Protein AF-0000000084353985 (afdb_homodimer)

Radius of gyration: 23.86 Å; Cα contacts (8 Å, |Δi|>4): 977; chains: 2; bounding box: 44×73×50 Å

InterPro domains:
  IPR005627 CutC-like [MF_00795] (1-207)
  IPR005627 CutC-like [PF03932] (1-201)
  IPR005627 CutC-like [PTHR12598] (1-210)
  IPR036822 CutC-like domain superfamily [G3DSA:3.20.20.380] (3-233)
  IPR036822 CutC-like domain superfamily [SSF110395] (1-213)

Sequence (472 aa):
MITEVIVQNAEEAKQAEYMGADRLELVSAMSEGGLTPSHGTIKQVLHTVGIPVQIMIRPHSYHFCYSEADMAVILEDVKNVLNLGGNRFVFGGLNKDNTIDEKALMDIIKLDSTVDITFHRAFDETASQESAYRTLINYKQQVKRILTSGGEANCEAGKHSLKKLVHLSKATNGPAILPGSGLGPANIEAIHSVVSASQYHFGKSLRKGESFAKGFDPEAFSRIKQFGGISDDGNIMITEVIVQNAEEAKQAEYMGADRLELVSAMSEGGLTPSHGTIKQVLHTVGIPVQIMIRPHSYHFCYSEADMAVILEDVKNVLNLGGNRFVFGGLNKDNTIDEKALMDIIKLDSTVDITFHRAFDETASQESAYRTLINYKQQVKRILTSGGEANCEAGKHSLKKLVHLSKATNGPAILPGSGLGPANIEAIHSVVSASQYHFGKSLRKGESFAKGFDPEAFSRIKQFGGISDDGNI

Foldseek 3Di:
DAEEEEDAAQVQLLVLVVLPHQEYEYFPDVVLVGAFHDLVRLLNNVVRDDHYYATEQHHHNPAQADDPVSLVSSLVSCVSNVVSPHQHYEHFHAHPQLAGPVVSVVSSCVVPVQHAYEDEASCLRHPDNVVNQVVCQVSQNRDAEYEYCLNDQAVVVNLQSLLVVQVVCVVSVGHFYEGDDPDWLVCPVVSCVRNVGLYYYDYLNQPDVSDSVGHGDSVRSNSVVVVNVVSVVVVD/DAEEEEDAAQVQLLVLVVLPHQEYEYFPDVVLVGAFHDLVRLLNNVVRDDHYYATEQHHHNPAQADDPVSLVSSLVSCVSNVVSVHQHYEHFHAHPQLAGPVVSVVSSCVVPVQHAYEDEASCLRHPDNVVNQVVCQVSQNRDAEYEYCQNDQAVVVNLQSLLVVQVVCVVSVGHFYEGDDPDWLVCPVVSCVRNVGLYYYDYLNQPDVSDSVGHGDSVRSNSVVVVNVVSVVVVD

Organism: NCBI:txid482461

Structure (mmCIF, N/CA/C/O backbone):
data_AF-0000000084353985-model_v1
#
loop_
_entity.id
_entity.type
_entity.pdbx_description
1 polymer 'PF03932 family protein CutC'
#
loop_
_atom_site.group_PDB
_atom_site.id
_atom_site.type_symbol
_atom_site.label_atom_id
_atom_site.label_alt_id
_atom_site.label_comp_id
_atom_site.label_asym_id
_atom_site.label_entity_id
_atom_site.label_seq_id
_atom_site.pdbx_PDB_ins_code
_atom_site.Cartn_x
_atom_site.Cartn_y
_atom_site.Cartn_z
_atom_site.occupancy
_atom_site.B_iso_or_equiv
_atom_site.auth_seq_id
_atom_site.auth_comp_id
_atom_site.auth_asym_id
_atom_site.auth_atom_id
_atom_site.pdbx_PDB_model_num
ATOM 1 N N . MET A 1 1 ? 12.703 -26.609 -11.836 1 91.44 1 MET A N 1
ATOM 2 C CA . MET A 1 1 ? 11.766 -26.062 -10.852 1 91.44 1 MET A CA 1
ATOM 3 C C . MET A 1 1 ? 11.836 -24.547 -10.82 1 91.44 1 MET A C 1
ATOM 5 O O . MET A 1 1 ? 12.914 -23.969 -10.656 1 91.44 1 MET A O 1
ATOM 9 N N . ILE A 1 2 ? 10.781 -23.844 -11.078 1 96.44 2 ILE A N 1
ATOM 10 C CA . ILE A 1 2 ? 10.734 -22.391 -11.086 1 96.44 2 ILE A CA 1
ATOM 11 C C . ILE A 1 2 ? 10.57 -21.875 -9.656 1 96.44 2 ILE A C 1
ATOM 13 O O . ILE A 1 2 ? 9.719 -22.359 -8.906 1 96.44 2 ILE A O 1
ATOM 17 N N . THR A 1 3 ? 11.422 -20.922 -9.281 1 97.69 3 THR A N 1
ATOM 18 C CA . THR A 1 3 ? 11.328 -20.297 -7.973 1 97.69 3 THR A CA 1
ATOM 19 C C . THR A 1 3 ? 10.789 -18.875 -8.094 1 97.69 3 THR A C 1
ATOM 21 O O . THR A 1 3 ? 11.367 -18.047 -8.812 1 97.69 3 THR A O 1
ATOM 24 N N . GLU A 1 4 ? 9.758 -18.641 -7.457 1 98.62 4 GLU A N 1
ATOM 25 C CA . GLU A 1 4 ? 9.172 -17.312 -7.363 1 98.62 4 GLU A CA 1
ATOM 26 C C . GLU A 1 4 ? 9.391 -16.719 -5.973 1 98.62 4 GLU A C 1
ATOM 28 O O . GLU A 1 4 ? 9.164 -17.375 -4.965 1 98.62 4 GLU A O 1
ATOM 33 N N . VAL A 1 5 ? 9.805 -15.453 -5.957 1 98.25 5 VAL A N 1
ATOM 34 C CA . VAL A 1 5 ? 10.164 -14.82 -4.691 1 98.25 5 VAL A CA 1
ATOM 35 C C . VAL A 1 5 ? 9.43 -13.492 -4.547 1 98.25 5 VAL A C 1
ATOM 37 O O . VAL A 1 5 ? 9.336 -12.719 -5.504 1 98.25 5 VAL A O 1
ATOM 40 N N . ILE A 1 6 ? 8.93 -13.211 -3.354 1 98.44 6 ILE A N 1
ATOM 41 C CA . ILE A 1 6 ? 8.25 -11.953 -3.068 1 98.44 6 ILE A CA 1
ATOM 42 C C . ILE A 1 6 ? 9.266 -10.836 -2.906 1 98.44 6 ILE A C 1
ATOM 44 O O . ILE A 1 6 ? 10.266 -10.992 -2.201 1 98.44 6 ILE A O 1
ATOM 48 N N . VAL A 1 7 ? 9.016 -9.758 -3.551 1 97.81 7 VAL A N 1
ATOM 49 C CA . VAL A 1 7 ? 9.828 -8.555 -3.383 1 97.81 7 VAL A CA 1
ATOM 50 C C . VAL A 1 7 ? 8.93 -7.34 -3.172 1 97.81 7 VAL A C 1
ATOM 52 O O . VAL A 1 7 ? 7.754 -7.363 -3.533 1 97.81 7 VAL A O 1
ATOM 55 N N . GLN A 1 8 ? 9.555 -6.242 -2.639 1 96.38 8 GLN A N 1
ATOM 56 C CA . GLN A 1 8 ? 8.742 -5.078 -2.297 1 96.38 8 GLN A CA 1
ATOM 57 C C . GLN A 1 8 ? 9.281 -3.82 -2.977 1 96.38 8 GLN A C 1
ATOM 59 O O . GLN A 1 8 ? 8.625 -2.775 -2.965 1 96.38 8 GLN A O 1
ATOM 64 N N . ASN A 1 9 ? 10.484 -3.898 -3.527 1 95.31 9 ASN A N 1
ATOM 65 C CA . ASN A 1 9 ? 11.117 -2.75 -4.164 1 95.31 9 ASN A CA 1
ATOM 66 C C . ASN A 1 9 ? 12.227 -3.182 -5.125 1 95.31 9 ASN A C 1
ATOM 68 O O . ASN A 1 9 ? 12.492 -4.375 -5.273 1 95.31 9 ASN A O 1
ATOM 72 N N . ALA A 1 10 ? 12.805 -2.221 -5.766 1 96.06 10 ALA A N 1
ATOM 73 C CA . ALA A 1 10 ? 13.781 -2.5 -6.816 1 96.06 10 ALA A CA 1
ATOM 74 C C . ALA A 1 10 ? 15.047 -3.127 -6.234 1 96.06 10 ALA A C 1
ATOM 76 O O . ALA A 1 10 ? 15.664 -3.992 -6.859 1 96.06 10 ALA A O 1
ATOM 77 N N . GLU A 1 11 ? 15.461 -2.713 -5.07 1 94.62 11 GLU A N 1
ATOM 78 C CA . GLU A 1 11 ? 16.656 -3.27 -4.445 1 94.62 11 GLU A CA 1
ATOM 79 C C . GLU A 1 11 ? 16.484 -4.758 -4.156 1 94.62 11 GLU A C 1
ATOM 81 O O . GLU A 1 11 ? 17.359 -5.562 -4.477 1 94.62 11 GLU A O 1
ATOM 86 N N . GLU A 1 12 ? 15.383 -5.105 -3.602 1 95.75 12 GLU A N 1
ATOM 87 C CA . GLU A 1 12 ? 15.07 -6.508 -3.354 1 95.75 12 GLU A CA 1
ATOM 88 C C . GLU A 1 12 ? 14.984 -7.293 -4.66 1 95.75 12 GLU A C 1
ATOM 90 O O . GLU A 1 12 ? 15.461 -8.43 -4.738 1 95.75 12 GLU A O 1
ATOM 95 N N . ALA A 1 13 ? 14.352 -6.668 -5.645 1 97.69 13 ALA A N 1
ATOM 96 C CA . ALA A 1 13 ? 14.203 -7.328 -6.938 1 97.69 13 ALA A CA 1
ATOM 97 C C . ALA A 1 13 ? 15.562 -7.66 -7.547 1 97.69 13 ALA A C 1
ATOM 99 O O . ALA A 1 13 ? 15.781 -8.781 -8.008 1 97.69 13 ALA A O 1
ATOM 100 N N . LYS A 1 14 ? 16.438 -6.699 -7.496 1 97.06 14 LYS A N 1
ATOM 101 C CA . LYS A 1 14 ? 17.781 -6.902 -8.023 1 97.06 14 LYS A CA 1
ATOM 102 C C . LYS A 1 14 ? 18.516 -8.016 -7.27 1 97.06 14 LYS A C 1
ATOM 104 O O . LYS A 1 14 ? 19.156 -8.867 -7.883 1 97.06 14 LYS A O 1
ATOM 109 N N . GLN A 1 15 ? 18.391 -7.984 -5.992 1 96.69 15 GLN A N 1
ATOM 110 C CA . GLN A 1 15 ? 19.047 -8.984 -5.156 1 96.69 15 GLN A CA 1
ATOM 111 C C . GLN A 1 15 ? 18.5 -10.383 -5.438 1 96.69 15 GLN A C 1
ATOM 113 O O . GLN A 1 15 ? 19.266 -11.344 -5.555 1 96.69 15 GLN A O 1
ATOM 118 N N . ALA A 1 16 ? 17.188 -10.492 -5.512 1 97.69 16 ALA A N 1
ATOM 119 C CA . ALA A 1 16 ? 16.547 -11.781 -5.773 1 97.69 16 ALA A CA 1
ATOM 120 C C . ALA A 1 16 ? 16.984 -12.336 -7.129 1 97.69 16 ALA A C 1
ATOM 122 O O . ALA A 1 16 ? 17.297 -13.523 -7.246 1 97.69 16 ALA A O 1
ATOM 123 N N . GLU A 1 17 ? 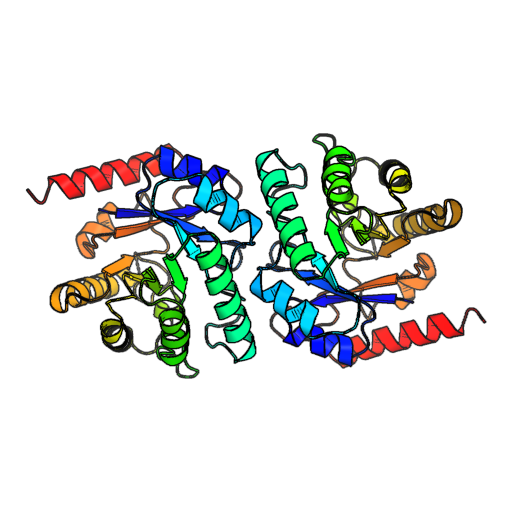16.984 -11.477 -8.156 1 97.88 17 GLU A N 1
ATOM 124 C CA . GLU A 1 17 ? 17.438 -11.891 -9.477 1 97.88 17 GLU A CA 1
ATOM 125 C C . GLU A 1 17 ? 18.891 -12.359 -9.43 1 97.88 17 GLU A C 1
ATOM 127 O O . GLU A 1 17 ? 19.234 -13.406 -9.984 1 97.88 17 GLU A O 1
ATOM 132 N N . TYR A 1 18 ? 19.688 -11.562 -8.727 1 96.88 18 TYR A N 1
ATOM 133 C CA . TYR A 1 18 ? 21.109 -11.891 -8.594 1 96.88 18 TYR A CA 1
ATOM 134 C C . TYR A 1 18 ? 21.297 -13.242 -7.922 1 96.88 18 TYR A C 1
ATOM 136 O O . TYR A 1 18 ? 22.188 -14.016 -8.297 1 96.88 18 TYR A O 1
ATOM 144 N N . MET A 1 19 ? 20.453 -13.547 -6.996 1 96.62 19 MET A N 1
ATOM 145 C CA . MET A 1 19 ? 20.562 -14.781 -6.215 1 96.62 19 MET A CA 1
ATOM 146 C C . MET A 1 19 ? 19.922 -15.953 -6.941 1 96.62 19 MET A C 1
ATOM 148 O O . MET A 1 19 ? 19.953 -17.078 -6.453 1 96.62 19 MET A O 1
ATOM 152 N N . GLY A 1 20 ? 19.266 -15.664 -8.062 1 95.62 20 GLY A N 1
ATOM 153 C CA . GLY A 1 20 ? 18.891 -16.75 -8.945 1 95.62 20 GLY A CA 1
ATOM 154 C C . GLY A 1 20 ? 17.391 -17 -8.977 1 95.62 20 GLY A C 1
ATOM 155 O O . GLY A 1 20 ? 16.922 -18.031 -9.469 1 95.62 20 GLY A O 1
ATOM 156 N N . ALA A 1 21 ? 16.578 -16.109 -8.398 1 97.56 21 ALA A N 1
ATOM 157 C CA . ALA A 1 21 ? 15.133 -16.25 -8.547 1 97.56 21 ALA A CA 1
ATOM 158 C C . ALA A 1 21 ? 14.727 -16.297 -10.016 1 97.56 21 ALA A C 1
ATOM 160 O O . ALA A 1 21 ? 15.289 -15.594 -10.852 1 97.56 21 ALA A O 1
ATOM 161 N N . ASP A 1 22 ? 13.766 -17.125 -10.359 1 98.12 22 ASP A N 1
ATOM 162 C CA . ASP A 1 22 ? 13.305 -17.25 -11.742 1 98.12 22 ASP A CA 1
ATOM 163 C C . ASP A 1 22 ? 12.195 -16.25 -12.055 1 98.12 22 ASP A C 1
ATOM 165 O O . ASP A 1 22 ? 12.008 -15.867 -13.203 1 98.12 22 ASP A O 1
ATOM 169 N N . ARG A 1 23 ? 11.453 -15.867 -11.062 1 98.69 23 ARG A N 1
ATOM 170 C CA . ARG A 1 23 ? 10.297 -14.977 -11.164 1 98.69 23 ARG A CA 1
ATOM 171 C C . ARG A 1 23 ? 10.055 -14.242 -9.859 1 98.69 23 ARG A C 1
ATOM 173 O O . ARG A 1 23 ? 10.391 -14.742 -8.781 1 98.69 23 ARG A O 1
ATOM 180 N N . LEU A 1 24 ? 9.508 -13.062 -9.953 1 98.81 24 LEU A N 1
ATOM 181 C CA . LEU A 1 24 ? 9.242 -12.258 -8.766 1 98.81 24 LEU A CA 1
ATOM 182 C C . LEU A 1 24 ? 7.75 -11.984 -8.625 1 98.81 24 LEU A C 1
ATOM 184 O O . LEU A 1 24 ? 7.031 -11.891 -9.617 1 98.81 24 LEU A O 1
ATOM 188 N N . GLU A 1 25 ? 7.305 -11.906 -7.453 1 98.88 25 GLU A N 1
ATOM 189 C CA . GLU A 1 25 ? 6.043 -11.258 -7.121 1 98.88 25 GLU A CA 1
ATOM 190 C C . GLU A 1 25 ? 6.277 -9.93 -6.406 1 98.88 25 GLU A C 1
ATOM 192 O O . GLU A 1 25 ? 6.902 -9.891 -5.348 1 98.88 25 GLU A O 1
ATOM 197 N N . LEU A 1 26 ? 5.812 -8.891 -7.012 1 98.75 26 LEU A N 1
ATOM 198 C CA . LEU A 1 26 ? 5.945 -7.559 -6.434 1 98.75 26 LEU A CA 1
ATOM 199 C C . LEU A 1 26 ? 4.684 -7.164 -5.68 1 98.75 26 LEU A C 1
ATOM 201 O O . LEU A 1 26 ? 3.592 -7.141 -6.254 1 98.75 26 LEU A O 1
ATOM 205 N N . VAL A 1 27 ? 4.828 -6.895 -4.383 1 97.88 27 VAL A N 1
ATOM 206 C CA . VAL A 1 27 ? 3.697 -6.496 -3.553 1 97.88 27 VAL A CA 1
ATOM 207 C C . VAL A 1 27 ? 4.086 -5.297 -2.689 1 97.88 27 VAL A C 1
ATOM 209 O O . VAL A 1 27 ? 5.273 -4.984 -2.549 1 97.88 27 VAL A O 1
ATOM 212 N N . SER A 1 28 ? 3.127 -4.609 -2.264 1 95.88 28 SER A N 1
ATOM 213 C CA . SER A 1 28 ? 3.25 -3.68 -1.146 1 95.88 28 SER A CA 1
ATOM 214 C C . SER A 1 28 ? 2.502 -4.188 0.081 1 95.88 28 SER A C 1
ATOM 216 O O . SER A 1 28 ? 1.66 -5.082 -0.026 1 95.88 28 SER A O 1
ATOM 218 N N . ALA A 1 29 ? 2.855 -3.699 1.282 1 92.56 29 ALA A N 1
ATOM 219 C CA . ALA A 1 29 ? 2.096 -3.916 2.512 1 92.56 29 ALA A CA 1
ATOM 220 C C . ALA A 1 29 ? 1.991 -5.402 2.836 1 92.56 29 ALA A C 1
ATOM 222 O O . ALA A 1 29 ? 0.893 -5.922 3.045 1 92.56 29 ALA A O 1
ATOM 223 N N . MET A 1 30 ? 3.096 -6.023 3.061 1 89.81 30 MET A N 1
ATOM 224 C CA . MET A 1 30 ? 3.113 -7.457 3.336 1 89.81 30 MET A CA 1
ATOM 225 C C . MET A 1 30 ? 2.371 -7.773 4.629 1 89.81 30 MET A C 1
ATOM 227 O O . MET A 1 30 ? 1.771 -8.844 4.762 1 89.81 30 MET A O 1
ATOM 231 N N . SER A 1 31 ? 2.381 -6.848 5.492 1 88.69 31 SER A N 1
ATOM 232 C CA . SER A 1 31 ? 1.684 -7.035 6.762 1 88.69 31 SER A CA 1
ATOM 233 C C . SER A 1 31 ? 0.191 -7.254 6.543 1 88.69 31 SER A C 1
ATOM 235 O O . SER A 1 31 ? -0.499 -7.777 7.422 1 88.69 31 SER A O 1
ATOM 237 N N . GLU A 1 32 ? -0.291 -6.902 5.406 1 90.19 32 GLU A N 1
ATOM 238 C CA . GLU A 1 32 ? -1.698 -7.09 5.066 1 90.19 32 GLU A CA 1
ATOM 239 C C . GLU A 1 32 ? -1.876 -8.227 4.059 1 90.19 32 GLU A C 1
ATOM 241 O O . GLU A 1 32 ? -2.947 -8.375 3.467 1 90.19 32 GLU A O 1
ATOM 246 N N . GLY A 1 33 ? -0.859 -8.906 3.783 1 91.94 33 GLY A N 1
ATOM 247 C CA . GLY A 1 33 ? -0.917 -10 2.824 1 91.94 33 GLY A CA 1
ATOM 248 C C . GLY A 1 33 ? -0.601 -9.562 1.406 1 91.94 33 GLY A C 1
ATOM 249 O O . GLY A 1 33 ? -0.819 -10.32 0.457 1 91.94 33 GLY A O 1
ATOM 250 N N . GLY A 1 34 ? -0.207 -8.289 1.219 1 96.06 34 GLY A N 1
ATOM 251 C CA . GLY A 1 34 ? 0.178 -7.789 -0.09 1 96.06 34 GLY A CA 1
ATOM 252 C C . GLY A 1 34 ? -0.908 -6.969 -0.757 1 96.06 34 GLY A C 1
ATOM 253 O O . GLY A 1 34 ? -2.045 -7.426 -0.891 1 96.06 34 GLY A O 1
ATOM 254 N N . LEU A 1 35 ? -0.571 -5.801 -1.153 1 97.88 35 LEU A N 1
ATOM 255 C CA . LEU A 1 35 ? -1.457 -4.902 -1.887 1 97.88 35 LEU A CA 1
ATOM 256 C C . LEU A 1 35 ? -0.789 -4.402 -3.162 1 97.88 35 LEU A C 1
ATOM 258 O O . LEU A 1 35 ? 0.385 -4.688 -3.408 1 97.88 35 LEU A O 1
ATOM 262 N N . THR A 1 36 ? -1.587 -3.756 -3.996 1 98.75 36 THR A N 1
ATOM 263 C CA . THR A 1 36 ? -1.049 -3.16 -5.215 1 98.75 36 THR A CA 1
ATOM 264 C C . THR A 1 36 ? 0.052 -2.156 -4.887 1 98.75 36 THR A C 1
ATOM 266 O O . THR A 1 36 ? -0.156 -1.235 -4.094 1 98.75 36 THR A O 1
ATOM 269 N N . PRO A 1 37 ? 1.271 -2.346 -5.422 1 98.62 37 PRO A N 1
ATOM 270 C CA . PRO A 1 37 ? 2.332 -1.36 -5.207 1 98.62 37 PRO A CA 1
ATOM 271 C C . PRO A 1 37 ? 2.023 -0.011 -5.852 1 98.62 37 PRO A C 1
ATOM 273 O O . PRO A 1 37 ? 1.112 0.089 -6.68 1 98.62 37 PRO A O 1
ATOM 276 N N . SER A 1 38 ? 2.713 0.966 -5.469 1 98.62 38 SER A N 1
ATOM 277 C CA . SER A 1 38 ? 2.572 2.291 -6.066 1 98.62 38 SER A CA 1
ATOM 278 C C . SER A 1 38 ? 3.082 2.309 -7.504 1 98.62 38 SER A C 1
ATOM 280 O O . SER A 1 38 ? 3.838 1.423 -7.91 1 98.62 38 SER A O 1
ATOM 282 N N . HIS A 1 39 ? 2.678 3.328 -8.211 1 98.75 39 HIS A N 1
ATOM 283 C CA . HIS A 1 39 ? 3.123 3.539 -9.586 1 98.75 39 HIS A CA 1
ATOM 284 C C . HIS A 1 39 ? 4.645 3.564 -9.672 1 98.75 39 HIS A C 1
ATOM 286 O O . HIS A 1 39 ? 5.234 2.877 -10.508 1 98.75 39 HIS A O 1
ATOM 292 N N . GLY A 1 40 ? 5.281 4.348 -8.805 1 98.69 40 GLY A N 1
ATOM 293 C CA . GLY A 1 40 ? 6.727 4.484 -8.828 1 98.69 40 GLY A CA 1
ATOM 294 C C . GLY A 1 40 ? 7.457 3.186 -8.547 1 98.69 40 GLY A C 1
ATOM 295 O O . GLY A 1 40 ? 8.469 2.887 -9.18 1 98.69 40 GLY A O 1
ATOM 296 N N . THR A 1 41 ? 6.961 2.412 -7.594 1 98.62 41 THR A N 1
ATOM 297 C CA . THR A 1 41 ? 7.566 1.13 -7.258 1 98.62 41 THR A CA 1
ATOM 298 C C . THR A 1 41 ? 7.492 0.168 -8.438 1 98.62 41 THR A C 1
ATOM 300 O O . THR A 1 41 ? 8.484 -0.471 -8.789 1 98.62 41 THR A O 1
ATOM 303 N N . ILE A 1 42 ? 6.324 0.081 -9.078 1 98.81 42 ILE A N 1
ATOM 304 C CA . ILE A 1 42 ? 6.133 -0.81 -10.219 1 98.81 42 ILE A CA 1
ATOM 305 C C . ILE A 1 42 ? 7.086 -0.415 -11.344 1 98.81 42 ILE A C 1
ATOM 307 O O . ILE A 1 42 ? 7.805 -1.26 -11.883 1 98.81 42 ILE A O 1
ATOM 311 N N . LYS A 1 43 ? 7.082 0.834 -11.648 1 98.69 43 LYS A N 1
ATOM 312 C CA . LYS A 1 43 ? 7.922 1.34 -12.727 1 98.69 43 LYS A CA 1
ATOM 313 C C . LYS A 1 43 ? 9.391 1.008 -12.484 1 98.69 43 LYS A C 1
ATOM 315 O O . LYS A 1 43 ? 10.07 0.483 -13.367 1 98.69 43 LYS A O 1
ATOM 320 N N . GLN A 1 44 ? 9.844 1.273 -11.289 1 98.31 44 GLN A N 1
ATOM 321 C CA . GLN A 1 44 ? 11.258 1.063 -10.977 1 98.31 44 GLN A CA 1
ATOM 322 C C . GLN A 1 44 ? 11.617 -0.417 -11.055 1 98.31 44 GLN A C 1
ATOM 324 O O . GLN A 1 44 ? 12.641 -0.781 -11.633 1 98.31 44 GLN A O 1
ATOM 329 N N . VAL A 1 45 ? 10.805 -1.278 -10.516 1 98.5 45 VAL A N 1
ATOM 330 C CA . VAL A 1 45 ? 11.109 -2.705 -10.477 1 98.5 45 VAL A CA 1
ATOM 331 C C . VAL A 1 45 ? 11.125 -3.27 -11.898 1 98.5 45 VAL A C 1
ATOM 333 O O . VAL A 1 45 ? 12.039 -4.008 -12.266 1 98.5 45 VAL A O 1
ATOM 336 N N . LEU A 1 46 ? 10.141 -2.902 -12.734 1 98.38 46 LEU A N 1
ATOM 337 C CA . LEU A 1 46 ? 10.039 -3.408 -14.102 1 98.38 46 LEU A CA 1
ATOM 338 C C . LEU A 1 46 ? 11.266 -3.008 -14.922 1 98.38 46 LEU A C 1
ATOM 340 O O . LEU A 1 46 ? 11.68 -3.74 -15.82 1 98.38 46 LEU A O 1
ATOM 344 N N . HIS A 1 47 ? 11.891 -1.94 -14.531 1 97.06 47 HIS A N 1
ATOM 345 C CA . HIS A 1 47 ? 13.016 -1.426 -15.297 1 97.06 47 HIS A CA 1
ATOM 346 C C . HIS A 1 47 ? 14.344 -1.916 -14.734 1 97.06 47 HIS A C 1
ATOM 348 O O . HIS A 1 47 ? 15.406 -1.655 -15.305 1 97.06 47 HIS A O 1
ATOM 354 N N . THR A 1 48 ? 14.312 -2.625 -13.648 1 96.56 48 THR A N 1
ATOM 355 C CA . THR A 1 48 ? 15.555 -2.93 -12.945 1 96.56 48 THR A CA 1
ATOM 356 C C . THR A 1 48 ? 15.953 -4.391 -13.156 1 96.56 48 THR A C 1
ATOM 358 O O . THR A 1 48 ? 17.125 -4.738 -13.078 1 96.56 48 THR A O 1
ATOM 361 N N . VAL A 1 49 ? 14.953 -5.238 -13.43 1 97.81 49 VAL A N 1
ATOM 362 C CA . VAL A 1 49 ? 15.266 -6.66 -13.531 1 97.81 49 VAL A CA 1
ATOM 363 C C . VAL A 1 49 ? 14.828 -7.188 -14.898 1 97.81 49 VAL A C 1
ATOM 365 O O . VAL A 1 49 ? 14.008 -6.562 -15.578 1 97.81 49 VAL A O 1
ATOM 368 N N . GLY A 1 50 ? 15.453 -8.32 -15.266 1 97.88 50 GLY A N 1
ATOM 369 C CA . GLY A 1 50 ? 15.133 -8.945 -16.531 1 97.88 50 GLY A CA 1
ATOM 370 C C . GLY A 1 50 ? 14.203 -10.133 -16.406 1 97.88 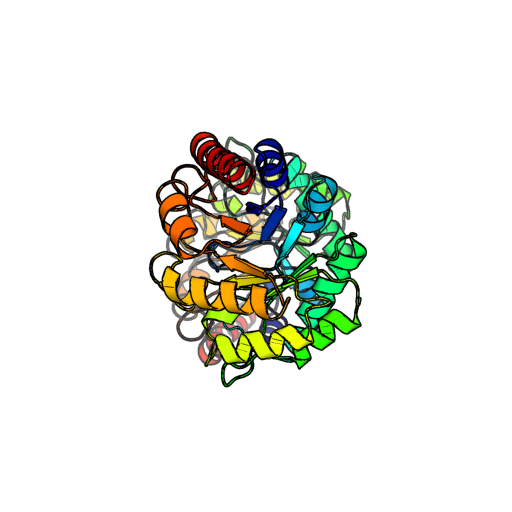50 GLY A C 1
ATOM 371 O O . GLY A 1 50 ? 13.555 -10.531 -17.375 1 97.88 50 GLY A O 1
ATOM 372 N N . ILE A 1 51 ? 14.078 -10.688 -15.227 1 98.31 51 ILE A N 1
ATOM 373 C CA . ILE A 1 51 ? 13.219 -11.852 -15.016 1 98.31 51 ILE A CA 1
ATOM 374 C C . ILE A 1 51 ? 11.766 -11.406 -14.867 1 98.31 51 ILE A C 1
ATOM 376 O O . ILE A 1 51 ? 11.5 -10.234 -14.578 1 98.31 51 ILE A O 1
ATOM 380 N N . PRO A 1 52 ? 10.805 -12.289 -15.117 1 98.75 52 PRO A N 1
ATOM 381 C CA . PRO A 1 52 ? 9.383 -11.938 -15.031 1 98.75 52 PRO A CA 1
ATOM 382 C C . PRO A 1 52 ? 8.984 -11.406 -13.656 1 98.75 52 PRO A C 1
ATOM 384 O O . PRO A 1 52 ? 9.453 -11.922 -12.633 1 98.75 52 PRO A O 1
ATOM 387 N N . VAL A 1 53 ? 8.18 -10.367 -13.648 1 98.88 53 VAL A N 1
ATOM 388 C CA . VAL A 1 53 ? 7.656 -9.781 -12.422 1 98.88 53 VAL A CA 1
ATOM 389 C C . VAL A 1 53 ? 6.129 -9.844 -12.438 1 98.88 53 VAL A C 1
ATOM 391 O O . VAL A 1 53 ? 5.48 -9.203 -13.266 1 98.88 53 VAL A O 1
ATOM 394 N N . GLN A 1 54 ? 5.57 -10.617 -11.523 1 98.88 54 GLN A N 1
ATOM 395 C CA . GLN A 1 54 ? 4.133 -10.641 -11.266 1 98.88 54 GLN A CA 1
ATOM 396 C C . GLN A 1 54 ? 3.732 -9.539 -10.297 1 98.88 54 GLN A C 1
ATOM 398 O O . GLN A 1 54 ? 4.191 -9.516 -9.148 1 98.88 54 GLN A O 1
ATOM 403 N N . ILE A 1 55 ? 2.855 -8.664 -10.727 1 98.94 55 ILE A N 1
ATOM 404 C CA . ILE A 1 55 ? 2.518 -7.496 -9.922 1 98.94 55 ILE A CA 1
ATOM 405 C C . ILE A 1 55 ? 1.176 -7.719 -9.227 1 98.94 55 ILE A C 1
ATOM 407 O O . ILE A 1 55 ? 0.173 -8.016 -9.883 1 98.94 55 ILE A O 1
ATOM 411 N N . MET A 1 56 ? 1.168 -7.551 -7.969 1 98.88 56 MET A N 1
ATOM 412 C CA . MET A 1 56 ? -0.052 -7.695 -7.184 1 98.88 56 MET A CA 1
ATOM 413 C C . MET A 1 56 ? -1.072 -6.625 -7.559 1 98.88 56 MET A C 1
ATOM 415 O O . MET A 1 56 ? -0.742 -5.441 -7.609 1 98.88 56 MET A O 1
ATOM 419 N N . ILE A 1 57 ? -2.268 -7.027 -7.867 1 98.81 57 ILE A N 1
ATOM 420 C CA . ILE A 1 57 ? -3.418 -6.145 -8.039 1 98.81 57 ILE A CA 1
ATOM 421 C C . ILE A 1 57 ? -4.473 -6.461 -6.977 1 98.81 57 ILE A C 1
ATOM 423 O O . ILE A 1 57 ? -5.223 -7.43 -7.105 1 98.81 57 ILE A O 1
ATOM 427 N N . ARG A 1 58 ? -4.516 -5.727 -5.969 1 98.38 58 ARG A N 1
ATOM 428 C CA . ARG A 1 58 ? -5.352 -5.918 -4.789 1 98.38 58 ARG A CA 1
ATOM 429 C C . ARG A 1 58 ? -5.57 -4.602 -4.055 1 98.38 58 ARG A C 1
ATOM 431 O O . ARG A 1 58 ? -4.664 -4.105 -3.379 1 98.38 58 ARG A O 1
ATOM 438 N N . PRO A 1 59 ? -6.723 -4.094 -4.137 1 96.44 59 PRO A N 1
ATOM 439 C CA . PRO A 1 59 ? -6.945 -2.727 -3.662 1 96.44 59 PRO A CA 1
ATOM 440 C C . PRO A 1 59 ? -7.039 -2.637 -2.141 1 96.44 59 PRO A C 1
ATOM 442 O O . PRO A 1 59 ? -6.852 -1.559 -1.569 1 96.44 59 PRO A O 1
ATOM 445 N N . HIS A 1 60 ? -7.41 -3.732 -1.455 1 93.44 60 HIS A N 1
ATOM 446 C CA . HIS A 1 60 ? -7.52 -3.771 -0.001 1 93.44 60 HIS A CA 1
ATOM 447 C C . HIS A 1 60 ? -7.43 -5.203 0.518 1 93.44 60 HIS A C 1
ATOM 449 O O . HIS A 1 60 ? -7.422 -6.152 -0.268 1 93.44 60 HIS A O 1
ATOM 455 N N . SER A 1 61 ? -7.375 -5.34 1.809 1 93.25 61 SER A N 1
ATOM 456 C CA . SER A 1 61 ? -7.176 -6.66 2.395 1 93.25 61 SER A CA 1
ATOM 457 C C . SER A 1 61 ? -8.43 -7.137 3.121 1 93.25 61 SER A C 1
ATOM 459 O O . SER A 1 61 ? -8.359 -8 3.996 1 93.25 61 SER A O 1
ATOM 461 N N . TYR A 1 62 ? -9.562 -6.602 2.834 1 89.56 62 TYR A N 1
ATOM 462 C CA . TYR A 1 62 ? -10.766 -6.883 3.617 1 89.56 62 TYR A CA 1
ATOM 463 C C . TYR A 1 62 ? -11.391 -8.211 3.197 1 89.56 62 TYR A C 1
ATOM 465 O O . TYR A 1 62 ? -11.781 -9.016 4.043 1 89.56 62 TYR A O 1
ATOM 473 N N . HIS A 1 63 ? -11.523 -8.406 2.021 1 93.06 63 HIS A N 1
ATOM 474 C CA . HIS A 1 63 ? -12.125 -9.594 1.419 1 93.06 63 HIS A CA 1
ATOM 475 C C . HIS A 1 63 ? -11.805 -9.68 -0.07 1 93.06 63 HIS A C 1
ATOM 477 O O . HIS A 1 63 ? -11.18 -8.773 -0.627 1 93.06 63 HIS A O 1
ATOM 483 N N . PHE A 1 64 ? -12.195 -10.789 -0.701 1 97.25 64 PHE A N 1
ATOM 484 C CA . PHE A 1 64 ? -11.883 -11.008 -2.109 1 97.25 64 PHE A CA 1
ATOM 485 C C . PHE A 1 64 ? -13.133 -10.836 -2.969 1 97.25 64 PHE A C 1
ATOM 487 O O . PHE A 1 64 ? -13.125 -11.156 -4.16 1 97.25 64 PHE A O 1
ATOM 494 N N . CYS A 1 65 ? -14.227 -10.43 -2.352 1 97.62 65 CYS A N 1
ATOM 495 C CA . CYS A 1 65 ? -15.438 -10.047 -3.07 1 97.62 65 CYS A CA 1
ATOM 496 C C . CYS A 1 65 ? -15.453 -8.555 -3.361 1 97.62 65 CYS A C 1
ATOM 498 O O . CYS A 1 65 ? -15.734 -7.746 -2.473 1 97.62 65 CYS A O 1
ATOM 500 N N . TYR A 1 66 ? -15.234 -8.188 -4.613 1 97.19 66 TYR A N 1
ATOM 501 C CA . TYR A 1 66 ? -14.969 -6.797 -4.961 1 97.19 66 TYR A CA 1
ATOM 502 C C . TYR A 1 66 ? -16.234 -6.109 -5.457 1 97.19 66 TYR A C 1
ATOM 504 O O . TYR A 1 66 ? -16.984 -6.676 -6.254 1 97.19 66 TYR A O 1
ATOM 512 N N . SER A 1 67 ? -16.484 -4.926 -4.918 1 95.88 67 SER A N 1
ATOM 513 C CA . SER A 1 67 ? -17.562 -4.07 -5.406 1 95.88 67 SER A CA 1
ATOM 514 C C . SER A 1 67 ? -17.234 -3.484 -6.773 1 95.88 67 SER A C 1
ATOM 516 O O . SER A 1 67 ? -16.125 -3.68 -7.285 1 95.88 67 SER A O 1
ATOM 518 N N . GLU A 1 68 ? -18.188 -2.822 -7.355 1 96.25 68 GLU A N 1
ATOM 519 C CA . GLU A 1 68 ? -17.938 -2.113 -8.602 1 96.25 68 GLU A CA 1
ATOM 520 C C . GLU A 1 68 ? -16.844 -1.058 -8.438 1 96.25 68 GLU A C 1
ATOM 522 O O . GLU A 1 68 ? -16.031 -0.852 -9.336 1 96.25 68 GLU A O 1
ATOM 527 N N . ALA A 1 69 ? -16.875 -0.397 -7.316 1 95.25 69 ALA A N 1
ATOM 528 C CA . ALA A 1 69 ? -15.867 0.616 -7.031 1 95.25 69 ALA A CA 1
ATOM 529 C C . ALA A 1 69 ? -14.477 -0.012 -6.91 1 95.25 69 ALA A C 1
ATOM 531 O O . ALA A 1 69 ? -13.492 0.55 -7.387 1 95.25 69 ALA A O 1
ATOM 532 N N . ASP A 1 70 ? -14.422 -1.159 -6.285 1 96.81 70 ASP A N 1
ATOM 533 C CA . ASP A 1 70 ? -13.164 -1.893 -6.203 1 96.81 70 ASP A CA 1
ATOM 534 C C . ASP A 1 70 ? -12.641 -2.24 -7.594 1 96.81 70 ASP A C 1
ATOM 536 O O . ASP A 1 70 ? -11.461 -2.027 -7.891 1 96.81 70 ASP A O 1
ATOM 540 N N . MET A 1 71 ? -13.523 -2.762 -8.406 1 98.19 71 MET A N 1
ATOM 541 C CA . MET A 1 71 ? -13.125 -3.199 -9.742 1 98.19 71 MET A CA 1
ATOM 542 C C . MET A 1 71 ? -12.648 -2.02 -10.578 1 98.19 71 MET A C 1
ATOM 544 O O . MET A 1 71 ? -11.742 -2.164 -11.398 1 98.19 71 MET A O 1
ATOM 548 N N . ALA A 1 72 ? -13.305 -0.888 -10.375 1 97.88 72 ALA A N 1
ATOM 549 C CA . ALA A 1 72 ? -12.844 0.297 -11.094 1 97.88 72 ALA A CA 1
ATOM 550 C C . ALA A 1 72 ? -11.391 0.613 -10.758 1 97.88 72 ALA A C 1
ATOM 552 O O . ALA A 1 72 ? -10.594 0.925 -11.648 1 97.88 72 ALA A O 1
ATOM 553 N N . VAL A 1 73 ? -11.023 0.51 -9.523 1 98.38 73 VAL A N 1
ATOM 554 C CA . VAL A 1 73 ? -9.656 0.735 -9.078 1 98.38 73 VAL A CA 1
ATOM 555 C C . VAL A 1 73 ? -8.734 -0.33 -9.672 1 98.38 73 VAL A C 1
ATOM 557 O O . VAL A 1 73 ? -7.668 -0.012 -10.203 1 98.38 73 VAL A O 1
ATOM 560 N N . ILE A 1 74 ? -9.164 -1.547 -9.617 1 98.75 74 ILE A N 1
ATOM 561 C CA . ILE A 1 74 ? -8.398 -2.688 -10.109 1 98.75 74 ILE A CA 1
ATOM 562 C C . ILE A 1 74 ? -8.094 -2.502 -11.594 1 98.75 74 ILE A C 1
ATOM 564 O O . ILE A 1 74 ? -6.949 -2.643 -12.023 1 98.75 74 ILE A O 1
ATOM 568 N N . LEU A 1 75 ? -9.086 -2.164 -12.32 1 98.81 75 LEU A N 1
ATOM 569 C CA . LEU A 1 75 ? -8.914 -2.025 -13.758 1 98.81 75 LEU A CA 1
ATOM 570 C C . LEU A 1 75 ? -7.992 -0.858 -14.086 1 98.81 75 LEU A C 1
ATOM 572 O O . LEU A 1 75 ? -7.172 -0.946 -15.008 1 98.81 75 LEU A O 1
ATOM 576 N N . GLU A 1 76 ? -8.086 0.224 -13.344 1 98.62 76 GLU A N 1
ATOM 577 C CA . GLU A 1 76 ? -7.176 1.347 -13.547 1 98.62 76 GLU A CA 1
ATOM 578 C C . GLU A 1 76 ? -5.738 0.956 -13.219 1 98.62 76 GLU A C 1
ATOM 580 O O . GLU A 1 76 ? -4.801 1.385 -13.898 1 98.62 76 GLU A O 1
ATOM 585 N N . ASP A 1 77 ? -5.562 0.199 -12.18 1 98.81 77 ASP A N 1
ATOM 586 C CA . ASP A 1 77 ? -4.23 -0.261 -11.812 1 98.81 77 ASP A CA 1
ATOM 587 C C . ASP A 1 77 ? -3.666 -1.214 -12.867 1 98.81 77 ASP A C 1
ATOM 589 O O . ASP A 1 77 ? -2.471 -1.179 -13.164 1 98.81 77 ASP A O 1
ATOM 593 N N . VAL A 1 78 ? -4.512 -2.084 -13.383 1 98.88 78 VAL A N 1
ATOM 594 C CA . VAL A 1 78 ? -4.09 -2.967 -14.461 1 98.88 78 VAL A CA 1
ATOM 595 C C . VAL A 1 78 ? -3.637 -2.135 -15.664 1 98.88 78 VAL A C 1
ATOM 597 O O . VAL A 1 78 ? -2.566 -2.381 -16.219 1 98.88 78 VAL A O 1
ATOM 600 N N . LYS A 1 79 ? -4.398 -1.127 -16.047 1 98.81 79 LYS A N 1
ATOM 601 C CA . LYS A 1 79 ? -4.027 -0.248 -17.156 1 98.81 79 LYS A CA 1
ATOM 602 C C . LYS A 1 79 ? -2.695 0.445 -16.891 1 98.81 79 LYS A C 1
ATOM 604 O O . LYS A 1 79 ? -1.867 0.582 -17.797 1 98.81 79 LYS A O 1
ATOM 609 N N . ASN A 1 80 ? -2.557 0.884 -15.672 1 98.62 80 ASN A N 1
ATOM 610 C CA . ASN A 1 80 ? -1.302 1.519 -15.281 1 98.62 80 ASN A CA 1
ATOM 611 C C . ASN A 1 80 ? -0.111 0.591 -15.508 1 98.62 80 ASN A C 1
ATOM 613 O O . ASN A 1 80 ? 0.896 1 -16.094 1 98.62 80 ASN A O 1
ATOM 617 N N . VAL A 1 81 ? -0.211 -0.667 -15.055 1 98.75 81 VAL A N 1
ATOM 618 C CA . VAL A 1 81 ? 0.862 -1.645 -15.211 1 98.75 81 VAL A CA 1
ATOM 619 C C . VAL A 1 81 ? 1.125 -1.896 -16.688 1 98.75 81 VAL A C 1
ATOM 621 O O . VAL A 1 81 ? 2.277 -1.934 -17.125 1 98.75 81 VAL A O 1
ATOM 624 N N . LEU A 1 82 ? 0.053 -2.061 -17.469 1 98.75 82 LEU A N 1
ATOM 625 C CA . LEU A 1 82 ? 0.189 -2.266 -18.906 1 98.75 82 LEU A CA 1
ATOM 626 C C . LEU A 1 82 ? 0.929 -1.101 -19.562 1 98.75 82 LEU A C 1
ATOM 628 O O . LEU A 1 82 ? 1.829 -1.309 -20.375 1 98.75 82 LEU A O 1
ATOM 632 N N . ASN A 1 83 ? 0.611 0.104 -19.141 1 98.25 83 ASN A N 1
ATOM 633 C CA . ASN A 1 83 ? 1.237 1.306 -19.672 1 98.25 83 ASN A CA 1
ATOM 634 C C . ASN A 1 83 ? 2.717 1.381 -19.312 1 98.25 83 ASN A C 1
ATOM 636 O O . ASN A 1 83 ? 3.514 1.971 -20.047 1 98.25 83 ASN A O 1
ATOM 640 N N . LEU A 1 84 ? 3.064 0.756 -18.234 1 98.19 84 LEU A N 1
ATOM 641 C CA . LEU A 1 84 ? 4.449 0.761 -17.766 1 98.19 84 LEU A CA 1
ATOM 642 C C . LEU A 1 84 ? 5.242 -0.366 -18.422 1 98.19 84 LEU A C 1
ATOM 644 O O . LEU A 1 84 ? 6.445 -0.501 -18.188 1 98.19 84 LEU A O 1
ATOM 648 N N . GLY A 1 85 ? 4.562 -1.229 -19.172 1 97.81 85 GLY A N 1
ATOM 649 C CA . GLY A 1 85 ? 5.234 -2.264 -19.938 1 97.81 85 GLY A CA 1
ATOM 650 C C . GLY A 1 85 ? 5.098 -3.646 -19.328 1 97.81 85 GLY A C 1
ATOM 651 O O . GLY A 1 85 ? 5.68 -4.613 -19.828 1 97.81 85 GLY A O 1
ATOM 652 N N . GLY A 1 86 ? 4.375 -3.715 -18.203 1 98 86 GLY A N 1
ATOM 653 C CA . GLY A 1 86 ? 4.102 -5.012 -17.609 1 98 86 GLY A CA 1
ATOM 654 C C . GLY A 1 86 ? 2.785 -5.613 -18.047 1 98 86 GLY A C 1
ATOM 655 O O . GLY A 1 86 ? 1.849 -4.887 -18.391 1 98 86 GLY A O 1
ATOM 656 N N . ASN A 1 87 ? 2.719 -6.969 -18.016 1 98.5 87 ASN A N 1
ATOM 657 C CA . ASN A 1 87 ? 1.446 -7.609 -18.328 1 98.5 87 ASN A CA 1
ATOM 658 C C . ASN A 1 87 ? 1.212 -8.852 -17.469 1 98.5 87 ASN A C 1
ATOM 660 O O . ASN A 1 87 ? 0.38 -9.695 -17.797 1 98.5 87 ASN A O 1
ATOM 664 N N . ARG A 1 88 ? 1.977 -8.969 -16.406 1 98.88 88 ARG A N 1
ATOM 665 C CA . ARG A 1 88 ? 1.843 -10.094 -15.492 1 98.88 88 ARG A CA 1
ATOM 666 C C . ARG A 1 88 ? 1.214 -9.648 -14.172 1 98.88 88 ARG A C 1
ATOM 668 O O . ARG A 1 88 ? 1.637 -8.656 -13.578 1 98.88 88 ARG A O 1
ATOM 675 N N . PHE A 1 89 ? 0.215 -10.367 -13.742 1 98.94 89 PHE A N 1
ATOM 676 C CA . PHE A 1 89 ? -0.576 -9.898 -12.609 1 98.94 89 PHE A CA 1
ATOM 677 C C . PHE A 1 89 ? -0.797 -11.023 -11.602 1 98.94 89 PHE A C 1
ATOM 679 O O . PHE A 1 89 ? -0.889 -12.195 -11.977 1 98.94 89 PHE A O 1
ATOM 686 N N . VAL A 1 90 ? -0.797 -10.695 -10.336 1 98.94 90 VAL A N 1
ATOM 687 C CA . VAL A 1 90 ? -1.328 -11.531 -9.266 1 98.94 90 VAL A CA 1
ATOM 688 C C . VAL A 1 90 ? -2.699 -11.008 -8.836 1 98.94 90 VAL A C 1
ATOM 690 O O . VAL A 1 90 ? -2.812 -9.906 -8.305 1 98.94 90 VAL A O 1
ATOM 693 N N . PHE A 1 91 ? -3.729 -11.773 -9.125 1 98.81 91 PHE A N 1
ATOM 694 C CA . PHE A 1 91 ? -5.094 -11.312 -8.898 1 98.81 91 PHE A CA 1
ATOM 695 C C . PHE A 1 91 ? -6.004 -12.477 -8.531 1 98.81 91 PHE A C 1
ATOM 697 O O . PHE A 1 91 ? -5.785 -13.602 -8.961 1 98.81 91 PHE A O 1
ATOM 704 N N . GLY A 1 92 ? -6.965 -12.203 -7.73 1 98.62 92 GLY A N 1
ATOM 705 C CA . GLY A 1 92 ? -8.023 -13.148 -7.41 1 98.62 92 GLY A CA 1
ATOM 706 C C . GLY A 1 92 ? -9.281 -12.484 -6.875 1 98.62 92 GLY A C 1
ATOM 707 O O . GLY A 1 92 ? -9.211 -11.664 -5.957 1 98.62 92 GLY A O 1
ATOM 708 N N . GLY A 1 93 ? -10.383 -12.789 -7.449 1 98.56 93 GLY A N 1
ATOM 709 C CA . GLY A 1 93 ? -11.688 -12.32 -7.008 1 98.56 93 GLY A CA 1
ATOM 710 C C . GLY A 1 93 ? -12.688 -13.445 -6.832 1 98.56 93 GLY A C 1
ATOM 711 O O . GLY A 1 93 ? -12.711 -14.398 -7.621 1 98.56 93 GLY A O 1
ATOM 712 N N . LEU A 1 94 ? -13.492 -13.344 -5.785 1 98.81 94 LEU A N 1
ATOM 713 C CA . LEU A 1 94 ? -14.508 -14.344 -5.492 1 98.81 94 LEU A CA 1
ATOM 714 C C . LEU A 1 94 ? -15.898 -13.711 -5.449 1 98.81 94 LEU A C 1
ATOM 716 O O . LEU A 1 94 ? -16.031 -12.516 -5.191 1 98.81 94 LEU A O 1
ATOM 720 N N . ASN A 1 95 ? -16.891 -14.523 -5.73 1 98.5 95 ASN A N 1
ATOM 721 C CA . ASN A 1 95 ? -18.281 -14.141 -5.465 1 98.5 95 ASN A CA 1
ATOM 722 C C . ASN A 1 95 ? -18.625 -14.266 -3.98 1 98.5 95 ASN A C 1
ATOM 724 O O . ASN A 1 95 ? -17.828 -14.805 -3.203 1 98.5 95 ASN A O 1
ATOM 728 N N . LYS A 1 96 ? -19.766 -13.781 -3.572 1 97.38 96 LYS A N 1
ATOM 729 C CA . LYS A 1 96 ? -20.203 -13.82 -2.178 1 97.38 96 LYS A CA 1
ATOM 730 C C . LYS A 1 96 ? -20.281 -15.258 -1.673 1 97.38 96 LYS A C 1
ATOM 732 O O . LYS A 1 96 ? -20.094 -15.516 -0.483 1 97.38 96 LYS A O 1
ATOM 737 N N . ASP A 1 97 ? -20.516 -16.219 -2.543 1 97.88 97 ASP A N 1
ATOM 738 C CA . ASP A 1 97 ? -20.641 -17.625 -2.158 1 97.88 97 ASP A CA 1
ATOM 739 C C . ASP A 1 97 ? -19.297 -18.344 -2.258 1 97.88 97 ASP A C 1
ATOM 741 O O . ASP A 1 97 ? -19.25 -19.578 -2.293 1 97.88 97 ASP A O 1
ATOM 745 N N . ASN A 1 98 ? -18.172 -17.578 -2.48 1 98.06 98 ASN A N 1
ATOM 746 C CA . ASN A 1 98 ? -16.797 -18.062 -2.49 1 98.06 98 ASN A CA 1
ATOM 747 C C . ASN A 1 98 ? -16.484 -18.875 -3.746 1 98.06 98 ASN A C 1
ATOM 749 O O . ASN A 1 98 ? -15.641 -19.766 -3.725 1 98.06 98 ASN A O 1
ATOM 753 N N . THR A 1 99 ? -17.281 -18.625 -4.793 1 98.62 99 THR A N 1
ATOM 754 C CA . THR A 1 99 ? -16.906 -19.125 -6.105 1 98.62 99 THR A CA 1
ATOM 755 C C . THR A 1 99 ? -16.062 -18.078 -6.855 1 98.62 99 THR A C 1
ATOM 757 O O . THR A 1 99 ? -16.016 -16.922 -6.453 1 98.62 99 THR A O 1
ATOM 760 N N . ILE A 1 100 ? -15.43 -18.531 -7.914 1 98.81 100 ILE A N 1
ATOM 761 C CA . ILE A 1 100 ? -14.578 -17.641 -8.695 1 98.81 100 ILE A CA 1
ATOM 762 C C . ILE A 1 100 ? -15.414 -16.531 -9.312 1 98.81 100 ILE A C 1
ATOM 764 O O . ILE A 1 100 ? -16.469 -16.781 -9.898 1 98.81 100 ILE A O 1
ATOM 768 N N . ASP A 1 101 ? -15.055 -15.312 -9.156 1 98.81 101 ASP A N 1
ATOM 769 C CA . ASP A 1 101 ? -15.656 -14.188 -9.852 1 98.81 101 ASP A CA 1
ATOM 770 C C . ASP A 1 101 ? -15.156 -14.102 -11.297 1 98.81 101 ASP A C 1
ATOM 772 O O . ASP A 1 101 ? -14.25 -13.32 -11.602 1 98.81 101 ASP A O 1
ATOM 776 N N . GLU A 1 102 ? -15.781 -14.828 -12.133 1 98.81 102 GLU A N 1
ATOM 777 C CA . GLU A 1 102 ? -15.375 -14.906 -13.531 1 98.81 102 GLU A CA 1
ATOM 778 C C . GLU A 1 102 ? -15.508 -13.555 -14.227 1 98.81 102 GLU A C 1
ATOM 780 O O . GLU A 1 102 ? -14.719 -13.227 -15.109 1 98.81 102 GLU A O 1
ATOM 785 N N . LYS A 1 103 ? -16.484 -12.82 -13.836 1 98.62 103 LYS A N 1
ATOM 786 C CA . LYS A 1 103 ? -16.672 -11.508 -14.43 1 98.62 103 LYS A CA 1
ATOM 787 C C . LYS A 1 103 ? -15.469 -10.609 -14.172 1 98.62 103 LYS A C 1
ATOM 789 O O . LYS A 1 103 ? -14.992 -9.922 -15.078 1 98.62 103 LYS A O 1
ATOM 794 N N . ALA A 1 104 ? -15.008 -10.602 -12.953 1 98.5 104 ALA A N 1
ATOM 795 C CA . ALA A 1 104 ? -13.836 -9.805 -12.602 1 98.5 104 ALA A CA 1
ATOM 796 C C . ALA A 1 104 ? -12.625 -10.211 -13.438 1 98.5 104 ALA A C 1
ATOM 798 O O . ALA A 1 104 ? -11.898 -9.359 -13.945 1 98.5 104 ALA A O 1
ATOM 799 N N . LEU A 1 105 ? -12.453 -11.508 -13.586 1 98.38 105 LEU A N 1
ATOM 800 C CA . LEU A 1 105 ? -11.352 -12.023 -14.391 1 98.38 105 LEU A CA 1
ATOM 801 C C . LEU A 1 105 ? -11.484 -11.578 -15.844 1 98.38 105 LEU A C 1
ATOM 803 O O . LEU A 1 105 ? -10.516 -11.086 -16.438 1 98.38 105 LEU A O 1
ATOM 807 N N . MET A 1 106 ? -12.625 -11.703 -16.344 1 98.5 106 MET A N 1
ATOM 808 C CA . MET A 1 106 ? -12.875 -11.359 -17.734 1 98.5 106 MET A CA 1
ATOM 809 C C . MET A 1 106 ? -12.664 -9.867 -17.984 1 98.5 106 MET A C 1
ATOM 811 O O . MET A 1 106 ? -12.188 -9.461 -19.047 1 98.5 106 MET A O 1
ATOM 815 N N . ASP A 1 107 ? -13.062 -9.055 -17.047 1 98.56 107 ASP A N 1
ATOM 816 C CA . ASP A 1 107 ? -12.867 -7.617 -17.172 1 98.56 107 ASP A CA 1
ATOM 817 C C . ASP A 1 107 ? -11.391 -7.273 -17.328 1 98.56 107 ASP A C 1
ATOM 819 O O . ASP A 1 107 ? -11.039 -6.363 -18.078 1 98.56 107 ASP A O 1
ATOM 823 N N . ILE A 1 108 ? -10.5 -7.992 -16.672 1 98.69 108 ILE A N 1
ATOM 824 C CA . ILE A 1 108 ? -9.062 -7.77 -16.781 1 98.69 108 ILE A CA 1
ATOM 825 C C . ILE A 1 108 ? -8.562 -8.289 -18.125 1 98.69 108 ILE A C 1
ATOM 827 O O . ILE A 1 108 ? -7.812 -7.598 -18.812 1 98.69 108 ILE A O 1
ATOM 831 N N . ILE A 1 109 ? -9.016 -9.477 -18.531 1 98.62 109 ILE A N 1
ATOM 832 C CA . ILE A 1 109 ? -8.57 -10.125 -19.766 1 98.62 109 ILE A CA 1
ATOM 833 C C . ILE A 1 109 ? -8.984 -9.289 -20.969 1 98.62 109 ILE A C 1
ATOM 835 O O . ILE A 1 109 ? -8.242 -9.195 -21.953 1 98.62 109 ILE A O 1
ATOM 839 N N . LYS A 1 110 ? -10.102 -8.617 -20.844 1 98.38 110 LYS A N 1
ATOM 840 C CA . LYS A 1 110 ? -10.609 -7.789 -21.922 1 98.38 110 LYS A CA 1
ATOM 841 C C . LYS A 1 110 ? -9.711 -6.578 -22.156 1 98.38 110 LYS A C 1
ATOM 843 O O . LYS A 1 110 ? -9.641 -6.055 -23.266 1 98.38 110 LYS A O 1
ATOM 848 N N . LEU A 1 111 ? -9.055 -6.113 -21.141 1 98.25 111 LEU A N 1
ATOM 849 C CA . LEU A 1 111 ? -8.148 -4.98 -21.297 1 98.25 111 LEU A CA 1
ATOM 850 C C . LEU A 1 111 ? -6.961 -5.348 -22.172 1 98.25 111 LEU A C 1
ATOM 852 O O . LEU A 1 111 ? -6.504 -4.535 -22.984 1 98.25 111 LEU A O 1
ATOM 856 N N . ASP A 1 112 ? -6.465 -6.555 -22.016 1 98 112 ASP A N 1
ATOM 857 C CA . ASP A 1 112 ? -5.352 -7.102 -22.781 1 98 112 ASP A CA 1
ATOM 858 C C . ASP A 1 112 ? -5.34 -8.625 -22.734 1 98 112 ASP A C 1
ATOM 860 O O . ASP A 1 112 ? -5.113 -9.211 -21.672 1 98 112 ASP A O 1
ATOM 864 N N . SER A 1 113 ? -5.512 -9.266 -23.766 1 97.12 113 SER A N 1
ATOM 865 C CA . SER A 1 113 ? -5.688 -10.711 -23.812 1 97.12 113 SER A CA 1
ATOM 866 C C . SER A 1 113 ? -4.359 -11.438 -23.625 1 97.12 113 SER A C 1
ATOM 868 O O . SER A 1 113 ? -4.332 -12.656 -23.438 1 97.12 113 SER A O 1
ATOM 870 N N . THR A 1 114 ? -3.301 -10.664 -23.594 1 97.69 114 THR A N 1
ATOM 871 C CA . THR A 1 114 ? -1.992 -11.297 -23.484 1 97.69 114 THR A CA 1
ATOM 872 C C . THR A 1 114 ? -1.524 -11.352 -22.047 1 97.69 114 THR A C 1
ATOM 874 O O . THR A 1 114 ? -0.385 -11.734 -21.766 1 97.69 114 THR A O 1
ATOM 877 N N . VAL A 1 115 ? -2.379 -10.969 -21.156 1 98.56 115 VAL A N 1
ATOM 878 C CA . VAL A 1 115 ? -1.997 -10.906 -19.75 1 98.56 115 VAL A CA 1
ATOM 879 C C . VAL A 1 115 ? -1.642 -12.297 -19.25 1 98.56 115 VAL A C 1
ATOM 881 O O . VAL A 1 115 ? -2.152 -13.297 -19.75 1 98.56 115 VAL A O 1
ATOM 884 N N . ASP A 1 116 ? -0.71 -12.367 -18.359 1 98.88 116 ASP A N 1
ATOM 885 C CA . ASP A 1 116 ? -0.287 -13.539 -17.594 1 98.88 116 ASP A CA 1
ATOM 886 C C . ASP A 1 116 ? -0.686 -13.422 -16.125 1 98.88 116 ASP A C 1
ATOM 888 O O . ASP A 1 116 ? -0.09 -12.641 -15.375 1 98.88 116 ASP A O 1
ATOM 892 N N . ILE A 1 117 ? -1.708 -14.203 -15.719 1 98.94 117 ILE A N 1
ATOM 893 C CA . ILE A 1 117 ? -2.314 -14 -14.406 1 98.94 117 ILE A CA 1
ATOM 894 C C . ILE A 1 117 ? -1.973 -15.172 -13.492 1 98.94 117 ILE A C 1
ATOM 896 O O . ILE A 1 117 ? -2.068 -16.328 -13.898 1 98.94 117 ILE A O 1
ATOM 900 N N . THR A 1 118 ? -1.463 -14.859 -12.328 1 98.94 118 THR A N 1
ATOM 901 C CA . THR A 1 118 ? -1.488 -15.773 -11.188 1 98.94 118 THR A CA 1
ATOM 902 C C . THR A 1 118 ? -2.73 -15.539 -10.336 1 98.94 118 THR A C 1
ATOM 904 O O . THR A 1 118 ? -2.92 -14.445 -9.797 1 98.94 118 THR A O 1
ATOM 907 N N . PHE A 1 119 ? -3.639 -16.531 -10.297 1 98.94 119 PHE A N 1
ATOM 908 C CA . PHE A 1 119 ? -4.75 -16.438 -9.352 1 98.94 119 PHE A CA 1
ATOM 909 C C . PHE A 1 119 ? -4.273 -16.672 -7.926 1 98.94 119 PHE A C 1
ATOM 911 O O . PHE A 1 119 ? -3.773 -17.75 -7.602 1 98.94 119 PHE A O 1
ATOM 918 N N . HIS A 1 120 ? -4.395 -15.633 -7.09 1 98.69 120 HIS A N 1
ATOM 919 C CA . HIS A 1 120 ? -3.697 -15.68 -5.809 1 98.69 120 HIS A CA 1
ATOM 920 C C . HIS A 1 120 ? -4.512 -16.438 -4.766 1 98.69 120 HIS A C 1
ATOM 922 O O . HIS A 1 120 ? -5.418 -17.203 -5.117 1 98.69 120 HIS A O 1
ATOM 928 N N . ARG A 1 121 ? -4.254 -16.328 -3.553 1 97.88 121 ARG A N 1
ATOM 929 C CA . ARG A 1 121 ? -4.66 -17.219 -2.467 1 97.88 121 ARG A CA 1
ATOM 930 C C . ARG A 1 121 ? -6.145 -17.047 -2.152 1 97.88 121 ARG A C 1
ATOM 932 O O . ARG A 1 121 ? -6.699 -17.781 -1.335 1 97.88 121 ARG A O 1
ATOM 939 N N . ALA A 1 122 ? -6.824 -16.031 -2.85 1 98.38 122 ALA A N 1
ATOM 940 C CA . ALA A 1 122 ? -8.281 -16.109 -2.799 1 98.38 122 ALA A CA 1
ATOM 941 C C . ALA A 1 122 ? -8.766 -17.516 -3.113 1 98.38 122 ALA A C 1
ATOM 943 O O . ALA A 1 122 ? -9.797 -17.953 -2.602 1 98.38 122 ALA A O 1
ATOM 944 N N . PHE A 1 123 ? -8.008 -18.266 -3.871 1 98.88 123 PHE A N 1
ATOM 945 C CA . PHE A 1 123 ? -8.289 -19.656 -4.238 1 98.88 123 PHE A CA 1
ATOM 946 C C . PHE A 1 123 ? -8.445 -20.516 -2.996 1 98.88 123 PHE A C 1
ATOM 948 O O . PHE A 1 123 ? -9.258 -21.453 -2.984 1 98.88 123 PHE A O 1
ATOM 955 N N . ASP A 1 124 ? -7.73 -20.25 -1.898 1 98.62 124 ASP A N 1
ATOM 956 C CA . ASP A 1 124 ? -7.75 -21.031 -0.671 1 98.62 124 ASP A CA 1
ATOM 957 C C . ASP A 1 124 ? -9.062 -20.844 0.078 1 98.62 124 ASP A C 1
ATOM 959 O O . ASP A 1 124 ? -9.383 -21.625 0.986 1 98.62 124 ASP A O 1
ATOM 963 N N . GLU A 1 125 ? -9.836 -19.844 -0.326 1 97.69 125 GLU A N 1
ATOM 964 C CA . GLU A 1 125 ? -11.086 -19.547 0.37 1 97.69 125 GLU A CA 1
ATOM 965 C C . GLU A 1 125 ? -12.289 -20.062 -0.411 1 97.69 125 GLU A C 1
ATOM 967 O O . GLU A 1 125 ? -13.43 -19.938 0.046 1 97.69 125 GLU A O 1
ATOM 972 N N . THR A 1 126 ? -12.047 -20.656 -1.518 1 98.38 126 THR A N 1
ATOM 973 C CA . THR A 1 126 ? -13.148 -21.125 -2.346 1 98.38 126 THR A CA 1
ATOM 974 C C . THR A 1 126 ? -13.891 -22.281 -1.66 1 98.38 126 THR A C 1
ATOM 976 O O . THR A 1 126 ? -13.305 -23 -0.843 1 98.38 126 THR A O 1
ATOM 979 N N . ALA A 1 127 ? -15.109 -22.438 -2.033 1 96.06 127 ALA A N 1
ATOM 980 C CA . ALA A 1 127 ? -15.945 -23.484 -1.46 1 96.06 127 ALA A CA 1
ATOM 981 C C . ALA A 1 127 ? -15.43 -24.875 -1.843 1 96.06 127 ALA A C 1
ATOM 983 O O . ALA A 1 127 ? -15.531 -25.812 -1.06 1 96.06 127 ALA A O 1
ATOM 984 N N . SER A 1 128 ? -14.922 -25.031 -2.973 1 97.44 128 SER A N 1
ATOM 985 C CA . SER A 1 128 ? -14.305 -26.25 -3.51 1 97.44 128 SER A CA 1
ATOM 986 C C . SER A 1 128 ? -13.125 -25.906 -4.414 1 97.44 128 SER A C 1
ATOM 988 O O . SER A 1 128 ? -13.297 -25.312 -5.48 1 97.44 128 SER A O 1
ATOM 990 N N . GLN A 1 129 ? -12 -26.391 -4.023 1 98.06 129 GLN A N 1
ATOM 991 C CA . GLN A 1 129 ? -10.812 -26.094 -4.812 1 98.06 129 GLN A CA 1
ATOM 992 C C . GLN A 1 129 ? -10.875 -26.766 -6.18 1 98.06 129 GLN A C 1
ATOM 994 O O . GLN A 1 129 ? -10.461 -26.188 -7.188 1 98.06 129 GLN A O 1
ATOM 999 N N . GLU A 1 130 ? -11.367 -27.953 -6.164 1 98 130 GLU A N 1
ATOM 1000 C CA . GLU A 1 130 ? -11.484 -28.672 -7.43 1 98 130 GLU A CA 1
ATOM 1001 C C . GLU A 1 130 ? -12.414 -27.938 -8.391 1 98 130 GLU A C 1
ATOM 1003 O O . GLU A 1 130 ? -12.078 -27.734 -9.562 1 98 130 GLU A O 1
ATOM 1008 N N . SER A 1 131 ? -13.609 -27.516 -7.914 1 98.44 131 SER A N 1
ATOM 1009 C CA . SER A 1 131 ? -14.555 -26.781 -8.75 1 98.44 131 SER A CA 1
ATOM 1010 C C . SER A 1 131 ? -13.961 -25.453 -9.211 1 98.44 131 SER A C 1
ATOM 1012 O O . SER A 1 131 ? -14.117 -25.078 -10.375 1 98.44 131 SER A O 1
ATOM 1014 N N . ALA A 1 132 ? -13.305 -24.781 -8.344 1 98.81 132 ALA A N 1
ATOM 1015 C CA . ALA A 1 132 ? -12.664 -23.516 -8.68 1 98.81 132 ALA A CA 1
ATOM 1016 C C . ALA A 1 132 ? -11.602 -23.703 -9.766 1 98.81 132 ALA A C 1
ATOM 1018 O O . ALA A 1 132 ? -11.531 -22.922 -10.711 1 98.81 132 ALA A O 1
ATOM 1019 N N . TYR A 1 133 ? -10.812 -24.75 -9.617 1 98.81 133 TYR A N 1
ATOM 1020 C CA . TYR A 1 133 ? -9.789 -25.047 -10.609 1 98.81 133 TYR A CA 1
ATOM 1021 C C . TYR A 1 133 ? -10.414 -25.281 -11.977 1 98.81 133 TYR A C 1
ATOM 1023 O O . TYR A 1 133 ? -9.945 -24.75 -12.984 1 98.81 133 TYR A O 1
ATOM 1031 N N . ARG A 1 134 ? -11.414 -26.078 -11.992 1 98.5 134 ARG A N 1
ATOM 1032 C CA . ARG A 1 134 ? -12.086 -26.375 -13.258 1 98.5 134 ARG A CA 1
ATOM 1033 C C . ARG A 1 134 ? -12.625 -25.109 -13.906 1 98.5 134 ARG A C 1
ATOM 1035 O O . ARG A 1 134 ? -12.555 -24.953 -15.125 1 98.5 134 ARG A O 1
ATOM 1042 N N . THR A 1 135 ? -13.148 -24.203 -13.094 1 98.75 135 THR A N 1
ATOM 1043 C CA . THR A 1 135 ? -13.602 -22.922 -13.602 1 98.75 135 THR A CA 1
ATOM 1044 C C . THR A 1 135 ? -12.445 -22.156 -14.227 1 98.75 135 THR A C 1
ATOM 1046 O O . THR A 1 135 ? -12.578 -21.609 -15.328 1 98.75 135 THR A O 1
ATOM 1049 N N . LEU A 1 136 ? -11.297 -22.172 -13.617 1 98.81 136 LEU A N 1
ATOM 1050 C CA . LEU A 1 136 ? -10.164 -21.375 -14.047 1 98.81 136 LEU A CA 1
ATOM 1051 C C . LEU A 1 136 ? -9.516 -21.969 -15.297 1 98.81 136 LEU A C 1
ATOM 1053 O O . LEU A 1 136 ? -8.805 -21.281 -16.016 1 98.81 136 LEU A O 1
ATOM 1057 N N . ILE A 1 137 ? -9.766 -23.281 -15.586 1 98.69 137 ILE A N 1
ATOM 1058 C CA . ILE A 1 137 ? -9.297 -23.906 -16.812 1 98.69 137 ILE A CA 1
ATOM 1059 C C . ILE A 1 137 ? -9.844 -23.141 -18.031 1 98.69 137 ILE A C 1
ATOM 1061 O O . ILE A 1 137 ? -9.156 -23.016 -19.047 1 98.69 137 ILE A O 1
ATOM 1065 N N . ASN A 1 138 ? -11.07 -22.656 -17.797 1 98.31 138 ASN A N 1
ATOM 1066 C CA . ASN A 1 138 ? -11.695 -21.906 -18.891 1 98.31 138 ASN A CA 1
ATOM 1067 C C . ASN A 1 138 ? -10.906 -20.656 -19.25 1 98.31 138 ASN A C 1
ATOM 1069 O O . ASN A 1 138 ? -11.117 -20.062 -20.312 1 98.31 138 ASN A O 1
ATOM 1073 N N . TYR A 1 139 ? -10.016 -20.281 -18.453 1 98.5 139 TYR A N 1
ATOM 1074 C CA . TYR A 1 139 ? -9.242 -19.047 -18.656 1 98.5 139 TYR A CA 1
ATOM 1075 C C . TYR A 1 139 ? -7.75 -19.359 -18.719 1 98.5 139 TYR A C 1
ATOM 1077 O O . TYR A 1 139 ? -6.922 -18.469 -18.484 1 98.5 139 TYR A O 1
ATOM 1085 N N . LYS A 1 140 ? -7.336 -20.578 -19 1 98.19 140 LYS A N 1
ATOM 1086 C CA . LYS A 1 140 ? -5.965 -21.062 -18.906 1 98.19 140 LYS A CA 1
ATOM 1087 C C . LYS A 1 140 ? -5.047 -20.328 -19.875 1 98.19 140 LYS A C 1
ATOM 1089 O O . LYS A 1 140 ? -3.824 -20.359 -19.734 1 98.19 140 LYS A O 1
ATOM 1094 N N . GLN A 1 141 ? -5.602 -19.688 -20.906 1 98.38 141 GLN A N 1
ATOM 1095 C CA . GLN A 1 141 ? -4.777 -18.891 -21.812 1 98.38 141 GLN A CA 1
ATOM 1096 C C . GLN A 1 141 ? -4.18 -17.688 -21.109 1 98.38 141 GLN A C 1
ATOM 1098 O O . GLN A 1 141 ? -3.092 -17.219 -21.469 1 98.38 141 GLN A O 1
ATOM 1103 N N . GLN A 1 142 ? -4.879 -17.172 -20.078 1 98.81 142 GLN A N 1
ATOM 1104 C CA . GLN A 1 142 ? -4.418 -16 -19.344 1 98.81 142 GLN A CA 1
ATOM 1105 C C . GLN A 1 142 ? -4.043 -16.359 -17.922 1 98.81 142 GLN A C 1
ATOM 1107 O O . GLN A 1 142 ? -3.059 -15.844 -17.375 1 98.81 142 GLN A O 1
ATOM 1112 N N . VAL A 1 143 ? -4.832 -17.203 -17.297 1 98.88 143 VAL A N 1
ATOM 1113 C CA . VAL A 1 143 ? -4.508 -17.672 -15.945 1 98.88 143 VAL A CA 1
ATOM 1114 C C . VAL A 1 143 ? -3.496 -18.812 -16.031 1 98.88 143 VAL A C 1
ATOM 1116 O O . VAL A 1 143 ? -3.865 -19.953 -16.281 1 98.88 143 VAL A O 1
ATOM 1119 N N . LYS A 1 144 ? -2.242 -18.5 -15.719 1 98.81 144 LYS A N 1
ATOM 1120 C CA . LYS A 1 144 ? -1.158 -19.438 -15.977 1 98.81 144 LYS A CA 1
ATOM 1121 C C . LYS A 1 144 ? -0.847 -20.266 -14.734 1 98.81 144 LYS A C 1
ATOM 1123 O O . LYS A 1 144 ? -0.359 -21.406 -14.844 1 98.81 144 LYS A O 1
ATOM 1128 N N . ARG A 1 145 ? -1.172 -19.703 -13.602 1 98.75 145 ARG A N 1
ATOM 1129 C CA . ARG A 1 145 ? -0.853 -20.422 -12.375 1 98.75 145 ARG A CA 1
ATOM 1130 C C . ARG A 1 145 ? -1.783 -20.016 -11.242 1 98.75 145 ARG A C 1
ATOM 1132 O O . ARG A 1 145 ? -2.43 -18.969 -11.312 1 98.75 145 ARG A O 1
ATOM 1139 N N . ILE A 1 146 ? -1.919 -20.844 -10.281 1 98.94 146 ILE A N 1
ATOM 1140 C CA . ILE A 1 146 ? -2.756 -20.656 -9.102 1 98.94 146 ILE A CA 1
ATOM 1141 C C . ILE A 1 146 ? -1.902 -20.766 -7.84 1 98.94 146 ILE A C 1
ATOM 1143 O O . ILE A 1 146 ? -1.317 -21.812 -7.57 1 98.94 146 ILE A O 1
ATOM 1147 N N . LEU A 1 147 ? -1.763 -19.672 -7.148 1 98.88 147 LEU A N 1
ATOM 1148 C CA . LEU A 1 147 ? -1.068 -19.656 -5.867 1 98.88 147 LEU A CA 1
ATOM 1149 C C . LEU A 1 147 ? -1.96 -20.203 -4.758 1 98.88 147 LEU A C 1
ATOM 1151 O O . LEU A 1 147 ? -3.047 -19.672 -4.512 1 98.88 147 LEU A O 1
ATOM 1155 N N . THR A 1 148 ? -1.503 -21.25 -4.039 1 98.88 148 THR A N 1
ATOM 1156 C CA . THR A 1 148 ? -2.365 -21.906 -3.055 1 98.88 148 THR A CA 1
ATOM 1157 C C . THR A 1 148 ? -1.537 -22.703 -2.053 1 98.88 148 THR A C 1
ATOM 1159 O O . THR A 1 148 ? -0.433 -23.156 -2.369 1 98.88 148 THR A O 1
ATOM 1162 N N . SER A 1 149 ? -2.088 -22.812 -0.914 1 98.56 149 SER A N 1
ATOM 1163 C CA . SER A 1 149 ? -1.527 -23.703 0.1 1 98.56 149 SER A CA 1
ATOM 1164 C C . SER A 1 149 ? -2.307 -25.016 0.184 1 98.56 149 SER A C 1
ATOM 1166 O O . SER A 1 149 ? -2.164 -25.766 1.147 1 98.56 149 SER A O 1
ATOM 1168 N N . GLY A 1 150 ? -3.23 -25.156 -0.823 1 98.31 150 GLY A N 1
ATOM 1169 C CA . GLY A 1 150 ? -4.082 -26.344 -0.79 1 98.31 150 GLY A CA 1
ATOM 1170 C C . GLY A 1 150 ? -5.301 -26.172 0.097 1 98.31 150 GLY A C 1
ATOM 1171 O O . GLY A 1 150 ? -5.875 -27.156 0.562 1 98.31 150 GLY A O 1
ATOM 1172 N N . GLY A 1 151 ? -5.625 -24.953 0.423 1 97.69 151 GLY A N 1
ATOM 1173 C CA . GLY A 1 151 ? -6.797 -24.672 1.232 1 97.69 151 GLY A CA 1
ATOM 1174 C C . GLY A 1 151 ? -6.527 -24.75 2.723 1 97.69 151 GLY A C 1
ATOM 1175 O O . GLY A 1 151 ? -7.457 -24.688 3.531 1 97.69 151 GLY A O 1
ATOM 1176 N N . GLU A 1 152 ? -5.27 -24.922 3.061 1 97.44 152 GLU A N 1
ATOM 1177 C CA . GLU A 1 152 ? -4.863 -25.031 4.461 1 97.44 152 GLU A CA 1
ATOM 1178 C C . GLU A 1 152 ? -3.98 -23.859 4.871 1 97.44 152 GLU A C 1
ATOM 1180 O O . GLU A 1 152 ? -3.689 -22.969 4.059 1 97.44 152 GLU A O 1
ATOM 1185 N N . ALA A 1 153 ? -3.602 -23.797 6.094 1 96.38 153 ALA A N 1
ATOM 1186 C CA . ALA A 1 153 ? -2.842 -22.672 6.641 1 96.38 153 ALA A CA 1
ATOM 1187 C C . ALA A 1 153 ? -1.482 -22.547 5.961 1 96.38 153 ALA A C 1
ATOM 1189 O O . ALA A 1 153 ? -0.972 -21.438 5.781 1 96.38 153 ALA A O 1
ATOM 1190 N N . ASN A 1 154 ? -0.938 -23.656 5.594 1 97.81 154 ASN A N 1
ATOM 1191 C CA . ASN A 1 154 ? 0.361 -23.688 4.93 1 97.81 154 ASN A CA 1
ATOM 1192 C C . ASN A 1 154 ? 0.505 -24.938 4.051 1 97.81 154 ASN A C 1
ATOM 1194 O O . ASN A 1 154 ? -0.362 -25.812 4.062 1 97.81 154 ASN A O 1
ATOM 1198 N N . CYS A 1 155 ? 1.604 -24.969 3.312 1 98.25 155 CYS A N 1
ATOM 1199 C CA . CYS A 1 155 ? 1.809 -26.016 2.32 1 98.25 155 CYS A CA 1
ATOM 1200 C C . CYS A 1 155 ? 1.998 -27.375 2.99 1 98.25 155 CYS A C 1
ATOM 1202 O O . CYS A 1 155 ? 1.604 -28.406 2.439 1 98.25 155 CYS A O 1
ATOM 1204 N N . GLU A 1 156 ? 2.592 -27.328 4.16 1 98 156 GLU A N 1
ATOM 1205 C CA . GLU A 1 156 ? 2.766 -28.594 4.871 1 98 156 GLU A CA 1
ATOM 1206 C C . GLU A 1 156 ? 1.418 -29.219 5.227 1 98 156 GLU A C 1
ATOM 1208 O O . GLU A 1 156 ? 1.178 -30.391 4.938 1 98 156 GLU A O 1
ATOM 1213 N N . ALA A 1 157 ? 0.56 -28.422 5.754 1 98.38 157 ALA A N 1
ATOM 1214 C CA . ALA A 1 157 ? -0.77 -28.891 6.133 1 98.38 157 ALA A CA 1
ATOM 1215 C C . ALA A 1 157 ? -1.6 -29.234 4.902 1 98.38 157 ALA A C 1
ATOM 1217 O O . ALA A 1 157 ? -2.459 -30.125 4.953 1 98.38 157 ALA A O 1
ATOM 1218 N N . GLY A 1 158 ? -1.305 -28.625 3.779 1 98.44 158 GLY A N 1
ATOM 1219 C CA . GLY A 1 158 ? -2.117 -28.781 2.584 1 98.44 158 GLY A CA 1
ATOM 1220 C C . GLY A 1 158 ? -1.46 -29.656 1.534 1 98.44 158 GLY A C 1
ATOM 1221 O O . GLY A 1 158 ? -1.906 -29.703 0.386 1 98.44 158 GLY A O 1
ATOM 1222 N N . LYS A 1 159 ? -0.447 -30.359 1.886 1 98.31 159 LYS A N 1
ATOM 1223 C CA . LYS A 1 159 ? 0.406 -31 0.892 1 98.31 159 LYS A CA 1
ATOM 1224 C C . LYS A 1 159 ? -0.375 -32.031 0.087 1 98.31 159 LYS A C 1
ATOM 1226 O O . LYS A 1 159 ? -0.129 -32.219 -1.107 1 98.31 159 LYS A O 1
ATOM 1231 N N . HIS A 1 160 ? -1.344 -32.75 0.675 1 98.31 160 HIS A N 1
ATOM 1232 C CA . HIS A 1 160 ? -2.094 -33.75 -0.058 1 98.31 160 HIS A CA 1
ATOM 1233 C C . HIS A 1 160 ? -3.107 -33.125 -1.002 1 98.31 160 HIS A C 1
ATOM 1235 O O . HIS A 1 160 ? -3.334 -33.625 -2.107 1 98.31 160 HIS A O 1
ATOM 1241 N N . SER A 1 161 ? -3.725 -32.062 -0.53 1 98.44 161 SER A N 1
ATOM 1242 C CA . SER A 1 161 ? -4.586 -31.281 -1.426 1 98.44 161 SER A CA 1
ATOM 1243 C C . SER A 1 161 ? -3.791 -30.703 -2.592 1 98.44 161 SER A C 1
ATOM 1245 O O . SER A 1 161 ? -4.254 -30.734 -3.736 1 98.44 161 SER A O 1
ATOM 1247 N N . LEU A 1 162 ? -2.633 -30.25 -2.301 1 98.88 162 LEU A N 1
ATOM 1248 C CA . LEU A 1 162 ? -1.75 -29.719 -3.332 1 98.88 162 LEU A CA 1
ATOM 1249 C C . LEU A 1 162 ? -1.4 -30.781 -4.359 1 98.88 162 LEU A C 1
ATOM 1251 O O . LEU A 1 162 ? -1.417 -30.531 -5.562 1 98.88 162 LEU A O 1
ATOM 1255 N N . LYS A 1 163 ? -1.1 -31.953 -3.873 1 98.75 163 LYS A N 1
ATOM 1256 C CA . LYS A 1 163 ? -0.792 -33.062 -4.758 1 98.75 163 LYS A CA 1
ATOM 1257 C C . LYS A 1 163 ? -1.938 -33.344 -5.727 1 98.75 163 LYS A C 1
ATOM 1259 O O . LYS A 1 163 ? -1.718 -33.5 -6.93 1 98.75 163 LYS A O 1
ATOM 1264 N N . LYS A 1 164 ? -3.123 -33.344 -5.16 1 98.62 164 LYS A N 1
ATOM 1265 C CA . LYS A 1 164 ? -4.305 -33.562 -5.988 1 98.62 164 LYS A CA 1
ATOM 1266 C C . LYS A 1 164 ? -4.445 -32.5 -7.055 1 98.62 164 LYS A C 1
ATOM 1268 O O . LYS A 1 164 ? -4.754 -32.781 -8.211 1 98.62 164 LYS A O 1
ATOM 1273 N N . LEU A 1 165 ? -4.242 -31.281 -6.691 1 98.81 165 LEU A N 1
ATOM 1274 C CA . LEU A 1 165 ? -4.363 -30.156 -7.609 1 98.81 165 LEU A CA 1
ATOM 1275 C C . LEU A 1 165 ? -3.299 -30.219 -8.695 1 98.81 165 LEU A C 1
ATOM 1277 O O . LEU A 1 165 ? -3.574 -29.922 -9.859 1 98.81 165 LEU A O 1
ATOM 1281 N N . VAL A 1 166 ? -2.078 -30.578 -8.297 1 98.75 166 VAL A N 1
ATOM 1282 C CA . VAL A 1 166 ? -0.996 -30.719 -9.266 1 98.75 166 VAL A CA 1
ATOM 1283 C C . VAL A 1 166 ? -1.343 -31.797 -10.289 1 98.75 166 VAL A C 1
ATOM 1285 O O . VAL A 1 166 ? -1.146 -31.609 -11.492 1 98.75 166 VAL A O 1
ATOM 1288 N N . HIS A 1 167 ? -1.842 -32.875 -9.805 1 98.5 167 HIS A N 1
ATOM 1289 C CA . HIS A 1 167 ? -2.271 -33.969 -10.695 1 98.5 167 HIS A CA 1
ATOM 1290 C C . HIS A 1 167 ? -3.359 -33.469 -11.648 1 98.5 167 HIS A C 1
ATOM 1292 O O . HIS A 1 167 ? -3.311 -33.75 -12.844 1 98.5 167 HIS A O 1
ATOM 1298 N N . LEU A 1 168 ? -4.309 -32.781 -11.109 1 98.31 168 LEU A N 1
ATOM 1299 C CA . LEU A 1 168 ? -5.387 -32.219 -11.914 1 98.31 168 LEU A CA 1
ATOM 1300 C C . LEU A 1 168 ? -4.84 -31.281 -12.984 1 98.31 168 LEU A C 1
ATOM 1302 O O . LEU A 1 168 ? -5.273 -31.328 -14.133 1 98.31 168 LEU A O 1
ATOM 1306 N N . SER A 1 169 ? -3.934 -30.438 -12.609 1 98.69 169 SER A N 1
ATOM 1307 C CA . SER A 1 169 ? -3.289 -29.5 -13.531 1 98.69 169 SER A CA 1
ATOM 1308 C C . SER A 1 169 ? -2.623 -30.234 -14.688 1 98.69 169 SER A C 1
ATOM 1310 O O . SER A 1 169 ? -2.818 -29.875 -15.852 1 98.69 169 SER A O 1
ATOM 1312 N N . LYS A 1 170 ? -1.898 -31.281 -14.406 1 97.88 170 LYS A N 1
ATOM 1313 C CA . LYS A 1 170 ? -1.209 -32.062 -15.43 1 97.88 170 LYS A CA 1
ATOM 1314 C C . LYS A 1 170 ? -2.203 -32.781 -16.328 1 97.88 170 LYS A C 1
ATOM 1316 O O . LYS A 1 170 ? -2.049 -32.781 -17.562 1 97.88 170 LYS A O 1
ATOM 1321 N N . ALA A 1 171 ? -3.188 -33.312 -15.703 1 97.94 171 ALA A N 1
ATOM 1322 C CA . ALA A 1 171 ? -4.172 -34.094 -16.438 1 97.94 171 ALA A CA 1
ATOM 1323 C C . ALA A 1 171 ? -4.973 -33.219 -17.406 1 97.94 171 ALA A C 1
ATOM 1325 O O . ALA A 1 171 ? -5.418 -33.688 -18.453 1 97.94 171 ALA A O 1
ATOM 1326 N N . THR A 1 172 ? -5.176 -31.953 -17.109 1 97.88 172 THR A N 1
ATOM 1327 C CA . THR A 1 172 ? -6.051 -31.078 -17.875 1 97.88 172 THR A CA 1
ATOM 1328 C C . THR A 1 172 ? -5.234 -30.078 -18.688 1 97.88 172 THR A C 1
ATOM 1330 O O . THR A 1 172 ? -5.789 -29.328 -19.484 1 97.88 172 THR A O 1
ATOM 1333 N N . ASN A 1 173 ? -3.936 -30.078 -18.484 1 98 173 ASN A N 1
ATOM 1334 C CA . ASN A 1 173 ? -3.076 -29.047 -19.078 1 98 173 ASN A CA 1
ATOM 1335 C C . ASN A 1 173 ? -3.596 -27.641 -18.766 1 98 173 ASN A C 1
ATOM 1337 O O . ASN A 1 173 ? -3.693 -26.812 -19.672 1 98 173 ASN A O 1
ATOM 1341 N N . GLY A 1 174 ? -4.062 -27.469 -17.562 1 98.44 174 GLY A N 1
ATOM 1342 C CA . GLY A 1 174 ? -4.586 -26.203 -17.109 1 98.44 174 GLY A CA 1
ATOM 1343 C C . GLY A 1 174 ? -3.555 -25.359 -16.375 1 98.44 174 GLY A C 1
ATOM 1344 O O . GLY A 1 174 ? -2.35 -25.578 -16.531 1 98.44 174 GLY A O 1
ATOM 1345 N N . PRO A 1 175 ? -3.998 -24.297 -15.656 1 98.81 175 PRO A N 1
ATOM 1346 C CA . PRO A 1 175 ? -3.07 -23.469 -14.891 1 98.81 175 PRO A CA 1
ATOM 1347 C C . PRO A 1 175 ? -2.176 -24.281 -13.961 1 98.81 175 PRO A C 1
ATOM 1349 O O . PRO A 1 175 ? -2.637 -25.25 -13.344 1 98.81 175 PRO A O 1
ATOM 1352 N N . ALA A 1 176 ? -0.915 -23.984 -13.938 1 98.81 176 ALA A N 1
ATOM 1353 C CA . ALA A 1 176 ? 0.017 -24.656 -13.031 1 98.81 176 ALA A CA 1
ATOM 1354 C C . ALA A 1 176 ? -0.307 -24.344 -11.578 1 98.81 176 ALA A C 1
ATOM 1356 O O . ALA A 1 176 ? -0.928 -23.312 -11.281 1 98.81 176 ALA A O 1
ATOM 1357 N N . ILE A 1 177 ? -0.014 -25.25 -10.727 1 98.88 177 ILE A N 1
ATOM 1358 C CA . ILE A 1 177 ? -0.149 -25.016 -9.289 1 98.88 177 ILE A CA 1
ATOM 1359 C C . ILE A 1 177 ? 1.15 -24.438 -8.742 1 98.88 177 ILE A C 1
ATOM 1361 O O . ILE A 1 177 ? 2.234 -24.969 -9 1 98.88 177 ILE A O 1
ATOM 1365 N N . LEU A 1 178 ? 1.039 -23.328 -8.07 1 98.88 178 LEU A N 1
ATOM 1366 C CA . LEU A 1 178 ? 2.139 -22.625 -7.426 1 98.88 178 LEU A CA 1
ATOM 1367 C C . LEU A 1 178 ? 2.006 -22.688 -5.91 1 98.88 178 LEU A C 1
ATOM 1369 O O . LEU A 1 178 ? 1.401 -21.797 -5.297 1 98.88 178 LEU A O 1
ATOM 1373 N N . PRO A 1 179 ? 2.539 -23.781 -5.312 1 98.81 179 PRO A N 1
ATO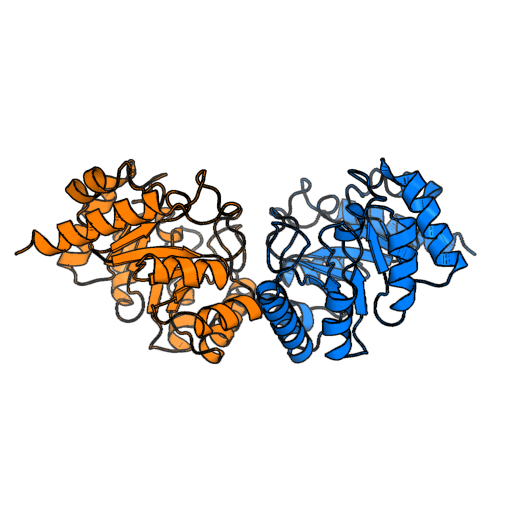M 1374 C CA . PRO A 1 179 ? 2.459 -23.859 -3.852 1 98.81 179 PRO A CA 1
ATOM 1375 C C . PRO A 1 179 ? 3.158 -22.703 -3.154 1 98.81 179 PRO A C 1
ATOM 1377 O O . PRO A 1 179 ? 4.305 -22.375 -3.482 1 98.81 179 PRO A O 1
ATOM 1380 N N . GLY A 1 180 ? 2.455 -22.109 -2.279 1 98.06 180 GLY A N 1
ATOM 1381 C CA . GLY A 1 180 ? 2.98 -21.031 -1.459 1 98.06 180 GLY A CA 1
ATOM 1382 C C . GLY A 1 180 ? 2.404 -21.016 -0.056 1 98.06 180 GLY A C 1
ATOM 1383 O O . GLY A 1 180 ? 1.315 -21.547 0.181 1 98.06 180 GLY A O 1
ATOM 1384 N N . SER A 1 181 ? 3.156 -20.375 0.827 1 96.75 181 SER A N 1
ATOM 1385 C CA . SER A 1 181 ? 2.846 -20.25 2.246 1 96.75 181 SER A CA 1
ATOM 1386 C C . SER A 1 181 ? 3.607 -21.281 3.074 1 96.75 181 SER A C 1
ATOM 1388 O O . SER A 1 181 ? 3.328 -22.469 2.992 1 96.75 181 SER A O 1
ATOM 1390 N N . GLY A 1 182 ? 4.535 -20.797 3.795 1 95.75 182 GLY A N 1
ATOM 1391 C CA . GLY A 1 182 ? 5.25 -21.625 4.758 1 95.75 182 GLY A CA 1
ATOM 1392 C C . GLY A 1 182 ? 6.359 -22.453 4.129 1 95.75 182 GLY A C 1
ATOM 1393 O O . GLY A 1 182 ? 6.895 -23.359 4.762 1 95.75 182 GLY A O 1
ATOM 1394 N N . LEU A 1 183 ? 6.742 -22.219 2.951 1 97.06 183 LEU A N 1
ATOM 1395 C CA . LEU A 1 183 ? 7.805 -22.953 2.285 1 97.06 183 LEU A CA 1
ATOM 1396 C C . LEU A 1 183 ? 9.164 -22.344 2.574 1 97.06 183 LEU A C 1
ATOM 1398 O O . LEU A 1 183 ? 9.289 -21.109 2.654 1 97.06 183 LEU A O 1
ATOM 1402 N N . GLY A 1 184 ? 10.094 -23.141 2.695 1 96.38 184 GLY A N 1
ATOM 1403 C CA . GLY A 1 184 ? 11.469 -22.719 2.912 1 96.38 184 GLY A CA 1
ATOM 1404 C C . GLY A 1 184 ? 12.469 -23.844 2.809 1 96.38 184 GLY A C 1
ATOM 1405 O O . GLY A 1 184 ? 12.109 -24.969 2.428 1 96.38 184 GLY A O 1
ATOM 1406 N N . PRO A 1 185 ? 13.695 -23.531 3.082 1 95 185 PRO A N 1
ATOM 1407 C CA . PRO A 1 185 ? 14.758 -24.531 2.963 1 95 185 PRO A CA 1
ATOM 1408 C C . PRO A 1 185 ? 14.531 -25.75 3.875 1 95 185 PRO A C 1
ATOM 1410 O O . PRO A 1 185 ? 14.961 -26.859 3.553 1 95 185 PRO A O 1
ATOM 1413 N N . ALA A 1 186 ? 13.836 -25.547 4.883 1 94.81 186 ALA A N 1
ATOM 1414 C CA . ALA A 1 186 ? 13.68 -26.594 5.898 1 94.81 186 ALA A CA 1
ATOM 1415 C C . ALA A 1 186 ? 12.68 -27.656 5.445 1 94.81 186 ALA A C 1
ATOM 1417 O O . ALA A 1 186 ? 12.734 -28.797 5.902 1 94.81 186 ALA A O 1
ATOM 1418 N N . ASN A 1 187 ? 11.766 -27.328 4.516 1 96.25 187 ASN A N 1
ATOM 1419 C CA . ASN A 1 187 ? 10.688 -28.281 4.27 1 96.25 187 ASN A CA 1
ATOM 1420 C C . ASN A 1 187 ? 10.453 -28.484 2.777 1 96.25 187 ASN A C 1
ATOM 1422 O O . ASN A 1 187 ? 9.68 -29.359 2.385 1 96.25 187 ASN A O 1
ATOM 1426 N N . ILE A 1 188 ? 11.141 -27.75 1.949 1 96.69 188 ILE A N 1
ATOM 1427 C CA . ILE A 1 188 ? 10.852 -27.75 0.519 1 96.69 188 ILE A CA 1
ATOM 1428 C C . ILE A 1 188 ? 11.062 -29.156 -0.05 1 96.69 188 ILE A C 1
ATOM 1430 O O . ILE A 1 188 ? 10.289 -29.609 -0.887 1 96.69 188 ILE A O 1
ATOM 1434 N N . GLU A 1 189 ? 12.07 -29.844 0.362 1 95.44 189 GLU A N 1
ATOM 1435 C CA . GLU A 1 189 ? 12.359 -31.172 -0.162 1 95.44 189 GLU A CA 1
ATOM 1436 C C . GLU A 1 189 ? 11.25 -32.156 0.187 1 95.44 189 GLU A C 1
ATOM 1438 O O . GLU A 1 189 ? 10.766 -32.906 -0.68 1 95.44 189 GLU A O 1
ATOM 1443 N N . ALA A 1 190 ? 10.898 -32.156 1.426 1 96.44 190 ALA A N 1
ATOM 1444 C CA . ALA A 1 190 ? 9.844 -33.031 1.888 1 96.44 190 ALA A CA 1
ATOM 1445 C C . ALA A 1 190 ? 8.516 -32.75 1.185 1 96.44 190 ALA A C 1
ATOM 1447 O O . ALA A 1 190 ? 7.812 -33.656 0.758 1 96.44 190 ALA A O 1
ATOM 1448 N N . ILE A 1 191 ? 8.164 -31.516 1.029 1 97.69 191 ILE A N 1
ATOM 1449 C CA . ILE A 1 191 ? 6.91 -31.125 0.399 1 97.69 191 ILE A CA 1
ATOM 1450 C C . ILE A 1 191 ? 6.949 -31.469 -1.088 1 97.69 191 ILE A C 1
ATOM 1452 O O . ILE A 1 191 ? 5.973 -31.984 -1.636 1 97.69 191 ILE A O 1
ATOM 1456 N N . HIS A 1 192 ? 8.094 -31.219 -1.714 1 97.5 192 HIS A N 1
ATOM 1457 C CA . HIS A 1 192 ? 8.227 -31.531 -3.133 1 97.5 192 HIS A CA 1
ATOM 1458 C C . HIS A 1 192 ? 8.078 -33.031 -3.396 1 97.5 192 HIS A C 1
ATOM 1460 O O . HIS A 1 192 ? 7.5 -33.438 -4.41 1 97.5 192 HIS A O 1
ATOM 1466 N N . SER A 1 193 ? 8.594 -33.812 -2.504 1 97.12 193 SER A N 1
ATOM 1467 C CA . SER A 1 193 ? 8.516 -35.281 -2.678 1 97.12 193 SER A CA 1
ATOM 1468 C C . SER A 1 193 ? 7.07 -35.75 -2.732 1 97.12 193 SER A C 1
ATOM 1470 O O . SER A 1 193 ? 6.77 -36.781 -3.348 1 97.12 193 SER A O 1
ATOM 1472 N N . VAL A 1 194 ? 6.188 -34.938 -2.139 1 98.06 194 VAL A N 1
ATOM 1473 C CA . VAL A 1 194 ? 4.77 -35.281 -2.113 1 98.06 194 VAL A CA 1
ATOM 1474 C C . VAL A 1 194 ? 4.039 -34.562 -3.242 1 98.06 194 VAL A C 1
ATOM 1476 O O . VAL A 1 194 ? 3.342 -35.188 -4.043 1 98.06 194 VAL A O 1
ATOM 1479 N N . VAL A 1 195 ? 4.227 -33.312 -3.383 1 98.19 195 VAL A N 1
ATOM 1480 C CA . VAL A 1 195 ? 3.416 -32.406 -4.211 1 98.19 195 VAL A CA 1
ATOM 1481 C C . VAL A 1 195 ? 3.92 -32.438 -5.652 1 98.19 195 VAL A C 1
ATOM 1483 O O . VAL A 1 195 ? 3.123 -32.469 -6.594 1 98.19 195 VAL A O 1
ATOM 1486 N N . SER A 1 196 ? 5.273 -32.375 -5.84 1 97.62 196 SER A N 1
ATOM 1487 C CA . SER A 1 196 ? 5.965 -32.469 -7.121 1 97.62 196 SER A CA 1
ATOM 1488 C C . SER A 1 196 ? 5.473 -31.375 -8.078 1 97.62 196 SER A C 1
ATOM 1490 O O . SER A 1 196 ? 5.188 -31.656 -9.242 1 97.62 196 SER A O 1
ATOM 1492 N N . ALA A 1 197 ? 5.285 -30.203 -7.562 1 98.06 197 ALA A N 1
ATOM 1493 C CA . ALA A 1 197 ? 4.941 -29.062 -8.422 1 98.06 197 ALA A CA 1
ATOM 1494 C C . ALA A 1 197 ? 6.145 -28.625 -9.242 1 98.06 197 ALA A C 1
ATOM 1496 O O . ALA A 1 197 ? 7.289 -28.938 -8.906 1 98.06 197 ALA A O 1
ATOM 1497 N N . SER A 1 198 ? 5.918 -27.953 -10.32 1 97.44 198 SER A N 1
ATOM 1498 C CA . SER A 1 198 ? 6.988 -27.484 -11.195 1 97.44 198 SER A CA 1
ATOM 1499 C C . SER A 1 198 ? 7.473 -26.109 -10.773 1 97.44 198 SER A C 1
ATOM 1501 O O . SER A 1 198 ? 8.484 -25.609 -11.281 1 97.44 198 SER A O 1
ATOM 1503 N N . GLN A 1 199 ? 6.809 -25.453 -9.938 1 98.12 199 GLN A N 1
ATOM 1504 C CA . GLN A 1 199 ? 7.133 -24.109 -9.453 1 98.12 199 GLN A CA 1
ATOM 1505 C C . GLN A 1 199 ? 6.73 -23.953 -7.988 1 98.12 199 GLN A C 1
ATOM 1507 O O . GLN A 1 199 ? 5.766 -24.562 -7.531 1 98.12 199 GLN A O 1
ATOM 1512 N N . TYR A 1 200 ? 7.445 -23.125 -7.227 1 98.5 200 TYR A N 1
ATOM 1513 C CA . TYR A 1 200 ? 7.195 -22.859 -5.816 1 98.5 200 TYR A CA 1
ATOM 1514 C C . TYR A 1 200 ? 7.355 -21.375 -5.508 1 98.5 200 TYR A C 1
ATOM 1516 O O . TYR A 1 200 ? 8.156 -20.688 -6.148 1 98.5 200 TYR A O 1
ATOM 1524 N N . HIS A 1 201 ? 6.605 -20.922 -4.598 1 98.62 201 HIS A N 1
ATOM 1525 C CA . HIS A 1 201 ? 6.539 -19.531 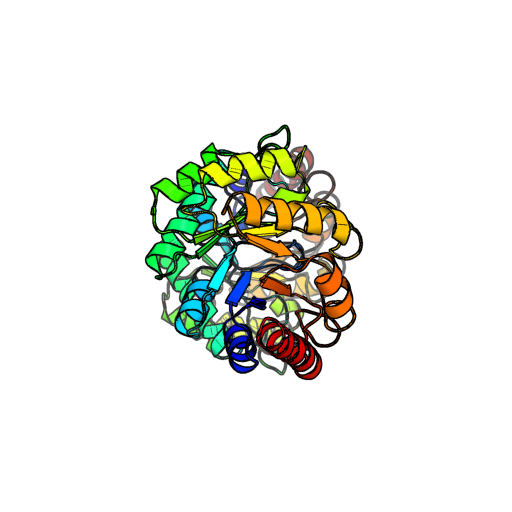-4.195 1 98.62 201 HIS A CA 1
ATOM 1526 C C . HIS A 1 201 ? 7.078 -19.328 -2.783 1 98.62 201 HIS A C 1
ATOM 1528 O O . HIS A 1 201 ? 6.602 -19.969 -1.84 1 98.62 201 HIS A O 1
ATOM 1534 N N . PHE A 1 202 ? 8.078 -18.438 -2.645 1 97.81 202 PHE A N 1
ATOM 1535 C CA . PHE A 1 202 ? 8.758 -18.25 -1.365 1 97.81 202 PHE A CA 1
ATOM 1536 C C . PHE A 1 202 ? 8.617 -16.797 -0.891 1 97.81 202 PHE A C 1
ATOM 1538 O O . PHE A 1 202 ? 8.695 -15.867 -1.693 1 97.81 202 PHE A O 1
ATOM 1545 N N . GLY A 1 203 ? 8.414 -16.672 0.393 1 95.62 203 GLY A N 1
ATOM 1546 C CA . GLY A 1 203 ? 8.297 -15.352 1.002 1 95.62 203 GLY A CA 1
ATOM 1547 C C . GLY A 1 203 ? 9.32 -15.109 2.1 1 95.62 203 GLY A C 1
ATOM 1548 O O . GLY A 1 203 ? 10.516 -15.016 1.83 1 95.62 203 GLY A O 1
ATOM 1549 N N . LYS A 1 204 ? 8.867 -15.078 3.342 1 93 204 LYS A N 1
ATOM 1550 C CA . LYS A 1 204 ? 9.68 -14.633 4.473 1 93 204 LYS A CA 1
ATOM 1551 C C . LYS A 1 204 ? 10.766 -15.656 4.805 1 93 204 LYS A C 1
ATOM 1553 O O . LYS A 1 204 ? 11.773 -15.312 5.426 1 93 204 LYS A O 1
ATOM 1558 N N . SER A 1 205 ? 10.586 -16.891 4.379 1 94 205 SER A N 1
ATOM 1559 C CA . SER A 1 205 ? 11.531 -17.953 4.707 1 94 205 SER A CA 1
ATOM 1560 C C . SER A 1 205 ? 12.883 -17.703 4.059 1 94 205 SER A C 1
ATOM 1562 O O . SER A 1 205 ? 13.883 -18.312 4.441 1 94 205 SER A O 1
ATOM 1564 N N . LEU A 1 206 ? 12.914 -16.828 3.062 1 95.75 206 LEU A N 1
ATOM 1565 C CA . LEU A 1 206 ? 14.164 -16.531 2.371 1 95.75 206 LEU A CA 1
ATOM 1566 C C . LEU A 1 206 ? 14.789 -15.242 2.891 1 95.75 206 LEU A C 1
ATOM 1568 O O . LEU A 1 206 ? 15.727 -14.719 2.291 1 95.75 206 LEU A O 1
ATOM 1572 N N . ARG A 1 207 ? 14.273 -14.766 3.926 1 94.5 207 ARG A N 1
ATOM 1573 C CA . ARG A 1 207 ? 14.734 -13.5 4.484 1 94.5 207 ARG A CA 1
ATOM 1574 C C . ARG A 1 207 ? 15.414 -13.711 5.832 1 94.5 207 ARG A C 1
ATOM 1576 O O . ARG A 1 207 ? 15.102 -14.664 6.555 1 94.5 207 ARG A O 1
ATOM 1583 N N . LYS A 1 208 ? 16.375 -12.805 6.129 1 92.94 208 LYS A N 1
ATOM 1584 C CA . LYS A 1 208 ? 17.016 -12.828 7.441 1 92.94 208 LYS A CA 1
ATOM 1585 C C . LYS A 1 208 ? 15.977 -12.672 8.555 1 92.94 208 LYS A C 1
ATOM 1587 O O . LYS A 1 208 ? 15.141 -11.773 8.508 1 92.94 208 LYS A O 1
ATOM 1592 N N . GLY A 1 209 ? 15.961 -13.695 9.461 1 90.69 209 GLY A N 1
ATOM 1593 C CA . GLY A 1 209 ? 15.023 -13.656 10.57 1 90.69 209 GLY A CA 1
ATOM 1594 C C . GLY A 1 209 ? 13.578 -13.812 10.141 1 90.69 209 GLY A C 1
ATOM 1595 O O . GLY A 1 209 ? 12.664 -13.391 10.852 1 90.69 209 GLY A O 1
ATOM 1596 N N . GLU A 1 210 ? 13.367 -14.203 8.906 1 90 210 GLU A N 1
ATOM 1597 C CA . GLU A 1 210 ? 12.039 -14.375 8.328 1 90 210 GLU A CA 1
ATOM 1598 C C . GLU A 1 210 ? 11.234 -13.078 8.391 1 90 210 GLU A C 1
ATOM 1600 O O . GLU A 1 210 ? 10.062 -13.086 8.773 1 90 210 GLU A O 1
ATOM 1605 N N . SER A 1 211 ? 11.945 -11.961 8.133 1 87.69 211 SER A N 1
ATOM 1606 C CA . SER A 1 211 ? 11.352 -10.633 8.203 1 87.69 211 SER A CA 1
ATOM 1607 C C . SER A 1 211 ? 11.578 -9.859 6.91 1 87.69 211 SER A C 1
ATOM 1609 O O . SER A 1 211 ? 12.703 -9.758 6.43 1 87.69 211 SER A O 1
ATOM 1611 N N . PHE A 1 212 ? 10.594 -9.219 6.438 1 86.94 212 PHE A N 1
ATOM 1612 C CA . PHE A 1 212 ? 10.68 -8.422 5.219 1 86.94 212 PHE A CA 1
ATOM 1613 C C . PHE A 1 212 ? 11.453 -7.133 5.469 1 86.94 212 PHE A C 1
ATOM 1615 O O . PHE A 1 212 ? 11.859 -6.453 4.523 1 86.94 212 PHE A O 1
ATOM 1622 N N . ALA A 1 213 ? 11.742 -6.82 6.688 1 78.94 213 ALA A N 1
ATOM 1623 C CA . ALA A 1 213 ? 12.453 -5.598 7.051 1 78.94 213 ALA A CA 1
ATOM 1624 C C . ALA A 1 213 ? 13.969 -5.809 7.023 1 78.94 213 ALA A C 1
ATOM 1626 O O . ALA A 1 213 ? 14.734 -4.852 7.105 1 78.94 213 ALA A O 1
ATOM 1627 N N . LYS A 1 214 ? 14.5 -7.176 6.941 1 85.56 214 LYS A N 1
ATOM 1628 C CA . LYS A 1 214 ? 15.914 -7.457 7.168 1 85.56 214 LYS A CA 1
ATOM 1629 C C . LYS A 1 214 ? 16.594 -7.938 5.887 1 85.56 214 LYS A C 1
ATOM 1631 O O . LYS A 1 214 ? 17.766 -8.336 5.902 1 85.56 214 LYS A O 1
ATOM 1636 N N . GLY A 1 215 ? 15.906 -7.949 4.781 1 88.88 215 GLY A N 1
ATOM 1637 C CA . GLY A 1 215 ? 16.516 -8.367 3.525 1 88.88 215 GLY A CA 1
ATOM 1638 C C . GLY A 1 215 ? 16.562 -9.875 3.361 1 88.88 215 GLY A C 1
ATOM 1639 O O . GLY A 1 215 ? 16.141 -10.617 4.246 1 88.88 215 GLY A O 1
ATOM 1640 N N . PHE A 1 216 ? 17.234 -10.312 2.316 1 94.75 216 PHE A N 1
ATOM 1641 C CA . PHE A 1 216 ? 17.297 -11.734 1.99 1 94.75 216 PHE A CA 1
ATOM 1642 C C . PHE A 1 216 ? 18.422 -12.422 2.758 1 94.75 216 PHE A C 1
ATOM 1644 O O . PHE A 1 216 ? 19.438 -11.797 3.078 1 94.75 216 PHE A O 1
ATOM 1651 N N . ASP A 1 217 ? 18.234 -13.664 3.051 1 95.25 217 ASP A N 1
ATOM 1652 C CA . ASP A 1 217 ? 19.25 -14.562 3.584 1 95.25 217 ASP A CA 1
ATOM 1653 C C . ASP A 1 217 ? 19.922 -15.359 2.469 1 95.25 217 ASP A C 1
ATOM 1655 O O . ASP A 1 217 ? 19.344 -16.328 1.964 1 95.25 217 ASP A O 1
ATOM 1659 N N . PRO A 1 218 ? 21.125 -15.008 2.143 1 94.38 218 PRO A N 1
ATOM 1660 C CA . PRO A 1 218 ? 21.781 -15.68 1.018 1 94.38 218 PRO A CA 1
ATOM 1661 C C . PRO A 1 218 ? 21.875 -17.188 1.198 1 94.38 218 PRO A C 1
ATOM 1663 O O . PRO A 1 218 ? 21.812 -17.938 0.221 1 94.38 218 PRO A O 1
ATOM 1666 N N . GLU A 1 219 ? 22.047 -17.625 2.406 1 94.56 219 GLU A N 1
ATOM 1667 C CA . GLU A 1 219 ? 22.141 -19.047 2.662 1 94.56 219 GLU A CA 1
ATOM 1668 C C . GLU A 1 219 ? 20.812 -19.75 2.381 1 94.56 219 GLU A C 1
ATOM 1670 O O . GLU A 1 219 ? 20.781 -20.812 1.76 1 94.56 219 GLU A O 1
ATOM 1675 N N . ALA A 1 220 ? 19.781 -19.156 2.873 1 94.38 220 ALA A N 1
ATOM 1676 C CA . ALA A 1 220 ? 18.453 -19.719 2.619 1 94.38 220 ALA A CA 1
ATOM 1677 C C . ALA A 1 220 ? 18.172 -19.781 1.122 1 94.38 220 ALA A C 1
ATOM 1679 O O . ALA A 1 220 ? 17.672 -20.797 0.626 1 94.38 220 ALA A O 1
ATOM 1680 N N . PHE A 1 221 ? 18.531 -18.703 0.471 1 94.25 221 PHE A N 1
ATOM 1681 C CA . PHE A 1 221 ? 18.312 -18.625 -0.97 1 94.25 221 PHE A CA 1
ATOM 1682 C C . PHE A 1 221 ? 19.109 -19.719 -1.691 1 94.25 221 PHE A C 1
ATOM 1684 O O . PHE A 1 221 ? 18.578 -20.391 -2.574 1 94.25 221 PHE A O 1
ATOM 1691 N N . SER A 1 222 ? 20.312 -19.906 -1.323 1 93.06 222 SER A N 1
ATOM 1692 C CA . SER A 1 222 ? 21.203 -20.891 -1.945 1 93.06 222 SER A CA 1
ATOM 1693 C C . SER A 1 222 ? 20.688 -22.312 -1.76 1 93.06 222 SER A C 1
ATOM 1695 O O . SER A 1 222 ? 20.781 -23.141 -2.672 1 93.06 222 SER A O 1
ATOM 1697 N N . ARG A 1 223 ? 20.156 -22.578 -0.672 1 94.12 223 ARG A N 1
ATOM 1698 C CA . ARG A 1 223 ? 19.625 -23.906 -0.387 1 94.12 223 ARG A CA 1
ATOM 1699 C C . ARG A 1 223 ? 18.438 -24.234 -1.287 1 94.12 223 ARG A C 1
ATOM 1701 O O . ARG A 1 223 ? 18.297 -25.359 -1.762 1 94.12 223 ARG A O 1
ATOM 1708 N N . ILE A 1 224 ? 17.594 -23.25 -1.506 1 94.25 224 ILE A N 1
ATOM 1709 C CA . ILE A 1 224 ? 16.438 -23.438 -2.377 1 94.25 224 ILE A CA 1
ATOM 1710 C C . ILE A 1 224 ? 16.906 -23.656 -3.814 1 94.25 224 ILE A C 1
ATOM 1712 O O . ILE A 1 224 ? 16.391 -24.516 -4.52 1 94.25 224 ILE A O 1
ATOM 1716 N N . LYS A 1 225 ? 17.906 -22.938 -4.215 1 91.38 225 LYS A N 1
ATOM 1717 C CA . LYS A 1 225 ? 18.406 -23.016 -5.582 1 91.38 225 LYS A CA 1
ATOM 1718 C C . LYS A 1 225 ? 19.125 -24.344 -5.82 1 91.38 225 LYS A C 1
ATOM 1720 O O . LYS A 1 225 ? 19.031 -24.922 -6.906 1 91.38 225 LYS A O 1
ATOM 1725 N N . GLN A 1 226 ? 19.812 -24.75 -4.832 1 88.38 226 GLN A N 1
ATOM 1726 C CA . GLN A 1 226 ? 20.469 -26.047 -4.93 1 88.38 226 GLN A CA 1
ATOM 1727 C C . GLN A 1 226 ? 19.453 -27.172 -5.086 1 88.38 226 GLN A C 1
ATOM 1729 O O . GLN A 1 226 ? 19.625 -28.078 -5.902 1 88.38 226 GLN A O 1
ATOM 1734 N N . PHE A 1 227 ? 18.453 -27.016 -4.344 1 86 227 PHE A N 1
ATOM 1735 C CA . PHE A 1 227 ? 17.375 -28 -4.453 1 86 227 PHE A CA 1
ATOM 1736 C C . PHE A 1 227 ? 16.734 -27.953 -5.84 1 86 227 PHE A C 1
ATOM 1738 O O . PHE A 1 227 ? 16.484 -29 -6.445 1 86 227 PHE A O 1
ATOM 1745 N N . GLY A 1 228 ? 16.422 -26.781 -6.324 1 80.81 228 GLY A N 1
ATOM 1746 C CA . GLY A 1 228 ? 15.805 -26.625 -7.637 1 80.81 228 GLY A CA 1
ATOM 1747 C C . GLY A 1 228 ? 16.656 -27.172 -8.766 1 80.81 228 GLY A C 1
ATOM 1748 O O . GLY A 1 228 ? 16.125 -27.688 -9.75 1 80.81 228 GLY A O 1
ATOM 1749 N N . GLY A 1 229 ? 18.016 -26.969 -8.648 1 74.94 229 GLY A N 1
ATOM 1750 C CA . GLY A 1 229 ? 18.938 -27.516 -9.617 1 74.94 229 GLY A CA 1
ATOM 1751 C C . GLY A 1 229 ? 18.984 -29.031 -9.633 1 74.94 229 GLY A C 1
ATOM 1752 O O . GLY A 1 229 ? 19.094 -29.641 -10.695 1 74.94 229 GLY A O 1
ATOM 1753 N N . ILE A 1 230 ? 18.875 -29.625 -8.562 1 64.81 230 ILE A N 1
ATOM 1754 C CA . ILE A 1 230 ? 18.922 -31.078 -8.414 1 64.81 230 ILE A CA 1
ATOM 1755 C C . ILE A 1 230 ? 17.625 -31.688 -8.969 1 64.81 230 ILE A C 1
ATOM 1757 O O . ILE A 1 230 ? 17.672 -32.719 -9.664 1 64.81 230 ILE A O 1
ATOM 1761 N N . SER A 1 231 ? 16.531 -31.016 -8.617 1 63.53 231 SER A N 1
ATOM 1762 C CA . SER A 1 231 ? 15.234 -31.531 -9.039 1 63.53 231 SER A CA 1
ATOM 1763 C C . SER A 1 231 ? 15.102 -31.5 -10.562 1 63.53 231 SER A C 1
ATOM 1765 O O . SER A 1 231 ? 14.383 -32.312 -11.141 1 63.53 231 SER A O 1
ATOM 1767 N N . ASP A 1 232 ? 15.781 -30.547 -11.219 1 60.25 232 ASP A N 1
ATOM 1768 C CA . ASP A 1 232 ? 15.781 -30.484 -12.68 1 60.25 232 ASP A CA 1
ATOM 1769 C C . ASP A 1 232 ? 16.594 -31.641 -13.273 1 60.25 232 ASP A C 1
ATOM 1771 O O . ASP A 1 232 ? 16.219 -32.188 -14.312 1 60.25 232 ASP A O 1
ATOM 1775 N N . ASP A 1 233 ? 17.812 -32 -12.648 1 48 233 ASP A N 1
ATOM 1776 C CA . ASP A 1 233 ? 18.688 -33.062 -13.141 1 48 233 ASP A CA 1
ATOM 1777 C C . ASP A 1 233 ? 18.062 -34.438 -12.875 1 48 233 ASP A C 1
ATOM 1779 O O . ASP A 1 233 ? 18.406 -35.406 -13.555 1 48 233 ASP A O 1
ATOM 1783 N N . GLY A 1 234 ? 17.344 -34.656 -11.93 1 42.34 234 GLY A N 1
ATOM 1784 C CA . GLY A 1 234 ? 16.812 -35.969 -11.656 1 42.34 234 GLY A CA 1
ATOM 1785 C C . GLY A 1 234 ? 15.82 -36.438 -12.695 1 42.34 234 GLY A C 1
ATOM 1786 O O . GLY A 1 234 ? 15.383 -37.594 -12.672 1 42.34 234 GLY A O 1
ATOM 1787 N N . ASN A 1 235 ? 14.961 -35.594 -13.266 1 37.47 235 ASN A N 1
ATOM 1788 C CA . ASN A 1 235 ? 14.109 -36.125 -14.32 1 37.47 235 ASN A CA 1
ATOM 1789 C C . ASN A 1 235 ? 14.914 -36.438 -15.578 1 37.47 235 ASN A C 1
ATOM 1791 O O . ASN A 1 235 ? 14.398 -36.312 -16.688 1 37.47 235 ASN A O 1
ATOM 1795 N N . ILE A 1 236 ? 16.25 -36.594 -15.648 1 31.78 236 ILE A N 1
ATOM 1796 C CA . ILE A 1 236 ? 16.781 -37.344 -16.766 1 31.78 236 ILE A CA 1
ATOM 1797 C C . ILE A 1 236 ? 16.641 -38.844 -16.5 1 31.78 236 ILE A C 1
ATOM 1799 O O . ILE A 1 236 ? 16.922 -39.281 -15.383 1 31.78 236 ILE A O 1
ATOM 1803 N N . MET B 1 1 ? -12.164 25.406 12.797 1 91.5 1 MET B N 1
ATOM 1804 C CA . MET B 1 1 ? -11.234 24.297 13.008 1 91.5 1 MET B CA 1
ATOM 1805 C C . MET B 1 1 ? -11.297 23.312 11.844 1 91.5 1 MET B C 1
ATOM 1807 O O . MET B 1 1 ? -12.375 22.828 11.484 1 91.5 1 MET B O 1
ATOM 1811 N N . ILE B 1 2 ? -10.227 23.062 11.156 1 96.38 2 ILE B N 1
ATOM 1812 C CA . ILE B 1 2 ? -10.172 22.141 10.016 1 96.38 2 ILE B CA 1
ATOM 1813 C C . ILE B 1 2 ? -10.023 20.703 10.508 1 96.38 2 ILE B C 1
ATOM 1815 O O . ILE B 1 2 ? -9.188 20.422 11.367 1 96.38 2 ILE B O 1
ATOM 1819 N N . THR B 1 3 ? -10.883 19.844 10 1 97.62 3 THR B N 1
ATOM 1820 C CA . THR B 1 3 ? -10.805 18.422 10.328 1 97.62 3 THR B CA 1
ATOM 1821 C C . THR B 1 3 ? -10.258 17.625 9.156 1 97.62 3 THR B C 1
ATOM 1823 O O . THR B 1 3 ? -10.812 17.672 8.055 1 97.62 3 THR B O 1
ATOM 1826 N N . GLU B 1 4 ? -9.234 16.969 9.391 1 98.56 4 GLU B N 1
ATOM 1827 C CA . GLU B 1 4 ? -8.648 16.047 8.422 1 98.56 4 GLU B CA 1
ATOM 1828 C C . GLU B 1 4 ? -8.875 14.594 8.82 1 98.56 4 GLU B C 1
ATOM 1830 O O . GLU B 1 4 ? -8.672 14.227 9.977 1 98.56 4 GLU B O 1
ATOM 1835 N N . VAL B 1 5 ? -9.289 13.797 7.848 1 98.25 5 VAL B N 1
ATOM 1836 C CA . VAL B 1 5 ? -9.664 12.422 8.141 1 98.25 5 VAL B CA 1
ATOM 1837 C C . VAL B 1 5 ? -8.93 11.469 7.207 1 98.25 5 VAL B C 1
ATOM 1839 O O . VAL B 1 5 ? -8.812 11.734 6.008 1 98.25 5 VAL B O 1
ATOM 1842 N N . ILE B 1 6 ? -8.453 10.352 7.746 1 98.38 6 ILE B N 1
ATOM 1843 C CA . ILE B 1 6 ? -7.762 9.336 6.953 1 98.38 6 ILE B CA 1
ATOM 1844 C C . ILE B 1 6 ? -8.781 8.516 6.164 1 98.38 6 ILE B C 1
ATOM 1846 O O . ILE B 1 6 ? -9.797 8.078 6.711 1 98.38 6 ILE B O 1
ATOM 1850 N N . VAL B 1 7 ? -8.5 8.344 4.926 1 97.81 7 VAL B N 1
ATOM 1851 C CA . VAL B 1 7 ? -9.312 7.477 4.082 1 97.81 7 VAL B CA 1
ATOM 1852 C C . VAL B 1 7 ? -8.406 6.539 3.283 1 97.81 7 VAL B C 1
ATOM 1854 O O . VAL B 1 7 ? -7.223 6.824 3.092 1 97.81 7 VAL B O 1
ATOM 1857 N N . GLN B 1 8 ? -9.039 5.438 2.754 1 96.38 8 GLN B N 1
ATOM 1858 C CA . GLN B 1 8 ? -8.227 4.43 2.076 1 96.38 8 GLN B CA 1
ATOM 1859 C C . GLN B 1 8 ? -8.734 4.176 0.662 1 96.38 8 GLN B C 1
ATOM 1861 O O . GLN B 1 8 ? -8.078 3.502 -0.131 1 96.38 8 GLN B O 1
ATOM 1866 N N . ASN B 1 9 ? -9.922 4.672 0.359 1 95.5 9 ASN B N 1
ATOM 1867 C CA . ASN B 1 9 ? -10.539 4.457 -0.949 1 95.5 9 ASN B CA 1
ATOM 1868 C C . ASN B 1 9 ? -11.625 5.488 -1.231 1 95.5 9 ASN B C 1
ATOM 1870 O O . ASN B 1 9 ? -11.906 6.352 -0.398 1 95.5 9 ASN B O 1
ATOM 1874 N N . ALA B 1 10 ? -12.195 5.387 -2.4 1 96.25 10 ALA B N 1
ATOM 1875 C CA . ALA B 1 10 ? -13.156 6.387 -2.855 1 96.25 10 ALA B CA 1
ATOM 1876 C C . ALA B 1 10 ? -14.438 6.336 -2.025 1 96.25 10 ALA B C 1
ATOM 1878 O O . ALA B 1 10 ? -15.047 7.371 -1.749 1 96.25 10 ALA B O 1
ATOM 1879 N N . GLU B 1 11 ? -14.852 5.176 -1.631 1 94.69 11 GLU B N 1
ATOM 1880 C CA . GLU B 1 11 ? -16.062 5.043 -0.826 1 94.69 11 GLU B CA 1
ATOM 1881 C C . GLU B 1 11 ? -15.914 5.75 0.519 1 94.69 11 GLU B C 1
ATOM 1883 O O . GLU B 1 11 ? -16.797 6.504 0.933 1 94.69 11 GLU B O 1
ATOM 1888 N N . GLU B 1 12 ? -14.828 5.523 1.159 1 95.75 12 GLU B N 1
ATOM 1889 C CA . GLU B 1 12 ? -14.531 6.207 2.416 1 95.75 12 GLU B CA 1
ATOM 1890 C C . GLU B 1 12 ? -14.422 7.715 2.213 1 95.75 12 GLU B C 1
ATOM 1892 O O . GLU B 1 12 ? -14.906 8.492 3.039 1 95.75 12 GLU B O 1
ATOM 1897 N N . ALA B 1 13 ? -13.781 8.094 1.12 1 97.69 13 ALA B N 1
ATOM 1898 C CA . ALA B 1 13 ? -13.609 9.516 0.829 1 97.69 13 ALA B CA 1
ATOM 1899 C C . ALA B 1 13 ? -14.961 10.211 0.683 1 97.69 13 ALA B C 1
ATOM 1901 O O . ALA B 1 13 ? -15.188 11.273 1.265 1 97.69 13 ALA B O 1
ATOM 1902 N N . LYS B 1 14 ? -15.828 9.578 -0.045 1 97.06 14 LYS B N 1
ATOM 1903 C CA . LYS B 1 14 ? -17.172 10.117 -0.241 1 97.06 14 LYS B CA 1
ATOM 1904 C C . LYS B 1 14 ? -17.922 10.242 1.085 1 97.06 14 LYS B C 1
ATOM 1906 O O . LYS B 1 14 ? -18.562 11.258 1.352 1 97.06 14 LYS B O 1
ATOM 1911 N N . GLN B 1 15 ? -17.828 9.227 1.857 1 96.69 15 GLN B N 1
ATOM 1912 C CA . GLN B 1 15 ? -18.5 9.211 3.148 1 96.69 15 GLN B CA 1
ATOM 1913 C C . GLN B 1 15 ? -17.969 10.297 4.07 1 96.69 15 GLN B C 1
ATOM 1915 O O . GLN B 1 15 ? -18.734 11 4.73 1 96.69 15 GLN B O 1
ATOM 1920 N N . ALA B 1 16 ? -16.641 10.406 4.133 1 97.62 16 ALA B N 1
ATOM 1921 C CA . ALA B 1 16 ? -16.016 11.414 4.98 1 97.62 16 ALA B CA 1
ATOM 1922 C C . ALA B 1 16 ? -16.422 12.82 4.562 1 97.62 16 ALA B C 1
ATOM 1924 O O . ALA B 1 16 ? -16.75 13.656 5.41 1 97.62 16 ALA B O 1
ATOM 1925 N N . GLU B 1 17 ? -16.406 13.086 3.248 1 97.88 17 GLU B N 1
ATOM 1926 C CA . GLU B 1 17 ? -16.844 14.383 2.74 1 97.88 17 GLU B CA 1
ATOM 1927 C C . GLU B 1 17 ? -18.297 14.648 3.107 1 97.88 17 GLU B C 1
ATOM 1929 O O . GLU B 1 17 ? -18.641 15.734 3.574 1 97.88 17 GLU B O 1
ATOM 1934 N N . TYR B 1 18 ? -19.094 13.609 2.92 1 96.81 18 TYR B N 1
ATOM 1935 C CA . TYR B 1 18 ? -20.516 13.727 3.234 1 96.81 18 TYR B CA 1
ATOM 1936 C C . TYR B 1 18 ? -20.734 14.047 4.711 1 96.81 18 TYR B C 1
ATOM 1938 O O . TYR B 1 18 ? -21.625 14.828 5.062 1 96.81 18 TYR B O 1
ATOM 1946 N N . MET B 1 19 ? -19.906 13.508 5.535 1 96.56 19 MET B N 1
ATOM 1947 C CA . MET B 1 19 ? -20.031 13.672 6.98 1 96.56 19 MET B CA 1
ATOM 1948 C C . MET B 1 19 ? -19.375 14.961 7.449 1 96.56 19 MET B C 1
ATOM 1950 O O . MET B 1 19 ? -19.422 15.289 8.633 1 96.56 19 MET B O 1
ATOM 1954 N N . GLY B 1 20 ? -18.719 15.648 6.535 1 95.5 20 GLY B N 1
ATOM 1955 C CA . GLY B 1 20 ? -18.328 17.016 6.836 1 95.5 20 GLY B CA 1
ATOM 1956 C C . GLY B 1 20 ? -16.828 17.172 7.031 1 95.5 20 GLY B C 1
ATOM 1957 O O . GLY B 1 20 ? -16.375 18.203 7.535 1 95.5 20 GLY B O 1
ATOM 1958 N N . ALA B 1 21 ? -16.031 16.172 6.703 1 97.5 21 ALA B N 1
ATOM 1959 C CA . ALA B 1 21 ? -14.578 16.359 6.746 1 97.5 21 ALA B CA 1
ATOM 1960 C C . ALA B 1 21 ? -14.156 17.531 5.875 1 97.5 21 ALA B C 1
ATOM 1962 O O . ALA B 1 21 ? -14.703 17.734 4.789 1 97.5 21 ALA B O 1
ATOM 1963 N N . ASP B 1 22 ? -13.18 18.312 6.316 1 98.06 22 ASP B N 1
ATOM 1964 C CA . ASP B 1 22 ? -12.703 19.453 5.562 1 98.06 22 ASP B CA 1
ATOM 1965 C C . ASP B 1 22 ? -11.578 19.062 4.605 1 98.06 22 ASP B C 1
ATOM 1967 O O . ASP B 1 22 ? -11.375 19.719 3.58 1 98.06 22 ASP B O 1
ATOM 1971 N N . ARG B 1 23 ? -10.852 18.047 4.938 1 98.69 23 ARG B N 1
ATOM 1972 C CA . ARG B 1 23 ? -9.688 17.562 4.199 1 98.69 23 ARG B CA 1
ATOM 1973 C C . ARG B 1 23 ? -9.469 16.078 4.449 1 98.69 23 ARG B C 1
ATOM 1975 O O . ARG B 1 23 ? -9.82 15.555 5.508 1 98.69 23 ARG B O 1
ATOM 1982 N N . LEU B 1 24 ? -8.906 15.406 3.479 1 98.81 24 LEU B N 1
ATOM 1983 C CA . LEU B 1 24 ? -8.656 13.977 3.602 1 98.81 24 LEU B CA 1
ATOM 1984 C C . LEU B 1 24 ? -7.164 13.672 3.5 1 98.81 24 LEU B C 1
ATOM 1986 O O . LEU B 1 24 ? -6.426 14.391 2.814 1 98.81 24 LEU B O 1
ATOM 1990 N N . GLU B 1 25 ? -6.738 12.719 4.176 1 98.88 25 GLU B N 1
ATOM 1991 C CA . GLU B 1 25 ? -5.477 12.039 3.898 1 98.88 25 GLU B CA 1
ATOM 1992 C C . GLU B 1 25 ? -5.711 10.648 3.309 1 98.88 25 GLU B C 1
ATOM 1994 O O . GLU B 1 25 ? -6.359 9.805 3.932 1 98.88 25 GLU B O 1
ATOM 1999 N N . LEU B 1 26 ? -5.23 10.461 2.135 1 98.75 26 LEU B N 1
ATOM 2000 C CA . LEU B 1 26 ? -5.363 9.18 1.454 1 98.75 26 LEU B CA 1
ATOM 2001 C C . LEU B 1 26 ? -4.109 8.328 1.642 1 98.75 26 LEU B C 1
ATOM 2003 O O . LEU B 1 26 ? -3.008 8.758 1.283 1 98.75 26 LEU B O 1
ATOM 2007 N N . VAL B 1 27 ? -4.281 7.156 2.24 1 97.81 27 VAL B N 1
ATOM 2008 C CA . VAL B 1 27 ? -3.16 6.25 2.473 1 97.81 27 VAL B CA 1
ATOM 2009 C C . VAL B 1 27 ? -3.557 4.828 2.08 1 97.81 27 VAL B C 1
ATOM 2011 O O . VAL B 1 27 ? -4.742 4.531 1.911 1 97.81 27 VAL B O 1
ATOM 2014 N N . SER B 1 28 ? -2.586 4.051 1.821 1 95.88 28 SER B N 1
ATOM 2015 C CA . SER B 1 28 ? -2.721 2.6 1.795 1 95.88 28 SER B CA 1
ATOM 2016 C C . SER B 1 28 ? -1.996 1.956 2.973 1 95.88 28 SER B C 1
ATOM 2018 O O . SER B 1 28 ? -1.167 2.596 3.623 1 95.88 28 SER B O 1
ATOM 2020 N N . ALA B 1 29 ? -2.367 0.725 3.344 1 92.5 29 ALA B N 1
ATOM 2021 C CA . ALA B 1 29 ? -1.632 -0.101 4.297 1 92.5 29 ALA B CA 1
ATOM 2022 C C . ALA B 1 29 ? -1.548 0.578 5.66 1 92.5 29 ALA B C 1
ATOM 2024 O O . ALA B 1 29 ? -0.458 0.733 6.219 1 92.5 29 ALA B O 1
ATOM 2025 N N . MET B 1 30 ? -2.664 0.797 6.266 1 89.75 30 MET B N 1
ATOM 2026 C CA . MET B 1 30 ? -2.697 1.483 7.555 1 89.75 30 MET B CA 1
ATOM 2027 C C . MET B 1 30 ? -1.978 0.667 8.625 1 89.75 30 MET B C 1
ATOM 2029 O O . MET B 1 30 ? -1.387 1.229 9.547 1 89.75 30 MET B O 1
ATOM 2033 N N . SER B 1 31 ? -1.993 -0.586 8.445 1 88.56 31 SER B N 1
ATOM 2034 C CA . SER B 1 31 ? -1.32 -1.465 9.398 1 88.56 31 SER B CA 1
ATOM 2035 C C . SER B 1 31 ? 0.175 -1.171 9.461 1 88.56 31 SER B C 1
ATOM 2037 O O . SER B 1 31 ? 0.845 -1.537 10.43 1 88.56 31 SER B O 1
ATOM 2039 N N . GLU B 1 32 ? 0.675 -0.509 8.477 1 90.12 32 GLU B N 1
ATOM 2040 C CA . GLU B 1 32 ? 2.088 -0.143 8.438 1 90.12 32 GLU B CA 1
ATOM 2041 C C . GLU B 1 32 ? 2.277 1.35 8.68 1 90.12 32 GLU B C 1
ATOM 2043 O O . GLU B 1 32 ? 3.355 1.894 8.438 1 90.12 32 GLU B O 1
ATOM 2048 N N . GLY B 1 33 ? 1.26 2.002 9.039 1 91.88 33 GLY B N 1
ATOM 2049 C CA . GLY B 1 33 ? 1.329 3.434 9.289 1 91.88 33 GLY B CA 1
ATOM 2050 C C . GLY B 1 33 ? 1.043 4.27 8.055 1 91.88 33 GLY B C 1
ATOM 2051 O O . GLY B 1 33 ? 1.275 5.48 8.055 1 91.88 33 GLY B O 1
ATOM 2052 N N . GLY B 1 34 ? 0.656 3.617 6.945 1 96 34 GLY B N 1
ATOM 2053 C CA . GLY B 1 34 ? 0.296 4.324 5.727 1 96 34 GLY B CA 1
ATOM 2054 C C . GLY B 1 34 ? 1.4 4.32 4.684 1 96 34 GLY B C 1
ATOM 2055 O O . GLY B 1 34 ? 2.537 4.695 4.977 1 96 34 GLY B O 1
ATOM 2056 N N . LEU B 1 35 ? 1.08 3.912 3.514 1 97.88 35 LEU B N 1
ATOM 2057 C CA . LEU B 1 35 ? 1.985 3.914 2.369 1 97.88 35 LEU B CA 1
ATOM 2058 C C . LEU B 1 35 ? 1.341 4.598 1.168 1 97.88 35 LEU B C 1
ATOM 2060 O O . LEU B 1 35 ? 0.167 4.973 1.217 1 97.88 35 LEU B O 1
ATOM 2064 N N . THR B 1 36 ? 2.154 4.84 0.153 1 98.75 36 THR B N 1
ATOM 2065 C CA . THR B 1 36 ? 1.642 5.418 -1.084 1 98.75 36 THR B CA 1
ATOM 2066 C C . THR B 1 36 ? 0.545 4.539 -1.679 1 98.75 36 THR B C 1
ATOM 2068 O O . THR B 1 36 ? 0.75 3.342 -1.894 1 98.75 36 THR B O 1
ATOM 2071 N N . PRO B 1 37 ? -0.667 5.086 -1.889 1 98.62 37 PRO B N 1
ATOM 2072 C CA . PRO B 1 37 ? -1.722 4.309 -2.541 1 98.62 37 PRO B CA 1
ATOM 2073 C C . PRO B 1 37 ? -1.388 3.959 -3.99 1 98.62 37 PRO B C 1
ATOM 2075 O O . PRO B 1 37 ? -0.461 4.531 -4.57 1 98.62 37 PRO B O 1
ATOM 2078 N N . SER B 1 38 ? -2.078 3.053 -4.523 1 98.62 38 SER B N 1
ATOM 2079 C CA . SER B 1 38 ? -1.915 2.688 -5.926 1 98.62 38 SER B CA 1
ATOM 2080 C C . SER B 1 38 ? -2.404 3.799 -6.848 1 98.62 38 SER B C 1
ATOM 2082 O O . SER B 1 38 ? -3.156 4.68 -6.422 1 98.62 38 SER B O 1
ATOM 2084 N N . HIS B 1 39 ? -1.977 3.711 -8.078 1 98.75 39 HIS B N 1
ATOM 2085 C CA . HIS B 1 39 ? -2.396 4.652 -9.109 1 98.75 39 HIS B CA 1
ATOM 2086 C C . HIS B 1 39 ? -3.916 4.719 -9.211 1 98.75 39 HIS B C 1
ATOM 2088 O O . HIS B 1 39 ? -4.496 5.809 -9.211 1 98.75 39 HIS B O 1
ATOM 2094 N N . GLY B 1 40 ? -4.562 3.559 -9.289 1 98.69 40 GLY B N 1
ATOM 2095 C CA . GLY B 1 40 ? -6.008 3.502 -9.438 1 98.69 40 GLY B CA 1
ATOM 2096 C C . GLY B 1 40 ? -6.754 4.105 -8.258 1 98.69 40 GLY B C 1
ATOM 2097 O O . GLY B 1 40 ? -7.762 4.789 -8.445 1 98.69 40 GLY B O 1
ATOM 2098 N N . THR B 1 41 ? -6.273 3.85 -7.055 1 98.62 41 THR B N 1
ATOM 2099 C CA . THR B 1 41 ? -6.898 4.395 -5.855 1 98.62 41 THR B CA 1
ATOM 2100 C C . THR B 1 41 ? -6.809 5.918 -5.844 1 98.62 41 THR B C 1
ATOM 2102 O O . THR B 1 41 ? -7.805 6.602 -5.582 1 98.62 41 THR B O 1
ATOM 2105 N N . ILE B 1 42 ? -5.633 6.461 -6.156 1 98.81 42 ILE B N 1
ATOM 2106 C CA . ILE B 1 42 ? -5.43 7.906 -6.172 1 98.81 42 ILE B CA 1
ATOM 2107 C C . ILE B 1 42 ? -6.355 8.547 -7.203 1 98.81 42 ILE B C 1
ATOM 2109 O O . ILE B 1 42 ? -7.074 9.5 -6.898 1 98.81 42 ILE B O 1
ATOM 2113 N N . LYS B 1 43 ? -6.34 7.992 -8.367 1 98.69 43 LYS B N 1
ATOM 2114 C CA . LYS B 1 43 ? -7.156 8.523 -9.453 1 98.69 43 LYS B CA 1
ATOM 2115 C C . LYS B 1 43 ? -8.633 8.555 -9.07 1 98.69 43 LYS B C 1
ATOM 2117 O O . LYS B 1 43 ? -9.297 9.578 -9.227 1 98.69 43 LYS B O 1
ATOM 2122 N N . GLN B 1 44 ? -9.102 7.465 -8.531 1 98.38 44 GLN B N 1
ATOM 2123 C CA . GLN B 1 44 ? -10.516 7.363 -8.195 1 98.38 44 GLN B CA 1
ATOM 2124 C C . GLN B 1 44 ? -10.898 8.352 -7.094 1 98.38 44 GLN B C 1
ATOM 2126 O O . GLN B 1 44 ? -11.906 9.047 -7.199 1 98.38 44 GLN B O 1
ATOM 2131 N N . VAL B 1 45 ? -10.094 8.469 -6.07 1 98.56 45 VAL B N 1
ATOM 2132 C CA . VAL B 1 45 ? -10.406 9.336 -4.938 1 98.56 45 VAL B CA 1
ATOM 2133 C C . VAL B 1 45 ? -10.406 10.797 -5.391 1 98.56 45 VAL B C 1
ATOM 2135 O O . VAL B 1 45 ? -11.32 11.555 -5.059 1 98.56 45 VAL B O 1
ATOM 2138 N N . LEU B 1 46 ? -9.414 11.203 -6.191 1 98.38 46 LEU B N 1
ATOM 2139 C CA . LEU B 1 46 ? -9.297 12.586 -6.648 1 98.38 46 LEU B CA 1
ATOM 2140 C C . LEU B 1 46 ? -10.5 12.984 -7.492 1 98.38 46 LEU B C 1
ATOM 2142 O O . LEU B 1 46 ? -10.906 14.148 -7.496 1 98.38 46 LEU B O 1
ATOM 2146 N N . HIS B 1 47 ? -11.133 12.016 -8.094 1 97.19 47 HIS B N 1
ATOM 2147 C CA . HIS B 1 47 ? -12.242 12.305 -8.992 1 97.19 47 HIS B CA 1
ATOM 2148 C C . HIS B 1 47 ? -13.578 12.18 -8.273 1 97.19 47 HIS B C 1
ATOM 2150 O O . HIS B 1 47 ? -14.625 12.469 -8.859 1 97.19 47 HIS B O 1
ATOM 2156 N N . THR B 1 48 ? -13.562 11.781 -7.047 1 96.69 48 THR B N 1
ATOM 2157 C CA . THR B 1 48 ? -14.82 11.438 -6.387 1 96.69 48 THR B CA 1
ATOM 2158 C C . THR B 1 48 ? -15.219 12.523 -5.395 1 96.69 48 THR B C 1
ATOM 2160 O O . THR B 1 48 ? -16.406 12.703 -5.105 1 96.69 48 THR B O 1
ATOM 2163 N N . VAL B 1 49 ? -14.234 13.266 -4.879 1 97.88 49 VAL B N 1
ATOM 2164 C CA . VAL B 1 49 ? -14.555 14.234 -3.838 1 97.88 49 VAL B CA 1
ATOM 2165 C C . VAL B 1 49 ? -14.094 15.625 -4.273 1 97.88 49 VAL B C 1
ATOM 2167 O O . VAL B 1 49 ? -13.258 15.758 -5.168 1 97.88 49 VAL B O 1
ATOM 2170 N N . GLY B 1 50 ? -14.719 16.625 -3.641 1 97.88 50 GLY B N 1
ATOM 2171 C CA . GLY B 1 50 ? -14.391 18 -3.943 1 97.88 50 GLY B CA 1
ATOM 2172 C C . GLY B 1 50 ? -13.469 18.641 -2.918 1 97.88 50 GLY B C 1
ATOM 2173 O O . GLY B 1 50 ? -12.805 19.641 -3.203 1 97.88 50 GLY B O 1
ATOM 2174 N N . ILE B 1 51 ? -13.375 18.062 -1.743 1 98.31 51 ILE B N 1
ATOM 2175 C CA . ILE B 1 51 ? -12.531 18.625 -0.693 1 98.31 51 ILE B CA 1
ATOM 2176 C C . ILE B 1 51 ? -11.078 18.203 -0.926 1 98.31 51 ILE B C 1
ATOM 2178 O O . ILE B 1 51 ? -10.805 17.25 -1.649 1 98.31 51 ILE B O 1
ATOM 2182 N N . PRO B 1 52 ? -10.109 18.953 -0.366 1 98.75 52 PRO B N 1
ATOM 2183 C CA . PRO B 1 52 ? -8.688 18.656 -0.566 1 98.75 52 PRO B CA 1
ATOM 2184 C C . PRO B 1 52 ? -8.312 17.25 -0.108 1 98.75 52 PRO B C 1
ATOM 2186 O O . PRO B 1 52 ? -8.797 16.781 0.923 1 98.75 52 PRO B O 1
ATOM 2189 N N . VAL B 1 53 ? -7.496 16.578 -0.906 1 98.88 53 VAL B N 1
ATOM 2190 C CA . VAL B 1 53 ? -6.984 15.25 -0.587 1 98.88 53 VAL B CA 1
ATOM 2191 C C . VAL B 1 53 ? -5.461 15.289 -0.521 1 98.88 53 VAL B C 1
ATOM 2193 O O . VAL B 1 53 ? -4.793 15.539 -1.529 1 98.88 53 VAL B O 1
ATOM 2196 N N . GLN B 1 54 ? -4.918 15.062 0.662 1 98.88 54 GLN B N 1
ATOM 2197 C CA . GLN B 1 54 ? -3.484 14.867 0.861 1 98.88 54 GLN B CA 1
ATOM 2198 C C . GLN B 1 54 ? -3.094 13.414 0.618 1 98.88 54 GLN B C 1
ATOM 2200 O O . GLN B 1 54 ? -3.57 12.508 1.31 1 98.88 54 GLN B O 1
ATOM 2205 N N . ILE B 1 55 ? -2.201 13.195 -0.323 1 98.94 55 ILE B N 1
ATOM 2206 C CA . ILE B 1 55 ? -1.865 11.836 -0.724 1 98.94 55 ILE B CA 1
ATOM 2207 C C . ILE B 1 55 ? -0.539 11.422 -0.089 1 98.94 55 ILE B C 1
ATOM 2209 O O . ILE B 1 55 ? 0.472 12.109 -0.244 1 98.94 55 ILE B O 1
ATOM 2213 N N . MET B 1 56 ? -0.553 10.336 0.574 1 98.88 56 MET B N 1
ATOM 2214 C CA . MET B 1 56 ? 0.651 9.805 1.203 1 98.88 56 MET B CA 1
ATOM 2215 C C . MET B 1 56 ? 1.688 9.414 0.154 1 98.88 56 MET B C 1
ATOM 2217 O O . MET B 1 56 ? 1.37 8.719 -0.81 1 98.88 56 MET B O 1
ATOM 2221 N N . ILE B 1 57 ? 2.877 9.906 0.289 1 98.81 57 ILE B N 1
ATOM 2222 C CA . ILE B 1 57 ? 4.039 9.477 -0.484 1 98.81 57 ILE B CA 1
ATOM 2223 C C . ILE B 1 57 ? 5.07 8.844 0.444 1 98.81 57 ILE B C 1
ATOM 2225 O O . ILE B 1 57 ? 5.82 9.547 1.126 1 98.81 57 ILE B O 1
ATOM 2229 N N . ARG B 1 58 ? 5.105 7.605 0.51 1 98.38 58 ARG B N 1
ATOM 2230 C CA . ARG B 1 58 ? 5.922 6.793 1.411 1 98.38 58 ARG B CA 1
ATOM 2231 C C . ARG B 1 58 ? 6.137 5.395 0.846 1 98.38 58 ARG B C 1
ATOM 2233 O O . ARG B 1 58 ? 5.223 4.566 0.863 1 98.38 58 ARG B O 1
ATOM 2240 N N . PRO B 1 59 ? 7.301 5.129 0.42 1 96.31 59 PRO B N 1
ATOM 2241 C CA . PRO B 1 59 ? 7.527 3.902 -0.35 1 96.31 59 PRO B CA 1
ATOM 2242 C C . PRO B 1 59 ? 7.598 2.656 0.531 1 96.31 59 PRO B C 1
ATOM 2244 O O . PRO B 1 59 ? 7.414 1.539 0.04 1 96.31 59 PRO B O 1
ATOM 2247 N N . HIS B 1 60 ? 7.945 2.805 1.828 1 93.31 60 HIS B N 1
ATOM 2248 C CA . HIS B 1 60 ? 8.031 1.69 2.766 1 93.31 60 HIS B CA 1
ATOM 2249 C C . HIS B 1 60 ? 7.918 2.176 4.207 1 93.31 60 HIS B C 1
ATOM 2251 O O . HIS B 1 60 ? 7.914 3.383 4.465 1 93.31 60 HIS B O 1
ATOM 2257 N N . SER B 1 61 ? 7.84 1.249 5.117 1 93.19 61 SER B N 1
ATOM 2258 C CA . SER B 1 61 ? 7.621 1.612 6.512 1 93.19 61 SER B CA 1
ATOM 2259 C C . SER B 1 61 ? 8.859 1.332 7.355 1 93.19 61 SER B C 1
ATOM 2261 O O . SER B 1 61 ? 8.766 1.172 8.578 1 93.19 61 SER B O 1
ATOM 2263 N N . TYR B 1 62 ? 10.016 1.225 6.789 1 89.5 62 TYR B N 1
ATOM 2264 C CA . TYR B 1 62 ? 11.203 0.788 7.516 1 89.5 62 TYR B CA 1
ATOM 2265 C C . TYR B 1 62 ? 11.812 1.941 8.305 1 89.5 62 TYR B C 1
ATOM 2267 O O . TYR B 1 62 ? 12.18 1.78 9.469 1 89.5 62 TYR B O 1
ATOM 2275 N N . HIS B 1 63 ? 11.969 2.99 7.727 1 93.06 63 HIS B N 1
ATOM 2276 C CA . HIS B 1 63 ? 12.562 4.199 8.289 1 93.06 63 HIS B CA 1
ATOM 2277 C C . HIS B 1 63 ? 12.266 5.414 7.414 1 93.06 63 HIS B C 1
ATOM 2279 O O . HIS B 1 63 ? 11.656 5.285 6.348 1 93.06 63 HIS B O 1
ATOM 2285 N N . PHE B 1 64 ? 12.648 6.602 7.883 1 97.25 64 PHE B N 1
ATOM 2286 C CA . PHE B 1 64 ? 12.359 7.836 7.16 1 97.25 64 PHE B CA 1
ATOM 2287 C C . PHE B 1 64 ? 13.625 8.383 6.512 1 97.25 64 PHE B C 1
ATOM 2289 O O . PHE B 1 64 ? 13.633 9.516 6.023 1 97.25 64 PHE B O 1
ATOM 2296 N N . CYS B 1 65 ? 14.719 7.629 6.598 1 97.62 65 CYS B N 1
ATOM 2297 C CA . CYS B 1 65 ? 15.945 7.945 5.879 1 97.62 65 CYS B CA 1
ATOM 2298 C C . CYS B 1 65 ? 15.984 7.234 4.531 1 97.62 65 CYS B C 1
ATOM 2300 O O . CYS B 1 65 ? 16.266 6.035 4.461 1 97.62 65 CYS B O 1
ATOM 2302 N N . TYR B 1 66 ? 15.781 7.98 3.451 1 97.19 66 TYR B N 1
ATOM 2303 C CA . TYR B 1 66 ? 15.539 7.379 2.143 1 97.19 66 TYR B CA 1
ATOM 2304 C C . TYR B 1 66 ? 16.828 7.324 1.321 1 97.19 66 TYR B C 1
ATOM 2306 O O . TYR B 1 66 ? 17.578 8.297 1.276 1 97.19 66 TYR B O 1
ATOM 2314 N N . SER B 1 67 ? 17.062 6.16 0.738 1 95.75 67 SER B N 1
ATOM 2315 C CA . SER B 1 67 ? 18.156 5.992 -0.212 1 95.75 67 SER B CA 1
ATOM 2316 C C . SER B 1 67 ? 17.859 6.691 -1.533 1 95.75 67 SER B C 1
ATOM 2318 O O . SER B 1 67 ? 16.766 7.23 -1.721 1 95.75 67 SER B O 1
ATOM 2320 N N . GLU B 1 68 ? 18.828 6.715 -2.402 1 96.06 68 GLU B N 1
ATOM 2321 C CA . GLU B 1 68 ? 18.609 7.25 -3.742 1 96.06 68 GLU B CA 1
ATOM 2322 C C . GLU B 1 68 ? 17.516 6.465 -4.477 1 96.06 68 GLU B C 1
ATOM 2324 O O . GLU B 1 68 ? 16.719 7.047 -5.211 1 96.06 68 GLU B O 1
ATOM 2329 N N . ALA B 1 69 ? 17.531 5.184 -4.285 1 95 69 ALA B N 1
ATOM 2330 C CA . ALA B 1 69 ? 16.516 4.336 -4.914 1 95 69 ALA B CA 1
ATOM 2331 C C . ALA B 1 69 ? 15.125 4.648 -4.371 1 95 69 ALA B C 1
ATOM 2333 O O . ALA B 1 69 ? 14.148 4.676 -5.121 1 95 69 ALA B O 1
ATOM 2334 N N . ASP B 1 70 ? 15.055 4.879 -3.084 1 96.75 70 ASP B N 1
ATOM 2335 C CA . ASP B 1 70 ? 13.789 5.289 -2.48 1 96.75 70 ASP B CA 1
ATOM 2336 C C . ASP B 1 70 ? 13.281 6.594 -3.094 1 96.75 70 ASP B C 1
ATOM 2338 O O . ASP B 1 70 ? 12.109 6.699 -3.463 1 96.75 70 ASP B O 1
ATOM 2342 N N . MET B 1 71 ? 14.18 7.543 -3.182 1 98.12 71 MET B N 1
ATOM 2343 C CA . MET B 1 71 ? 13.805 8.859 -3.686 1 98.12 71 MET B CA 1
ATOM 2344 C C . MET B 1 71 ? 1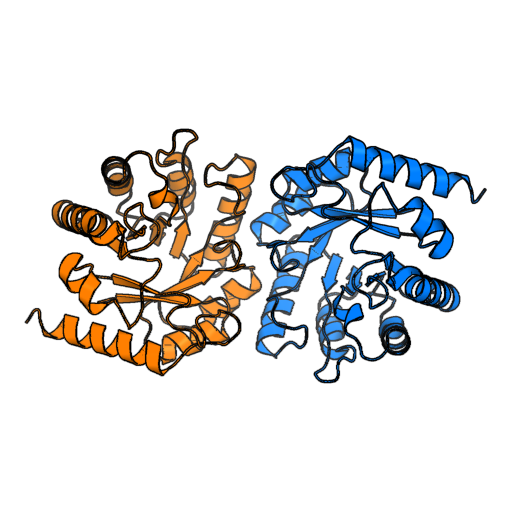3.352 8.773 -5.141 1 98.12 71 MET B C 1
ATOM 2346 O O . MET B 1 71 ? 12.453 9.508 -5.555 1 98.12 71 MET B O 1
ATOM 2350 N N . ALA B 1 72 ? 14.008 7.898 -5.887 1 97.75 72 ALA B N 1
ATOM 2351 C CA . ALA B 1 72 ? 13.57 7.719 -7.266 1 97.75 72 ALA B CA 1
ATOM 2352 C C . ALA B 1 72 ? 12.109 7.273 -7.328 1 97.75 72 ALA B C 1
ATOM 2354 O O . ALA B 1 72 ? 11.336 7.781 -8.141 1 97.75 72 ALA B O 1
ATOM 2355 N N . VAL B 1 73 ? 11.727 6.387 -6.484 1 98.31 73 VAL B N 1
ATOM 2356 C CA . VAL B 1 73 ? 10.352 5.91 -6.398 1 98.31 73 VAL B CA 1
ATOM 2357 C C . VAL B 1 73 ? 9.43 7.047 -5.957 1 98.31 73 VAL B C 1
ATOM 2359 O O . VAL B 1 73 ? 8.375 7.27 -6.555 1 98.31 73 VAL B O 1
ATOM 2362 N N . ILE B 1 74 ? 9.852 7.766 -4.957 1 98.75 74 ILE B N 1
ATOM 2363 C CA . ILE B 1 74 ? 9.086 8.875 -4.391 1 98.75 74 ILE B CA 1
ATOM 2364 C C . ILE B 1 74 ? 8.812 9.914 -5.473 1 98.75 74 ILE B C 1
ATOM 2366 O O . ILE B 1 74 ? 7.668 10.344 -5.648 1 98.75 74 ILE B O 1
ATOM 2370 N N . LEU B 1 75 ? 9.828 10.258 -6.18 1 98.81 75 LEU B N 1
ATOM 2371 C CA . LEU B 1 75 ? 9.68 11.297 -7.195 1 98.81 75 LEU B CA 1
ATOM 2372 C C . LEU B 1 75 ? 8.766 10.828 -8.32 1 98.81 75 LEU B C 1
ATOM 2374 O O . LEU B 1 75 ? 7.965 11.602 -8.844 1 98.81 75 LEU B O 1
ATOM 2378 N N . GLU B 1 76 ? 8.852 9.57 -8.703 1 98.62 76 GLU B N 1
ATOM 2379 C CA . GLU B 1 76 ? 7.953 9.023 -9.719 1 98.62 76 GLU B CA 1
ATOM 2380 C C . GLU B 1 76 ? 6.508 9.031 -9.227 1 98.62 76 GLU B C 1
ATOM 2382 O O . GLU B 1 76 ? 5.59 9.297 -10.008 1 98.62 76 GLU B O 1
ATOM 2387 N N . ASP B 1 77 ? 6.305 8.703 -7.988 1 98.81 77 ASP B N 1
ATOM 2388 C CA . ASP B 1 77 ? 4.961 8.711 -7.418 1 98.81 77 ASP B CA 1
ATOM 2389 C C . ASP B 1 77 ? 4.41 10.133 -7.344 1 98.81 77 ASP B C 1
ATOM 2391 O O . ASP B 1 77 ? 3.219 10.359 -7.578 1 98.81 77 ASP B O 1
ATOM 2395 N N . VAL B 1 78 ? 5.258 11.078 -6.98 1 98.88 78 VAL B N 1
ATOM 2396 C CA . VAL B 1 78 ? 4.852 12.477 -6.98 1 98.88 78 VAL B CA 1
ATOM 2397 C C . VAL B 1 78 ? 4.422 12.898 -8.383 1 98.88 78 VAL B C 1
ATOM 2399 O O . VAL B 1 78 ? 3.363 13.5 -8.562 1 98.88 78 VAL B O 1
ATOM 2402 N N . LYS B 1 79 ? 5.191 12.555 -9.406 1 98.81 79 LYS B N 1
ATOM 2403 C CA . LYS B 1 79 ? 4.848 12.867 -10.789 1 98.81 79 LYS B CA 1
ATOM 2404 C C . LYS B 1 79 ? 3.518 12.234 -11.18 1 98.81 79 LYS B C 1
ATOM 2406 O O . LYS B 1 79 ? 2.705 12.859 -11.867 1 98.81 79 LYS B O 1
ATOM 2411 N N . ASN B 1 80 ? 3.361 11.016 -10.766 1 98.62 80 ASN B N 1
ATOM 2412 C CA . ASN B 1 80 ? 2.104 10.328 -11.039 1 98.62 80 ASN B CA 1
ATOM 2413 C C . ASN B 1 80 ? 0.912 11.094 -10.477 1 98.62 80 ASN B C 1
ATOM 2415 O O . ASN B 1 80 ? -0.083 11.305 -11.18 1 98.62 80 ASN B O 1
ATOM 2419 N N . VAL B 1 81 ? 0.993 11.531 -9.211 1 98.75 81 VAL B N 1
ATOM 2420 C CA . VAL B 1 81 ? -0.083 12.273 -8.562 1 98.75 81 VAL B CA 1
ATOM 2421 C C . VAL B 1 81 ? -0.323 13.586 -9.297 1 98.75 81 VAL B C 1
ATOM 2423 O O . VAL B 1 81 ? -1.469 13.961 -9.562 1 98.75 81 VAL B O 1
ATOM 2426 N N . LEU B 1 82 ? 0.762 14.289 -9.648 1 98.75 82 LEU B N 1
ATOM 2427 C CA . LEU B 1 82 ? 0.647 15.539 -10.391 1 98.75 82 LEU B CA 1
ATOM 2428 C C . LEU B 1 82 ? -0.074 15.32 -11.719 1 98.75 82 LEU B C 1
ATOM 2430 O O . LEU B 1 82 ? -0.965 16.094 -12.078 1 98.75 82 LEU B O 1
ATOM 2434 N N . ASN B 1 83 ? 0.247 14.227 -12.391 1 98.25 83 ASN B N 1
ATOM 2435 C CA . ASN B 1 83 ? -0.362 13.898 -13.672 1 98.25 83 ASN B CA 1
ATOM 2436 C C . ASN B 1 83 ? -1.847 13.578 -13.523 1 98.25 83 ASN B C 1
ATOM 2438 O O . ASN B 1 83 ? -2.627 13.781 -14.453 1 98.25 83 ASN B O 1
ATOM 2442 N N . LEU B 1 84 ? -2.207 13.141 -12.359 1 98.25 84 LEU B N 1
ATOM 2443 C CA . LEU B 1 84 ? -3.598 12.781 -12.094 1 98.25 84 LEU B CA 1
ATOM 2444 C C . LEU B 1 84 ? -4.391 14 -11.641 1 98.25 84 LEU B C 1
ATOM 2446 O O . LEU B 1 84 ? -5.598 13.914 -11.406 1 98.25 84 LEU B O 1
ATOM 2450 N N . GLY B 1 85 ? -3.713 15.117 -11.43 1 97.81 85 GLY B N 1
ATOM 2451 C CA . GLY B 1 85 ? -4.387 16.375 -11.117 1 97.81 85 GLY B CA 1
ATOM 2452 C C . GLY B 1 85 ? -4.266 16.766 -9.656 1 97.81 85 GLY B C 1
ATOM 2453 O O . GLY B 1 85 ? -4.844 17.766 -9.227 1 97.81 85 GLY B O 1
ATOM 2454 N N . GLY B 1 86 ? -3.555 15.922 -8.883 1 98 86 GLY B N 1
ATOM 2455 C CA . GLY B 1 86 ? -3.303 16.266 -7.492 1 98 86 GLY B CA 1
ATOM 2456 C C . GLY B 1 86 ? -1.984 16.984 -7.285 1 98 86 GLY B C 1
ATOM 2457 O O . GLY B 1 86 ? -1.041 16.797 -8.055 1 98 86 GLY B O 1
ATOM 2458 N N . ASN B 1 87 ? -1.93 17.797 -6.203 1 98.5 87 ASN B N 1
ATOM 2459 C CA . ASN B 1 87 ? -0.661 18.453 -5.883 1 98.5 87 ASN B CA 1
ATOM 2460 C C . ASN B 1 87 ? -0.45 18.547 -4.375 1 98.5 87 ASN B C 1
ATOM 2462 O O . ASN B 1 87 ? 0.376 19.344 -3.912 1 98.5 87 ASN B O 1
ATOM 2466 N N . ARG B 1 88 ? -1.232 17.812 -3.633 1 98.88 88 ARG B N 1
ATOM 2467 C CA . ARG B 1 88 ? -1.125 17.797 -2.178 1 98.88 88 ARG B CA 1
ATOM 2468 C C . ARG B 1 88 ? -0.515 16.484 -1.688 1 98.88 88 ARG B C 1
ATOM 2470 O O . ARG B 1 88 ? -0.934 15.398 -2.105 1 98.88 88 ARG B O 1
ATOM 2477 N N . PHE B 1 89 ? 0.473 16.594 -0.839 1 98.94 89 PHE B N 1
ATOM 2478 C CA . PHE B 1 89 ? 1.25 15.406 -0.481 1 98.94 89 PHE B CA 1
ATOM 2479 C C . PHE B 1 89 ? 1.448 15.328 1.027 1 98.94 89 PHE B C 1
ATOM 2481 O O . PHE B 1 89 ? 1.541 16.359 1.703 1 98.94 89 PHE B O 1
ATOM 2488 N N . VAL B 1 90 ? 1.432 14.141 1.565 1 98.94 90 VAL B N 1
ATOM 2489 C CA . VAL B 1 90 ? 1.937 13.828 2.896 1 98.94 90 VAL B CA 1
ATOM 2490 C C . VAL B 1 90 ? 3.305 13.156 2.785 1 98.94 90 VAL B C 1
ATOM 2492 O O . VAL B 1 90 ? 3.418 12.047 2.268 1 98.94 90 VAL B O 1
ATOM 2495 N N . PHE B 1 91 ? 4.328 13.859 3.211 1 98.81 91 PHE B N 1
ATOM 2496 C CA . PHE B 1 91 ? 5.691 13.383 3.012 1 98.81 91 PHE B CA 1
ATOM 2497 C C . PHE B 1 91 ? 6.59 13.812 4.164 1 98.81 91 PHE B C 1
ATOM 2499 O O . PHE B 1 91 ? 6.375 14.875 4.758 1 98.81 91 PHE B O 1
ATOM 2506 N N . GLY B 1 92 ? 7.539 13.008 4.488 1 98.62 92 GLY B N 1
ATOM 2507 C CA . GLY B 1 92 ? 8.586 13.352 5.438 1 98.62 92 GLY B CA 1
ATOM 2508 C C . GLY B 1 92 ? 9.836 12.508 5.277 1 98.62 92 GLY B C 1
ATOM 2509 O O . GLY B 1 92 ? 9.758 11.281 5.215 1 98.62 92 GLY B O 1
ATOM 2510 N N . GLY B 1 93 ? 10.961 13.125 5.16 1 98.56 93 GLY B N 1
ATOM 2511 C CA . GLY B 1 93 ? 12.258 12.477 5.102 1 98.56 93 GLY B CA 1
ATOM 2512 C C . GLY B 1 93 ? 13.25 13.031 6.105 1 98.56 93 GLY B C 1
ATOM 2513 O O . GLY B 1 93 ? 13.281 14.242 6.352 1 98.56 93 GLY B O 1
ATOM 2514 N N . LEU B 1 94 ? 14.023 12.148 6.699 1 98.81 94 LEU B N 1
ATOM 2515 C CA . LEU B 1 94 ? 15.031 12.539 7.68 1 98.81 94 LEU B CA 1
ATOM 2516 C C . LEU B 1 94 ? 16.422 12.094 7.234 1 98.81 94 LEU B C 1
ATOM 2518 O O . LEU B 1 94 ? 16.562 11.141 6.465 1 98.81 94 LEU B O 1
ATOM 2522 N N . ASN B 1 95 ? 17.422 12.82 7.703 1 98.5 95 ASN B N 1
ATOM 2523 C CA . ASN B 1 95 ? 18.812 12.367 7.594 1 98.5 95 ASN B CA 1
ATOM 2524 C C . ASN B 1 95 ? 19.125 11.281 8.625 1 98.5 95 ASN B C 1
ATOM 2526 O O . ASN B 1 95 ? 18.312 11.023 9.523 1 98.5 95 ASN B O 1
ATOM 2530 N N . LYS B 1 96 ? 20.266 10.641 8.516 1 97.38 96 LYS B N 1
ATOM 2531 C CA . LYS B 1 96 ? 20.688 9.578 9.43 1 97.38 96 LYS B CA 1
ATOM 2532 C C . LYS B 1 96 ? 20.75 10.086 10.867 1 97.38 96 LYS B C 1
ATOM 2534 O O . LYS B 1 96 ? 20.531 9.328 11.812 1 97.38 96 LYS B O 1
ATOM 2539 N N . ASP B 1 97 ? 20.969 11.375 11.086 1 97.88 97 ASP B N 1
ATOM 2540 C CA . ASP B 1 97 ? 21.078 11.953 12.422 1 97.88 97 ASP B CA 1
ATOM 2541 C C . ASP B 1 97 ? 19.734 12.492 12.898 1 97.88 97 ASP B C 1
ATOM 2543 O O . ASP B 1 97 ? 19.672 13.297 13.828 1 97.88 97 ASP B O 1
ATOM 2547 N N . ASN B 1 98 ? 18.625 12.188 12.148 1 98.06 98 ASN B N 1
ATOM 2548 C CA . ASN B 1 98 ? 17.234 12.508 12.492 1 98.06 98 ASN B CA 1
ATOM 2549 C C . ASN B 1 98 ? 16.953 14 12.336 1 98.06 98 ASN B C 1
ATOM 2551 O O . ASN B 1 98 ? 16.094 14.547 13.023 1 98.06 98 ASN B O 1
ATOM 2555 N N . THR B 1 99 ? 17.781 14.648 11.492 1 98.62 99 THR B N 1
ATOM 2556 C CA . THR B 1 99 ? 17.406 15.984 11.047 1 98.62 99 THR B CA 1
ATOM 2557 C C . THR B 1 99 ? 16.594 15.922 9.758 1 98.62 99 THR B C 1
ATOM 2559 O O . THR B 1 99 ? 16.547 14.883 9.102 1 98.62 99 THR B O 1
ATOM 2562 N N . ILE B 1 100 ? 15.961 17.047 9.43 1 98.81 100 ILE B N 1
ATOM 2563 C CA . ILE B 1 100 ? 15.125 17.094 8.242 1 98.81 100 ILE B CA 1
ATOM 2564 C C . ILE B 1 100 ? 15.984 16.875 6.996 1 98.81 100 ILE B C 1
ATOM 2566 O O . ILE B 1 100 ? 17.047 17.469 6.848 1 98.81 100 ILE B O 1
ATOM 2570 N N . ASP B 1 101 ? 15.625 15.977 6.145 1 98.81 101 ASP B N 1
ATOM 2571 C CA . ASP B 1 101 ? 16.25 15.812 4.832 1 98.81 101 ASP B CA 1
ATOM 2572 C C . ASP B 1 101 ? 15.773 16.891 3.859 1 98.81 101 ASP B C 1
ATOM 2574 O O . ASP B 1 101 ? 14.883 16.641 3.043 1 98.81 101 ASP B O 1
ATOM 2578 N N . GLU B 1 102 ? 16.422 18 3.918 1 98.81 102 GLU B N 1
ATOM 2579 C CA . GLU B 1 102 ? 16.031 19.141 3.098 1 98.81 102 GLU B CA 1
ATOM 2580 C C . GLU B 1 102 ? 16.188 18.828 1.612 1 98.81 102 GLU B C 1
ATOM 2582 O O . GLU B 1 102 ? 15.414 19.328 0.786 1 98.81 102 GLU B O 1
ATOM 2587 N N . LYS B 1 103 ? 17.156 18.047 1.287 1 98.62 103 LYS B N 1
ATOM 2588 C CA . LYS B 1 103 ? 17.375 17.688 -0.112 1 98.62 103 LYS B CA 1
ATOM 2589 C C . LYS B 1 103 ? 16.156 16.938 -0.667 1 98.62 103 LYS B C 1
ATOM 2591 O O . LYS B 1 103 ? 15.703 17.219 -1.778 1 98.62 103 LYS B O 1
ATOM 2596 N N . ALA B 1 104 ? 15.68 15.992 0.089 1 98.5 104 ALA B N 1
ATOM 2597 C CA . ALA B 1 104 ? 14.508 15.227 -0.332 1 98.5 104 ALA B CA 1
ATOM 2598 C C . ALA B 1 104 ? 13.305 16.141 -0.554 1 98.5 104 ALA B C 1
ATOM 2600 O O . ALA B 1 104 ? 12.594 16 -1.548 1 98.5 104 ALA B O 1
ATOM 2601 N N . LEU B 1 105 ? 13.125 17.062 0.356 1 98.38 105 LEU B N 1
ATOM 2602 C CA . LEU B 1 105 ? 12.039 18.031 0.24 1 98.38 105 LEU B CA 1
ATOM 2603 C C . LEU B 1 105 ? 12.195 18.875 -1.018 1 98.38 105 LEU B C 1
ATOM 2605 O O . LEU B 1 105 ? 11.242 19.047 -1.784 1 98.38 105 LEU B O 1
ATOM 2609 N N . MET B 1 106 ? 13.344 19.344 -1.218 1 98.5 106 MET B N 1
ATOM 2610 C CA . MET B 1 106 ? 13.617 20.219 -2.357 1 98.5 106 MET B CA 1
ATOM 2611 C C . MET B 1 106 ? 13.422 19.469 -3.672 1 98.5 106 MET B C 1
ATOM 2613 O O . MET B 1 106 ? 12.977 20.047 -4.66 1 98.5 106 MET B O 1
ATOM 2617 N N . ASP B 1 107 ? 13.812 18.219 -3.703 1 98.56 107 ASP B N 1
ATOM 2618 C CA . ASP B 1 107 ? 13.633 17.422 -4.906 1 98.56 107 ASP B CA 1
ATOM 2619 C C . ASP B 1 107 ? 12.164 17.344 -5.301 1 98.56 107 ASP B C 1
ATOM 2621 O O . ASP B 1 107 ? 11.828 17.359 -6.488 1 98.56 107 ASP B O 1
ATOM 2625 N N . ILE B 1 108 ? 11.25 17.297 -4.336 1 98.69 108 ILE B N 1
ATOM 2626 C CA . ILE B 1 108 ? 9.812 17.25 -4.602 1 98.69 108 ILE B CA 1
ATOM 2627 C C . ILE B 1 108 ? 9.336 18.625 -5.051 1 98.69 108 ILE B C 1
ATOM 2629 O O . ILE B 1 108 ? 8.602 18.75 -6.035 1 98.69 108 ILE B O 1
ATOM 2633 N N . ILE B 1 109 ? 9.789 19.688 -4.371 1 98.62 109 ILE B N 1
ATOM 2634 C CA . ILE B 1 109 ? 9.367 21.047 -4.641 1 98.62 109 ILE B CA 1
ATOM 2635 C C . ILE B 1 109 ? 9.805 21.469 -6.043 1 98.62 109 ILE B C 1
ATOM 2637 O O . ILE B 1 109 ? 9.078 22.188 -6.742 1 98.62 109 ILE B O 1
ATOM 2641 N N . LYS B 1 110 ? 10.922 20.938 -6.473 1 98.38 110 LYS B N 1
ATOM 2642 C CA . LYS B 1 110 ? 11.453 21.266 -7.793 1 98.38 110 LYS B CA 1
ATOM 2643 C C . LYS B 1 110 ? 10.57 20.688 -8.898 1 98.38 110 LYS B C 1
ATOM 2645 O O . LYS B 1 110 ? 10.523 21.234 -10.008 1 98.38 110 LYS B O 1
ATOM 2650 N N . LEU B 1 111 ? 9.898 19.609 -8.641 1 98.25 111 LEU B N 1
ATOM 2651 C CA . LEU B 1 111 ? 9.008 19.031 -9.633 1 98.25 111 LEU B CA 1
ATOM 2652 C C . LEU B 1 111 ? 7.832 19.953 -9.922 1 98.25 111 LEU B C 1
ATOM 2654 O O . LEU B 1 111 ? 7.391 20.078 -11.062 1 98.25 111 LEU B O 1
ATOM 2658 N N . ASP B 1 112 ? 7.324 20.594 -8.883 1 98 112 ASP B N 1
ATOM 2659 C CA . ASP B 1 112 ? 6.219 21.547 -8.953 1 98 112 ASP B CA 1
ATOM 2660 C C . ASP B 1 112 ? 6.199 22.453 -7.727 1 98 112 ASP B C 1
ATOM 2662 O O . ASP B 1 112 ? 5.953 22 -6.609 1 98 112 ASP B O 1
ATOM 2666 N N . SER B 1 113 ? 6.383 23.656 -7.867 1 97.12 113 SER B N 1
ATOM 2667 C CA . SER B 1 113 ? 6.555 24.609 -6.773 1 97.12 113 SER B CA 1
ATOM 2668 C C . SER B 1 113 ? 5.219 24.938 -6.113 1 97.12 113 SER B C 1
ATOM 2670 O O . SER B 1 113 ? 5.18 25.562 -5.055 1 97.12 113 SER B O 1
ATOM 2672 N N . THR B 1 114 ? 4.164 24.422 -6.711 1 97.69 114 THR B N 1
ATOM 2673 C CA . THR B 1 114 ? 2.852 24.75 -6.176 1 97.69 114 THR B CA 1
ATOM 2674 C C . THR B 1 114 ? 2.352 23.672 -5.234 1 97.69 114 THR B C 1
ATOM 2676 O O . THR B 1 114 ? 1.206 23.703 -4.781 1 97.69 114 THR B O 1
ATOM 2679 N N . VAL B 1 115 ? 3.191 22.734 -4.965 1 98.62 115 VAL B N 1
ATOM 2680 C CA . VAL B 1 115 ? 2.779 21.594 -4.148 1 98.62 115 VAL B CA 1
ATOM 2681 C C . VAL B 1 115 ? 2.404 22.078 -2.748 1 98.62 115 VAL B C 1
ATOM 2683 O O . VAL B 1 115 ? 2.92 23.094 -2.273 1 98.62 115 VAL B O 1
ATOM 2686 N N . ASP B 1 116 ? 1.459 21.438 -2.156 1 98.88 116 ASP B N 1
ATOM 2687 C CA . ASP B 1 116 ? 1.015 21.578 -0.774 1 98.88 116 ASP B CA 1
ATOM 2688 C C . ASP B 1 116 ? 1.391 20.359 0.057 1 98.88 116 ASP B C 1
ATOM 2690 O O . ASP B 1 116 ? 0.791 19.281 -0.093 1 98.88 116 ASP B O 1
ATOM 2694 N N . ILE B 1 117 ? 2.402 20.516 0.943 1 98.94 117 ILE B N 1
ATOM 2695 C CA . ILE B 1 117 ? 2.988 19.359 1.617 1 98.94 117 ILE B CA 1
ATOM 2696 C C . ILE B 1 117 ? 2.621 19.391 3.1 1 98.94 117 ILE B C 1
ATOM 2698 O O . ILE B 1 117 ? 2.713 20.438 3.75 1 98.94 117 ILE B O 1
ATOM 2702 N N . THR B 1 118 ? 2.092 18.297 3.576 1 98.94 118 THR B N 1
ATOM 2703 C CA . THR B 1 118 ? 2.092 17.984 5 1 98.94 118 THR B CA 1
ATOM 2704 C C . THR B 1 118 ? 3.322 17.156 5.371 1 98.94 118 THR B C 1
ATOM 2706 O O . THR B 1 118 ? 3.512 16.062 4.867 1 98.94 118 THR B O 1
ATOM 2709 N N . PHE B 1 119 ? 4.219 17.75 6.195 1 98.94 119 PHE B N 1
ATOM 2710 C CA . PHE B 1 119 ? 5.316 16.953 6.719 1 98.94 119 PHE B CA 1
ATOM 2711 C C . PHE B 1 119 ? 4.816 15.984 7.789 1 98.94 119 PHE B C 1
ATOM 2713 O O . PHE B 1 119 ? 4.309 16.406 8.828 1 98.94 119 PHE B O 1
ATOM 2720 N N . HIS B 1 120 ? 4.938 14.688 7.496 1 98.69 120 HIS B N 1
ATOM 2721 C CA . HIS B 1 120 ? 4.219 13.727 8.328 1 98.69 120 HIS B CA 1
ATOM 2722 C C . HIS B 1 120 ? 5.012 13.375 9.586 1 98.69 120 HIS B C 1
ATOM 2724 O O . HIS B 1 120 ? 5.918 14.117 9.969 1 98.69 120 HIS B O 1
ATOM 2730 N N . ARG B 1 121 ? 4.73 12.352 10.258 1 97.81 121 ARG B N 1
ATOM 2731 C CA . ARG B 1 121 ? 5.113 12.062 11.633 1 97.81 121 ARG B CA 1
ATOM 2732 C C . ARG B 1 121 ? 6.594 11.695 11.719 1 97.81 121 ARG B C 1
ATOM 2734 O O . ARG B 1 121 ? 7.129 11.516 12.82 1 97.81 121 ARG B O 1
ATOM 2741 N N . ALA B 1 122 ? 7.297 11.609 10.5 1 98.38 122 ALA B N 1
ATOM 2742 C CA . ALA B 1 122 ? 8.75 11.609 10.617 1 98.38 122 ALA B CA 1
ATOM 2743 C C . ALA B 1 122 ? 9.227 12.727 11.531 1 98.38 122 ALA B C 1
ATOM 2745 O O . ALA B 1 122 ? 10.25 12.594 12.211 1 98.38 122 ALA B O 1
ATOM 2746 N N . PHE B 1 123 ? 8.477 13.789 11.633 1 98.88 123 PHE B N 1
ATOM 2747 C CA . PHE B 1 123 ? 8.75 14.938 12.492 1 98.88 123 PHE B CA 1
ATOM 2748 C C . PHE B 1 123 ? 8.883 14.508 13.945 1 98.88 123 PHE B C 1
ATOM 2750 O O . PHE B 1 123 ? 9.68 15.078 14.695 1 98.88 123 PHE B O 1
ATOM 2757 N N . ASP B 1 124 ? 8.148 13.492 14.406 1 98.62 124 ASP B N 1
ATOM 2758 C CA . ASP B 1 124 ? 8.141 13.023 15.789 1 98.62 124 ASP B CA 1
ATOM 2759 C C . ASP B 1 124 ? 9.445 12.312 16.141 1 98.62 124 ASP B C 1
ATOM 2761 O O . ASP B 1 124 ? 9.734 12.086 17.312 1 98.62 124 ASP B O 1
ATOM 2765 N N . GLU B 1 125 ? 10.227 11.992 15.109 1 97.75 125 GLU B N 1
ATOM 2766 C CA . GLU B 1 125 ? 11.461 11.258 15.328 1 97.75 125 GLU B CA 1
ATOM 2767 C C . GLU B 1 125 ? 12.68 12.18 15.266 1 97.75 125 GLU B C 1
ATOM 2769 O O . GLU B 1 125 ? 13.812 11.734 15.477 1 97.75 125 GLU B O 1
ATOM 2774 N N . THR B 1 126 ? 12.445 13.414 15.039 1 98.38 126 THR B N 1
ATOM 2775 C CA . THR B 1 126 ? 13.555 14.352 14.906 1 98.38 126 THR B CA 1
ATOM 2776 C C . THR B 1 126 ? 14.281 14.523 16.234 1 98.38 126 THR B C 1
ATOM 2778 O O . THR B 1 126 ? 13.68 14.336 17.297 1 98.38 126 THR B O 1
ATOM 2781 N N . ALA B 1 127 ? 15.508 14.906 16.141 1 96.12 127 ALA B N 1
ATOM 2782 C CA . ALA B 1 127 ? 16.328 15.109 17.328 1 96.12 127 ALA B CA 1
ATOM 2783 C C . ALA B 1 127 ? 15.812 16.281 18.172 1 96.12 127 ALA B C 1
ATOM 2785 O O . ALA B 1 127 ? 15.898 16.25 19.391 1 96.12 127 ALA B O 1
ATOM 2786 N N . SER B 1 128 ? 15.312 17.266 17.578 1 97.44 128 SER B N 1
ATOM 2787 C CA . SER B 1 128 ? 14.703 18.438 18.188 1 97.44 128 SER B CA 1
ATOM 2788 C C . SER B 1 128 ? 13.539 18.953 17.344 1 97.44 128 SER B C 1
ATOM 2790 O O . SER B 1 128 ? 13.734 19.406 16.219 1 97.44 128 SER B O 1
ATOM 2792 N N . GLN B 1 129 ? 12.406 18.969 17.953 1 98.06 129 GLN B N 1
ATOM 2793 C CA . GLN B 1 129 ? 11.234 19.406 17.203 1 98.06 129 GLN B CA 1
ATOM 2794 C C . GLN B 1 129 ? 11.32 20.891 16.875 1 98.06 129 GLN B C 1
ATOM 2796 O O . GLN B 1 129 ? 10.93 21.312 15.781 1 98.06 129 GLN B O 1
ATOM 2801 N N . GLU B 1 130 ? 11.812 21.625 17.812 1 98 130 GLU B N 1
ATOM 2802 C CA . GLU B 1 130 ? 11.945 23.047 17.578 1 98 130 GLU B CA 1
ATOM 2803 C C . GLU B 1 130 ? 12.898 23.344 16.422 1 98 130 GLU B C 1
ATOM 2805 O O . GLU B 1 130 ? 12.578 24.125 15.523 1 98 130 GLU B O 1
ATOM 2810 N N . SER B 1 131 ? 14.078 22.688 16.406 1 98.44 131 SER B N 1
ATOM 2811 C CA . SER B 1 131 ? 15.047 22.859 15.328 1 98.44 131 SER B CA 1
ATOM 2812 C C . SER B 1 131 ? 14.469 22.391 13.992 1 98.44 131 SER B C 1
ATOM 2814 O O . SER B 1 131 ? 14.648 23.062 12.969 1 98.44 131 SER B O 1
ATOM 2816 N N . ALA B 1 132 ? 13.805 21.297 14 1 98.81 132 ALA B N 1
ATOM 2817 C CA . ALA B 1 132 ? 13.172 20.766 12.797 1 98.81 132 ALA B CA 1
ATOM 2818 C C . ALA B 1 132 ? 12.133 21.75 12.25 1 98.81 132 ALA B C 1
ATOM 2820 O O . ALA B 1 132 ? 12.078 22 11.039 1 98.81 132 ALA B O 1
ATOM 2821 N N . TYR B 1 133 ? 11.328 22.297 13.148 1 98.81 133 TYR B N 1
ATOM 2822 C CA . TYR B 1 133 ? 10.32 23.266 12.742 1 98.81 133 TYR B CA 1
ATOM 2823 C C . TYR B 1 133 ? 10.969 24.484 12.078 1 98.81 133 TYR B C 1
ATOM 2825 O O . TYR B 1 133 ? 10.523 24.938 11.023 1 98.81 133 TYR B O 1
ATOM 2833 N N . ARG B 1 134 ? 11.969 24.984 12.688 1 98.5 134 ARG B N 1
ATOM 2834 C CA . ARG B 1 134 ? 12.656 26.141 12.141 1 98.5 134 ARG B CA 1
ATOM 2835 C C . ARG B 1 134 ? 13.219 25.844 10.75 1 98.5 134 ARG B C 1
ATOM 2837 O O . ARG B 1 134 ? 13.164 26.703 9.867 1 98.5 134 ARG B O 1
ATOM 2844 N N . THR B 1 135 ? 13.727 24.641 10.57 1 98.75 135 THR B N 1
ATOM 2845 C CA . THR B 1 135 ? 14.195 24.234 9.25 1 98.75 135 THR B CA 1
ATOM 2846 C C . THR B 1 135 ? 13.047 24.25 8.242 1 98.75 135 THR B C 1
ATOM 2848 O O . THR B 1 135 ? 13.203 24.75 7.133 1 98.75 135 THR B O 1
ATOM 2851 N N . LEU B 1 136 ? 11.891 23.797 8.633 1 98.88 136 LEU B N 1
ATOM 2852 C CA . LEU B 1 136 ? 10.766 23.641 7.719 1 98.88 136 LEU B CA 1
ATOM 2853 C C . LEU B 1 136 ? 10.141 25 7.391 1 98.88 136 LEU B C 1
ATOM 2855 O O . LEU B 1 136 ? 9.445 25.125 6.379 1 98.88 136 LEU B O 1
ATOM 2859 N N . ILE B 1 137 ? 10.391 26.047 8.242 1 98.69 137 ILE B N 1
ATOM 2860 C CA . ILE B 1 137 ? 9.938 27.406 7.949 1 98.69 137 ILE B CA 1
ATOM 2861 C C . ILE B 1 137 ? 10.508 27.859 6.609 1 98.69 137 ILE B C 1
ATOM 2863 O O . ILE B 1 137 ? 9.844 28.578 5.859 1 98.69 137 ILE B O 1
ATOM 2867 N N . ASN B 1 138 ? 11.734 27.359 6.379 1 98.31 138 ASN B N 1
ATOM 2868 C CA . ASN B 1 138 ? 12.391 27.734 5.129 1 98.31 138 ASN B CA 1
ATOM 2869 C C . ASN B 1 138 ? 11.609 27.25 3.916 1 98.31 138 ASN B C 1
ATOM 2871 O O . ASN B 1 138 ? 11.852 27.688 2.793 1 98.31 138 ASN B O 1
ATOM 2875 N N . TYR B 1 139 ? 10.703 26.391 4.098 1 98.5 139 TYR B N 1
ATOM 2876 C CA . TYR B 1 139 ? 9.945 25.781 3.01 1 98.5 139 TYR B CA 1
ATOM 2877 C C . TYR B 1 139 ? 8.445 26.031 3.182 1 98.5 139 TYR B C 1
ATOM 2879 O O . TYR B 1 139 ? 7.625 25.312 2.623 1 98.5 139 TYR B O 1
ATOM 2887 N N . LYS B 1 140 ? 8.039 27.031 3.941 1 98.19 140 LYS B N 1
ATOM 2888 C CA . LYS B 1 140 ? 6.66 27.266 4.363 1 98.19 140 LYS B CA 1
ATOM 2889 C C . LYS B 1 140 ? 5.762 27.578 3.164 1 98.19 140 LYS B C 1
ATOM 2891 O O . LYS B 1 140 ? 4.539 27.5 3.264 1 98.19 140 LYS B O 1
ATOM 2896 N N . GLN B 1 141 ? 6.344 27.969 2.027 1 98.38 141 GLN B N 1
ATOM 2897 C CA . GLN B 1 141 ? 5.539 28.188 0.832 1 98.38 141 GLN B CA 1
ATOM 2898 C C . GLN B 1 141 ? 4.938 26.891 0.323 1 98.38 141 GLN B C 1
ATOM 2900 O O . GLN B 1 141 ? 3.859 26.891 -0.275 1 98.38 141 GLN B O 1
ATOM 2905 N N . GLN B 1 142 ? 5.625 25.766 0.583 1 98.81 142 GLN B N 1
ATOM 2906 C CA . GLN B 1 142 ? 5.16 24.453 0.116 1 98.81 142 GLN B CA 1
ATOM 2907 C C . GLN B 1 142 ? 4.754 23.562 1.286 1 98.81 142 GLN B C 1
ATOM 2909 O O . GLN B 1 142 ? 3.764 22.844 1.204 1 98.81 142 GLN B O 1
ATOM 2914 N N . VAL B 1 143 ? 5.527 23.594 2.346 1 98.88 143 VAL B N 1
ATOM 2915 C CA . VAL B 1 143 ? 5.18 22.859 3.549 1 98.88 143 VAL B CA 1
ATOM 2916 C C . VAL B 1 143 ? 4.16 23.641 4.371 1 98.88 143 VAL B C 1
ATOM 2918 O O . VAL B 1 143 ? 4.527 24.547 5.117 1 98.88 143 VAL B O 1
ATOM 2921 N N . LYS B 1 144 ? 2.904 23.203 4.301 1 98.81 144 LYS B N 1
ATOM 2922 C CA . LYS B 1 144 ? 1.818 24.016 4.855 1 98.81 144 LYS B CA 1
ATOM 2923 C C . LYS B 1 144 ? 1.483 23.578 6.277 1 98.81 144 LYS B C 1
ATOM 2925 O O . LYS B 1 144 ? 0.992 24.375 7.078 1 98.81 144 LYS B O 1
ATOM 2930 N N . ARG B 1 145 ? 1.787 22.344 6.551 1 98.75 145 ARG B N 1
ATOM 2931 C CA . ARG B 1 145 ? 1.443 21.828 7.875 1 98.75 145 ARG B CA 1
ATOM 2932 C C . ARG B 1 145 ? 2.357 20.672 8.273 1 98.75 145 ARG B C 1
ATOM 2934 O O . ARG B 1 145 ? 3.012 20.078 7.426 1 98.75 145 ARG B O 1
ATOM 2941 N N . ILE B 1 146 ? 2.465 20.453 9.531 1 98.94 146 ILE B N 1
ATOM 2942 C CA . ILE B 1 146 ? 3.283 19.406 10.133 1 98.94 146 ILE B CA 1
ATOM 2943 C C . ILE B 1 146 ? 2.408 18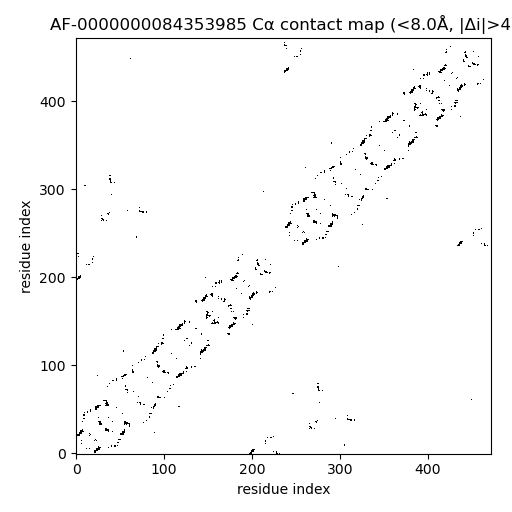.5 11 1 98.94 146 ILE B C 1
ATOM 2945 O O . ILE B 1 146 ? 1.81 18.953 11.977 1 98.94 146 ILE B O 1
ATOM 2949 N N . LEU B 1 147 ? 2.268 17.281 10.578 1 98.88 147 LEU B N 1
ATOM 2950 C CA . LEU B 1 147 ? 1.554 16.266 11.352 1 98.88 147 LEU B CA 1
ATOM 2951 C C . LEU B 1 147 ? 2.424 15.734 12.484 1 98.88 147 LEU B C 1
ATOM 2953 O O . LEU B 1 147 ? 3.512 15.211 12.242 1 98.88 147 LEU B O 1
ATOM 2957 N N . THR B 1 148 ? 1.95 15.844 13.75 1 98.88 148 THR B N 1
ATOM 2958 C CA . THR B 1 148 ? 2.791 15.484 14.883 1 98.88 148 THR B CA 1
ATOM 2959 C C . THR B 1 148 ? 1.942 15.203 16.125 1 98.88 148 THR B C 1
ATOM 2961 O O . THR B 1 148 ? 0.839 15.734 16.25 1 98.88 148 THR B O 1
ATOM 2964 N N . SER B 1 149 ? 2.475 14.383 16.938 1 98.56 149 SER B N 1
ATOM 2965 C CA . SER B 1 149 ? 1.894 14.148 18.25 1 98.56 149 SER B CA 1
ATOM 2966 C C . SER B 1 149 ? 2.67 14.883 19.328 1 98.56 149 SER B C 1
ATOM 2968 O O . SER B 1 149 ? 2.523 14.594 20.516 1 98.56 149 SER B O 1
ATOM 2970 N N . GLY B 1 150 ? 3.602 15.773 18.844 1 98.38 150 GLY B N 1
ATOM 2971 C CA . GLY B 1 150 ? 4.441 16.469 19.797 1 98.38 150 GLY B CA 1
ATOM 2972 C C . GLY B 1 150 ? 5.648 15.672 20.234 1 98.38 150 GLY B C 1
ATOM 2973 O O . GLY B 1 150 ? 6.207 15.922 21.312 1 98.38 150 GLY B O 1
ATOM 2974 N N . GLY B 1 151 ? 5.988 14.664 19.5 1 97.69 151 GLY B N 1
ATOM 2975 C CA . GLY B 1 151 ? 7.148 13.836 19.797 1 97.69 151 GLY B CA 1
ATOM 2976 C C . GLY B 1 151 ? 6.852 12.727 20.781 1 97.69 151 GLY B C 1
ATOM 2977 O O . GLY B 1 151 ? 7.77 12.055 21.266 1 97.69 151 GLY B O 1
ATOM 2978 N N . GLU B 1 152 ? 5.586 12.578 21.109 1 97.38 152 GLU B N 1
ATOM 2979 C CA . GLU B 1 152 ? 5.152 11.555 22.047 1 97.38 152 GLU B CA 1
ATOM 2980 C C . GLU B 1 152 ? 4.27 10.516 21.375 1 97.38 152 GLU B C 1
ATOM 2982 O O . GLU B 1 152 ? 3.994 10.609 20.172 1 97.38 152 GLU B O 1
ATOM 2987 N N . ALA B 1 153 ? 3.865 9.523 22.094 1 96.38 153 ALA B N 1
ATOM 2988 C CA . ALA B 1 153 ? 3.104 8.406 21.547 1 96.38 153 ALA B CA 1
ATOM 2989 C C . ALA B 1 153 ? 1.756 8.875 21 1 96.38 153 ALA B C 1
ATOM 2991 O O . ALA B 1 153 ? 1.253 8.328 20.016 1 96.38 153 ALA B O 1
ATOM 2992 N N . ASN B 1 154 ? 1.207 9.844 21.625 1 97.75 154 ASN B N 1
ATOM 2993 C CA . ASN B 1 154 ? -0.083 10.398 21.219 1 97.75 154 ASN B CA 1
ATOM 2994 C C . ASN B 1 154 ? -0.219 11.859 21.656 1 97.75 154 ASN B C 1
ATOM 2996 O O . ASN B 1 154 ? 0.643 12.383 22.359 1 97.75 154 ASN B O 1
ATOM 3000 N N . CYS B 1 155 ? -1.311 12.469 21.203 1 98.19 155 CYS B N 1
ATOM 3001 C CA . CYS B 1 155 ? -1.504 13.906 21.391 1 98.19 155 CYS B CA 1
ATOM 3002 C C . CYS B 1 155 ? -1.713 14.227 22.859 1 98.19 155 CYS B C 1
ATOM 3004 O O . CYS B 1 155 ? -1.323 15.297 23.328 1 98.19 155 CYS B O 1
ATOM 3006 N N . GLU B 1 156 ? -2.316 13.289 23.562 1 97.94 156 GLU B N 1
ATOM 3007 C CA . GLU B 1 156 ? -2.508 13.523 25 1 97.94 156 GLU B CA 1
ATOM 3008 C C . GLU B 1 156 ? -1.17 13.633 25.719 1 97.94 156 GLU B C 1
ATOM 3010 O O . GLU B 1 156 ? -0.932 14.586 26.453 1 97.94 156 GLU B O 1
ATOM 3015 N N . ALA B 1 157 ? -0.315 12.703 25.438 1 98.31 157 ALA B N 1
ATOM 3016 C CA . ALA B 1 157 ? 1.006 12.688 26.062 1 98.31 157 ALA B CA 1
ATOM 3017 C C . ALA B 1 157 ? 1.853 13.859 25.578 1 98.31 157 ALA B C 1
ATOM 3019 O O . ALA B 1 157 ? 2.705 14.367 26.312 1 98.31 157 ALA B O 1
ATOM 3020 N N . GLY B 1 158 ? 1.578 14.359 24.375 1 98.44 158 GLY B N 1
ATOM 3021 C CA . GLY B 1 158 ? 2.408 15.383 23.781 1 98.44 158 GLY B CA 1
ATOM 3022 C C . GLY B 1 158 ? 1.765 16.766 23.797 1 98.44 158 GLY B C 1
ATOM 3023 O O . GLY B 1 158 ? 2.227 17.688 23.125 1 98.44 158 GLY B O 1
ATOM 3024 N N . LYS B 1 159 ? 0.738 16.938 24.547 1 98.31 159 LYS B N 1
ATOM 3025 C CA . LYS B 1 159 ? -0.103 18.125 24.422 1 98.31 159 LYS B CA 1
ATOM 3026 C C . LYS B 1 159 ? 0.686 19.391 24.734 1 98.31 159 LYS B C 1
ATOM 3028 O O . LYS B 1 159 ? 0.457 20.438 24.125 1 98.31 159 LYS B O 1
ATOM 3033 N N . HIS B 1 160 ? 1.638 19.375 25.672 1 98.25 160 HIS B N 1
ATOM 3034 C CA . HIS B 1 160 ? 2.395 20.562 26.016 1 98.25 160 HIS B CA 1
ATOM 3035 C C . HIS B 1 160 ? 3.426 20.891 24.938 1 98.25 160 HIS B C 1
ATOM 3037 O O . HIS B 1 160 ? 3.67 22.062 24.641 1 98.25 160 HIS B O 1
ATOM 3043 N N . SER B 1 161 ? 4.051 19.844 24.406 1 98.44 161 SER B N 1
ATOM 3044 C CA . SER B 1 161 ? 4.93 20.062 23.25 1 98.44 161 SER B CA 1
ATOM 3045 C C . SER B 1 161 ? 4.156 20.609 22.062 1 98.44 161 SER B C 1
ATOM 3047 O O . SER B 1 161 ? 4.637 21.516 21.375 1 98.44 161 SER B O 1
ATOM 3049 N N . LEU B 1 162 ? 2.99 20.109 21.875 1 98.88 162 LEU B N 1
ATOM 3050 C CA . LEU B 1 162 ? 2.127 20.594 20.797 1 98.88 162 LEU B CA 1
ATOM 3051 C C . LEU B 1 162 ? 1.785 22.062 20.984 1 98.88 162 LEU B C 1
ATOM 3053 O O . LEU B 1 162 ? 1.822 22.844 20.031 1 98.88 162 LEU B O 1
ATOM 3057 N N . LYS B 1 163 ? 1.473 22.422 22.188 1 98.75 163 LYS B N 1
ATOM 3058 C CA . LYS B 1 163 ? 1.172 23.812 22.516 1 98.75 163 LYS B CA 1
ATOM 3059 C C . LYS B 1 163 ? 2.334 24.719 22.125 1 98.75 163 LYS B C 1
ATOM 3061 O O . LYS B 1 163 ? 2.133 25.766 21.5 1 98.75 163 LYS B O 1
ATOM 3066 N N . LYS B 1 164 ? 3.512 24.266 22.516 1 98.62 164 LYS B N 1
ATOM 3067 C CA . LYS B 1 164 ? 4.703 25.047 22.188 1 98.62 164 LYS B CA 1
ATOM 3068 C C . LYS B 1 164 ? 4.871 25.203 20.688 1 98.62 164 LYS B C 1
ATOM 3070 O O . LYS B 1 164 ? 5.199 26.281 20.188 1 98.62 164 LYS B O 1
ATOM 3075 N N . LEU B 1 165 ? 4.668 24.156 19.953 1 98.81 165 LEU B N 1
ATOM 3076 C CA . LEU B 1 165 ? 4.812 24.172 18.5 1 98.81 165 LEU B CA 1
ATOM 3077 C C . LEU B 1 165 ? 3.768 25.078 17.859 1 98.81 165 LEU B C 1
ATOM 3079 O O . LEU B 1 165 ? 4.066 25.797 16.906 1 98.81 165 LEU B O 1
ATOM 3083 N N . VAL B 1 166 ? 2.537 25 18.375 1 98.75 166 VAL B N 1
ATOM 3084 C CA . VAL B 1 166 ? 1.471 25.859 17.859 1 98.75 166 VAL B CA 1
ATOM 3085 C C . VAL B 1 166 ? 1.83 27.328 18.062 1 98.75 166 VAL B C 1
ATOM 3087 O O . VAL B 1 166 ? 1.655 28.156 17.156 1 98.75 166 VAL B O 1
ATOM 3090 N N . HIS B 1 167 ? 2.316 27.609 19.219 1 98.44 167 HIS B N 1
ATOM 3091 C CA . HIS B 1 167 ? 2.756 28.969 19.516 1 98.44 167 HIS B CA 1
ATOM 3092 C C . HIS B 1 167 ? 3.863 29.406 18.547 1 98.44 167 HIS B C 1
ATOM 3094 O O . HIS B 1 167 ? 3.832 30.516 18.016 1 98.44 167 HIS B O 1
ATOM 3100 N N . LEU B 1 168 ? 4.809 28.547 18.359 1 98.31 168 LEU B N 1
ATOM 3101 C CA . LEU B 1 168 ? 5.906 28.812 17.438 1 98.31 168 LEU B CA 1
ATOM 3102 C C . LEU B 1 168 ? 5.379 29.062 16.016 1 98.31 168 LEU B C 1
ATOM 3104 O O . LEU B 1 168 ? 5.832 29.984 15.336 1 98.31 168 LEU B O 1
ATOM 3108 N N . SER B 1 169 ? 4.473 28.25 15.586 1 98.69 169 SER B N 1
ATOM 3109 C CA . SER B 1 169 ? 3.848 28.391 14.273 1 98.69 169 SER B CA 1
ATOM 3110 C C . SER B 1 169 ? 3.197 29.766 14.109 1 98.69 169 SER B C 1
ATOM 3112 O O . SER B 1 169 ? 3.414 30.438 13.102 1 98.69 169 SER B O 1
ATOM 3114 N N . LYS B 1 170 ? 2.463 30.203 15.086 1 97.88 170 LYS B N 1
ATOM 3115 C CA . LYS B 1 170 ? 1.785 31.5 15.047 1 97.88 170 LYS B CA 1
ATOM 3116 C C . LYS B 1 170 ? 2.789 32.656 15.062 1 97.88 170 LYS B C 1
ATOM 3118 O O . LYS B 1 170 ? 2.656 33.594 14.297 1 97.88 170 LYS B O 1
ATOM 3123 N N . ALA B 1 171 ? 3.752 32.469 15.875 1 97.94 171 ALA B N 1
ATOM 3124 C CA . ALA B 1 171 ? 4.742 33.531 16.047 1 97.94 171 ALA B CA 1
ATOM 3125 C C . ALA B 1 171 ? 5.566 33.719 14.781 1 97.94 171 ALA B C 1
ATOM 3127 O O . ALA B 1 171 ? 6.023 34.812 14.492 1 97.94 171 ALA B O 1
ATOM 3128 N N . THR B 1 172 ? 5.766 32.688 13.984 1 97.88 172 THR B N 1
ATOM 3129 C CA . THR B 1 172 ? 6.66 32.75 12.836 1 97.88 172 THR B CA 1
ATOM 3130 C C . THR B 1 172 ? 5.859 32.75 11.531 1 97.88 172 THR B C 1
ATOM 3132 O O . THR B 1 172 ? 6.434 32.906 10.445 1 97.88 172 THR B O 1
ATOM 3135 N N . ASN B 1 173 ? 4.562 32.625 11.625 1 98.06 173 ASN B N 1
ATOM 3136 C CA . ASN B 1 173 ? 3.719 32.438 10.445 1 98.06 173 ASN B CA 1
ATOM 3137 C C . ASN B 1 173 ? 4.242 31.312 9.547 1 98.06 173 ASN B C 1
ATOM 3139 O O . ASN B 1 173 ? 4.359 31.5 8.336 1 98.06 173 ASN B O 1
ATOM 3143 N N . GLY B 1 174 ? 4.684 30.266 10.18 1 98.44 174 GLY B N 1
ATOM 3144 C CA . GLY B 1 174 ? 5.207 29.109 9.484 1 98.44 174 GLY B CA 1
ATOM 3145 C C . GLY B 1 174 ? 4.172 28.016 9.266 1 98.44 174 GLY B C 1
ATOM 3146 O O . GLY B 1 174 ? 2.969 28.281 9.328 1 98.44 174 GLY B O 1
ATOM 3147 N N . PRO B 1 175 ? 4.602 26.781 8.891 1 98.81 175 PRO B N 1
ATOM 3148 C CA . PRO B 1 175 ? 3.67 25.672 8.711 1 98.81 175 PRO B CA 1
ATOM 3149 C C . PRO B 1 175 ? 2.75 25.469 9.914 1 98.81 175 PRO B C 1
ATOM 3151 O O . PRO B 1 175 ? 3.191 25.594 11.055 1 98.81 175 PRO B O 1
ATOM 3154 N N . ALA B 1 176 ? 1.497 25.266 9.672 1 98.81 176 ALA B N 1
ATOM 3155 C CA . ALA B 1 176 ? 0.545 24.984 10.742 1 98.81 176 ALA B CA 1
ATOM 3156 C C . ALA B 1 176 ? 0.85 23.656 11.422 1 98.81 176 ALA B C 1
ATOM 3158 O O . ALA B 1 176 ? 1.478 22.781 10.82 1 98.81 176 ALA B O 1
ATOM 3159 N N . ILE B 1 177 ? 0.534 23.578 12.656 1 98.88 177 ILE B N 1
ATOM 3160 C CA . ILE B 1 177 ? 0.647 22.312 13.375 1 98.88 177 ILE B CA 1
ATOM 3161 C C . ILE B 1 177 ? -0.657 21.531 13.242 1 98.88 177 ILE B C 1
ATOM 3163 O O . ILE B 1 177 ? -1.74 22.078 13.477 1 98.88 177 ILE B O 1
ATOM 3167 N N . LEU B 1 178 ? -0.539 20.312 12.797 1 98.88 178 LEU B N 1
ATOM 3168 C CA . LEU B 1 178 ? -1.644 19.375 12.625 1 98.88 178 LEU B CA 1
ATOM 3169 C C . LEU B 1 178 ? -1.54 18.234 13.633 1 98.88 178 LEU B C 1
ATOM 3171 O O . LEU B 1 178 ? -0.945 17.188 13.336 1 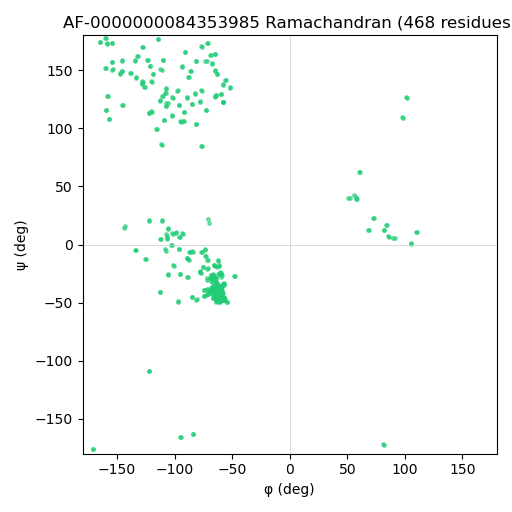98.88 178 LEU B O 1
ATOM 3175 N N . PRO B 1 179 ? -2.09 18.453 14.852 1 98.81 179 PRO B N 1
ATOM 3176 C CA . PRO B 1 179 ? -2.035 17.359 15.836 1 98.81 179 PRO B CA 1
ATOM 3177 C C . PRO B 1 179 ? -2.74 16.094 15.352 1 98.81 179 PRO B C 1
ATOM 3179 O O . PRO B 1 179 ? -3.877 16.172 14.875 1 98.81 179 PRO B O 1
ATOM 3182 N N . GLY B 1 180 ? -2.041 15.047 15.453 1 98 180 GLY B N 1
ATOM 3183 C CA . GLY B 1 180 ? -2.574 13.734 15.117 1 98 180 GLY B CA 1
ATOM 3184 C C . GLY B 1 180 ? -2.023 12.625 15.992 1 98 180 GLY B C 1
ATOM 3185 O O . GLY B 1 180 ? -0.952 12.766 16.594 1 98 180 GLY B O 1
ATOM 3186 N N . SER B 1 181 ? -2.777 11.547 16.016 1 96.69 181 SER B N 1
ATOM 3187 C CA . SER B 1 181 ? -2.492 10.359 16.812 1 96.69 181 SER B CA 1
ATOM 3188 C C . SER B 1 181 ? -3.27 10.367 18.125 1 96.69 181 SER B C 1
ATOM 3190 O O . SER B 1 181 ? -3.004 11.188 19 1 96.69 181 SER B O 1
ATOM 3192 N N . GLY B 1 182 ? -4.203 9.516 18.203 1 95.56 182 GLY B N 1
ATOM 3193 C CA . GLY B 1 182 ? -4.938 9.289 19.438 1 95.56 182 GLY B CA 1
ATOM 3194 C C . GLY B 1 182 ? -6.043 10.305 19.672 1 95.56 182 GLY B C 1
ATOM 3195 O O . GLY B 1 182 ? -6.59 10.398 20.766 1 95.56 182 GLY B O 1
ATOM 3196 N N . LEU B 1 183 ? -6.41 11.07 18.75 1 96.94 183 LEU B N 1
ATOM 3197 C CA . LEU B 1 183 ? -7.465 12.062 18.891 1 96.94 183 LEU B CA 1
ATOM 3198 C C . LEU B 1 183 ? -8.828 11.461 18.562 1 96.94 183 LEU B C 1
ATOM 3200 O O . LEU B 1 183 ? -8.945 10.641 17.656 1 96.94 183 LEU B O 1
ATOM 3204 N N . GLY B 1 184 ? -9.766 11.883 19.25 1 96.19 184 GLY B N 1
ATOM 3205 C CA . GLY B 1 184 ? -11.141 11.453 19.031 1 96.19 184 GLY B CA 1
ATOM 3206 C C . GLY B 1 184 ? -12.148 12.258 19.828 1 96.19 184 GLY B C 1
ATOM 3207 O O . GLY B 1 184 ? -11.789 13.25 20.469 1 96.19 184 GLY B O 1
ATOM 3208 N N . PRO B 1 185 ? -13.375 11.859 19.734 1 94.75 185 PRO B N 1
ATOM 3209 C CA . PRO B 1 185 ? -14.438 12.586 20.422 1 94.75 185 PRO B CA 1
ATOM 3210 C C . PRO B 1 185 ? -14.25 12.633 21.938 1 94.75 185 PRO B C 1
ATOM 3212 O O . PRO B 1 185 ? -14.68 13.586 22.594 1 94.75 185 PRO B O 1
ATOM 3215 N N . ALA B 1 186 ? -13.57 11.727 22.438 1 94.62 186 ALA B N 1
ATOM 3216 C CA . ALA B 1 186 ? -13.438 11.586 23.891 1 94.62 186 ALA B CA 1
ATOM 3217 C C . ALA B 1 186 ? -12.438 12.602 24.438 1 94.62 186 ALA B C 1
ATOM 3219 O O . ALA B 1 186 ? -12.508 12.961 25.625 1 94.62 186 ALA B O 1
ATOM 3220 N N . ASN B 1 187 ? -11.5 13.102 23.625 1 96.19 187 ASN B N 1
ATOM 3221 C CA . ASN B 1 187 ? -10.43 13.883 24.234 1 96.19 187 ASN B CA 1
ATOM 3222 C C . ASN B 1 187 ? -10.172 15.172 23.469 1 96.19 187 ASN B C 1
ATOM 3224 O O . ASN B 1 187 ? -9.398 16.016 23.906 1 96.19 187 ASN B O 1
ATOM 3228 N N . ILE B 1 188 ? -10.844 15.367 22.359 1 96.56 188 ILE B N 1
ATOM 3229 C CA . ILE B 1 188 ? -10.531 16.484 21.469 1 96.56 188 ILE B CA 1
ATOM 3230 C C . ILE B 1 188 ? -10.742 17.797 22.203 1 96.56 188 ILE B C 1
ATOM 3232 O O . ILE B 1 188 ? -9.953 18.734 22.047 1 96.56 188 ILE B O 1
ATOM 3236 N N . GLU B 1 189 ? -11.758 17.922 22.969 1 95.31 189 GLU B N 1
ATOM 3237 C CA . GLU B 1 189 ? -12.047 19.172 23.672 1 95.31 189 GLU B CA 1
ATOM 3238 C C . GLU B 1 189 ? -10.945 19.5 24.688 1 95.31 189 GLU B C 1
ATOM 3240 O O . GLU B 1 189 ? -10.461 20.625 24.719 1 95.31 189 GLU B O 1
ATOM 3245 N N . ALA B 1 190 ? -10.617 18.531 25.453 1 96.38 190 ALA B N 1
ATOM 3246 C CA . ALA B 1 190 ? -9.578 18.719 26.469 1 96.38 190 ALA B CA 1
ATOM 3247 C C . ALA B 1 190 ? -8.242 19.062 25.812 1 96.38 190 ALA B C 1
ATOM 3249 O O . ALA B 1 190 ? -7.539 19.969 26.266 1 96.38 190 ALA B O 1
ATOM 3250 N N . ILE B 1 191 ? -7.875 18.422 24.766 1 97.56 191 ILE B N 1
ATOM 3251 C CA . ILE B 1 191 ? -6.609 18.641 24.078 1 97.56 191 ILE B CA 1
ATOM 3252 C C . ILE B 1 191 ? -6.621 20.016 23.406 1 97.56 191 ILE B C 1
ATOM 3254 O O . ILE B 1 191 ? -5.641 20.766 23.484 1 97.56 191 ILE B O 1
ATOM 3258 N N . HIS B 1 192 ? -7.758 20.375 22.812 1 97.38 192 HIS B N 1
ATOM 3259 C CA . HIS B 1 192 ? -7.871 21.672 22.156 1 97.38 192 HIS B CA 1
ATOM 3260 C C . HIS B 1 192 ? -7.723 22.812 23.156 1 97.38 192 HIS B C 1
ATOM 3262 O O . HIS B 1 192 ? -7.133 23.844 22.844 1 97.38 192 HIS B O 1
ATOM 3268 N N . SER B 1 193 ? -8.258 22.625 24.328 1 97 193 SER B N 1
ATOM 3269 C CA . SER B 1 193 ? -8.188 23.672 25.344 1 97 193 SER B CA 1
ATOM 3270 C C . SER B 1 193 ? -6.742 24 25.703 1 97 193 SER B C 1
ATOM 3272 O O . SER B 1 193 ? -6.441 25.109 26.125 1 97 193 SER B O 1
ATOM 3274 N N . VAL B 1 194 ? -5.863 23.016 25.469 1 98.06 194 VAL B N 1
ATOM 3275 C CA . VAL B 1 194 ? -4.449 23.203 25.781 1 98.06 194 VAL B CA 1
ATOM 3276 C C . VAL B 1 194 ? -3.691 23.609 24.531 1 98.06 194 VAL B C 1
ATOM 3278 O O . VAL B 1 194 ? -2.984 24.625 24.516 1 98.06 194 VAL B O 1
ATOM 3281 N N . VAL B 1 195 ? -3.869 22.938 23.453 1 98.19 195 VAL B N 1
ATOM 3282 C CA . VAL B 1 195 ? -3.039 23.016 22.25 1 98.19 195 VAL B CA 1
ATOM 3283 C C . VAL B 1 195 ? -3.518 24.172 21.375 1 98.19 195 VAL B C 1
ATOM 3285 O O . VAL B 1 195 ? -2.705 24.891 20.797 1 98.19 195 VAL B O 1
ATOM 3288 N N . SER B 1 196 ? -4.863 24.297 21.188 1 97.56 196 SER B N 1
ATOM 3289 C CA . SER B 1 196 ? -5.535 25.344 20.422 1 97.56 196 SER B CA 1
ATOM 3290 C C . SER B 1 196 ? -5.016 25.406 18.984 1 97.56 196 SER B C 1
ATOM 3292 O O . SER B 1 196 ? -4.711 26.484 18.484 1 97.56 196 SER B O 1
ATOM 3294 N N . ALA B 1 197 ? -4.84 24.266 18.406 1 98.06 197 ALA B N 1
ATOM 3295 C CA . ALA B 1 197 ? -4.473 24.219 16.984 1 98.06 197 ALA B CA 1
ATOM 3296 C C . ALA B 1 197 ? -5.656 24.578 16.109 1 98.06 197 ALA B C 1
ATOM 3298 O O . ALA B 1 197 ? -6.809 24.531 16.547 1 98.06 197 ALA B O 1
ATOM 3299 N N . SER B 1 198 ? -5.402 25 14.906 1 97.38 198 SER B N 1
ATOM 3300 C CA . SER B 1 198 ? -6.453 25.406 13.977 1 97.38 198 SER B CA 1
ATOM 3301 C C . SER B 1 198 ? -6.941 24.203 13.156 1 97.38 198 SER B C 1
ATOM 3303 O O . SER B 1 198 ? -7.938 24.312 12.438 1 97.38 198 SER B O 1
ATOM 3305 N N . GLN B 1 199 ? -6.285 23.141 13.195 1 98.12 199 GLN B N 1
ATOM 3306 C CA . GLN B 1 199 ? -6.613 21.922 12.453 1 98.12 199 GLN B CA 1
ATOM 3307 C C . GLN B 1 199 ? -6.238 20.688 13.25 1 98.12 199 GLN B C 1
ATOM 3309 O O . GLN B 1 199 ? -5.281 20.703 14.023 1 98.12 199 GLN B O 1
ATOM 3314 N N . TYR B 1 200 ? -6.961 19.594 13.07 1 98.5 200 TYR B N 1
ATOM 3315 C CA . TYR B 1 200 ? -6.734 18.312 13.742 1 98.5 200 TYR B CA 1
ATOM 3316 C C . TYR B 1 200 ? -6.887 17.141 12.781 1 98.5 200 TYR B C 1
ATOM 3318 O O . TYR B 1 200 ? -7.668 17.219 11.828 1 98.5 200 TYR B O 1
ATOM 3326 N N . HIS B 1 201 ? -6.156 16.141 13 1 98.56 201 HIS B N 1
ATOM 3327 C CA . HIS B 1 201 ? -6.078 14.945 12.164 1 98.56 201 HIS B CA 1
ATOM 3328 C C . HIS B 1 201 ? -6.641 13.727 12.891 1 98.56 201 HIS B C 1
ATOM 3330 O O . HIS B 1 201 ? -6.184 13.383 13.984 1 98.56 201 HIS B O 1
ATOM 3336 N N . PHE B 1 202 ? -7.641 13.078 12.266 1 97.75 202 PHE B N 1
ATOM 3337 C CA . PHE B 1 202 ? -8.336 11.969 12.906 1 97.75 202 PHE B CA 1
ATOM 3338 C C . PHE B 1 202 ? -8.195 10.695 12.086 1 97.75 202 PHE B C 1
ATOM 3340 O O . PHE B 1 202 ? -8.258 10.734 10.852 1 97.75 202 PHE B O 1
ATOM 3347 N N . GLY B 1 203 ? -8.008 9.602 12.781 1 95.56 203 GLY B N 1
ATOM 3348 C CA . GLY B 1 203 ? -7.887 8.305 12.141 1 95.56 203 GLY B CA 1
ATOM 3349 C C . GLY B 1 203 ? -8.922 7.305 12.617 1 95.56 203 GLY B C 1
ATOM 3350 O O . GLY B 1 203 ? -10.117 7.473 12.367 1 95.56 203 GLY B O 1
ATOM 3351 N N . LYS B 1 204 ? -8.492 6.32 13.383 1 92.81 204 LYS B N 1
ATOM 3352 C CA . LYS B 1 204 ? -9.32 5.168 13.727 1 92.81 204 LYS B CA 1
ATOM 3353 C C . LYS B 1 204 ? -10.422 5.551 14.711 1 92.81 204 LYS B C 1
ATOM 3355 O O . LYS B 1 204 ? -11.43 4.859 14.82 1 92.81 204 LYS B O 1
ATOM 3360 N N . SER B 1 205 ? -10.242 6.648 15.414 1 93.81 205 SER B N 1
ATOM 3361 C CA . SER B 1 205 ? -11.203 7.066 16.438 1 93.81 205 SER B CA 1
ATOM 3362 C C . SER B 1 205 ? -12.547 7.426 15.812 1 93.81 205 SER B C 1
ATOM 3364 O O . SER B 1 205 ? -13.555 7.516 16.516 1 93.81 205 SER B O 1
ATOM 3366 N N . LEU B 1 206 ? -12.547 7.656 14.5 1 95.62 206 LEU B N 1
ATOM 3367 C CA . LEU B 1 206 ? -13.789 8.023 13.82 1 95.62 206 LEU B CA 1
ATOM 3368 C C . LEU B 1 206 ? -14.406 6.812 13.133 1 95.62 206 LEU B C 1
ATOM 3370 O O . LEU B 1 206 ? -15.336 6.957 12.328 1 95.62 206 LEU B O 1
ATOM 3374 N N . ARG B 1 207 ? -13.891 5.699 13.398 1 94.38 207 ARG B N 1
ATOM 3375 C CA . ARG B 1 207 ? -14.352 4.473 12.758 1 94.38 207 ARG B CA 1
ATOM 3376 C C . ARG B 1 207 ? -15.07 3.572 13.758 1 94.38 207 ARG B C 1
ATOM 3378 O O . ARG B 1 207 ? -14.773 3.605 14.961 1 94.38 207 ARG B O 1
ATOM 3385 N N . LYS B 1 208 ? -16.031 2.781 13.234 1 92.81 208 LYS B N 1
ATOM 3386 C CA . LYS B 1 208 ? -16.688 1.784 14.07 1 92.81 208 LYS B CA 1
ATOM 3387 C C . LYS B 1 208 ? -15.68 0.809 14.664 1 92.81 208 LYS B C 1
ATOM 3389 O O . LYS B 1 208 ? -14.836 0.272 13.945 1 92.81 208 LYS B O 1
ATOM 3394 N N . GLY B 1 209 ? -15.688 0.745 16.031 1 90.5 209 GLY B N 1
ATOM 3395 C CA . GLY B 1 209 ? -14.773 -0.158 16.703 1 90.5 209 GLY B CA 1
ATOM 3396 C C . GLY B 1 209 ? -13.32 0.26 16.578 1 90.5 209 GLY B C 1
ATOM 3397 O O . GLY B 1 209 ? -12.422 -0.567 16.719 1 90.5 209 GLY B O 1
ATOM 3398 N N . GLU B 1 210 ? -13.094 1.464 16.125 1 89.81 210 GLU B N 1
ATOM 3399 C CA . GLU B 1 210 ? -11.758 2.012 15.914 1 89.81 210 GLU B CA 1
ATOM 3400 C C . GLU B 1 210 ? -10.945 1.144 14.961 1 89.81 210 GLU B C 1
ATOM 3402 O O . GLU B 1 210 ? -9.781 0.838 15.227 1 89.81 210 GLU B O 1
ATOM 3407 N N . SER B 1 211 ? -11.648 0.645 13.922 1 87.44 211 SER B N 1
ATOM 3408 C CA . SER B 1 211 ? -11.039 -0.243 12.938 1 87.44 211 SER B CA 1
ATOM 3409 C C . SER B 1 211 ? -11.234 0.285 11.516 1 87.44 211 SER B C 1
ATOM 3411 O O . SER B 1 211 ? -12.359 0.602 11.117 1 87.44 211 SER B O 1
ATOM 3413 N N . PHE B 1 212 ? -10.227 0.252 10.742 1 86.75 212 PHE B N 1
ATOM 3414 C CA . PHE B 1 212 ? -10.289 0.711 9.359 1 86.75 212 PHE B CA 1
ATOM 3415 C C . PHE B 1 212 ? -11.062 -0.281 8.5 1 86.75 212 PHE B C 1
ATOM 3417 O O . PHE B 1 212 ? -11.453 0.042 7.375 1 86.75 212 PHE B O 1
ATOM 3424 N N . ALA B 1 213 ? -11.367 -1.425 9.008 1 78.94 213 ALA B N 1
ATOM 3425 C CA . ALA B 1 213 ? -12.078 -2.467 8.266 1 78.94 213 ALA B CA 1
ATOM 3426 C C . ALA B 1 213 ? -13.586 -2.293 8.391 1 78.94 213 ALA B C 1
ATOM 3428 O O . ALA B 1 213 ? -14.352 -2.934 7.664 1 78.94 213 ALA B O 1
ATOM 3429 N N . LYS B 1 214 ? -14.148 -1.392 9.398 1 85.31 214 LYS B N 1
ATOM 3430 C CA . LYS B 1 214 ? -15.57 -1.376 9.734 1 85.31 214 LYS B CA 1
ATOM 3431 C C . LYS B 1 214 ? -16.234 -0.073 9.289 1 85.31 214 LYS B C 1
ATOM 3433 O O . LYS B 1 214 ? -17.406 0.169 9.586 1 85.31 214 LYS B O 1
ATOM 3438 N N . GLY B 1 215 ? -15.516 0.789 8.617 1 88.69 215 GLY B N 1
ATOM 3439 C CA . GLY B 1 215 ? -16.094 2.035 8.141 1 88.69 215 GLY B CA 1
ATOM 3440 C C . GLY B 1 215 ? -16.156 3.107 9.211 1 88.69 215 GLY B C 1
ATOM 3441 O O . GLY B 1 215 ? -15.75 2.881 10.352 1 88.69 215 GLY B O 1
ATOM 3442 N N . PHE B 1 216 ? -16.828 4.207 8.898 1 94.62 216 PHE B N 1
ATOM 3443 C CA . PHE B 1 216 ? -16.891 5.352 9.797 1 94.62 216 PHE B CA 1
ATOM 3444 C C . PHE B 1 2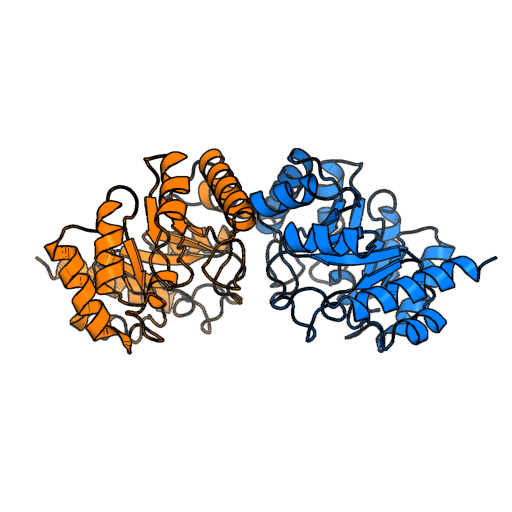16 ? -18.031 5.199 10.797 1 94.62 216 PHE B C 1
ATOM 3446 O O . PHE B 1 216 ? -19.047 4.574 10.492 1 94.62 216 PHE B O 1
ATOM 3453 N N . ASP B 1 217 ? -17.844 5.746 11.953 1 95.25 217 ASP B N 1
ATOM 3454 C CA . ASP B 1 217 ? -18.875 5.898 12.977 1 95.25 217 ASP B CA 1
ATOM 3455 C C . ASP B 1 217 ? -19.531 7.277 12.891 1 95.25 217 ASP B C 1
ATOM 3457 O O . ASP B 1 217 ? -18.969 8.273 13.336 1 95.25 217 ASP B O 1
ATOM 3461 N N . PRO B 1 218 ? -20.734 7.32 12.398 1 94.31 218 PRO B N 1
ATOM 3462 C CA . PRO B 1 218 ? -21.391 8.617 12.203 1 94.31 218 PRO B CA 1
ATOM 3463 C C . PRO B 1 218 ? -21.484 9.43 13.492 1 94.31 218 PRO B C 1
ATOM 3465 O O . PRO B 1 218 ? -21.406 10.656 13.461 1 94.31 218 PRO B O 1
ATOM 3468 N N . GLU B 1 219 ? -21.672 8.758 14.578 1 94.5 219 GLU B N 1
ATOM 3469 C CA . GLU B 1 219 ? -21.781 9.453 15.852 1 94.5 219 GLU B CA 1
ATOM 3470 C C . GLU B 1 219 ? -20.453 10.102 16.234 1 94.5 219 GLU B C 1
ATOM 3472 O O . GLU B 1 219 ? -20.422 11.25 16.672 1 94.5 219 GLU B O 1
ATOM 3477 N N . ALA B 1 220 ? -19.422 9.336 16.094 1 94.19 220 ALA B N 1
ATOM 3478 C CA . ALA B 1 220 ? -18.109 9.875 16.391 1 94.19 220 ALA B CA 1
ATOM 3479 C C . ALA B 1 220 ? -17.797 11.086 15.508 1 94.19 220 ALA B C 1
ATOM 3481 O O . ALA B 1 220 ? -17.297 12.102 15.992 1 94.19 220 ALA B O 1
ATOM 3482 N N . PHE B 1 221 ? -18.141 10.922 14.266 1 94.12 221 PHE B N 1
ATOM 3483 C CA . PHE B 1 221 ? -17.906 11.992 13.305 1 94.12 221 PHE B CA 1
ATOM 3484 C C . PHE B 1 221 ? -18.688 13.242 13.68 1 94.12 221 PHE B C 1
ATOM 3486 O O . PHE B 1 221 ? -18.156 14.352 13.656 1 94.12 221 PHE B O 1
ATOM 3493 N N . SER B 1 222 ? -19.906 13.086 14.047 1 92.94 222 SER B N 1
ATOM 3494 C CA . SER B 1 222 ? -20.797 14.188 14.398 1 92.94 222 SER B CA 1
ATOM 3495 C C . SER B 1 222 ? -20.281 14.938 15.633 1 92.94 222 SER B C 1
ATOM 3497 O O . SER B 1 222 ? -20.359 16.156 15.695 1 92.94 222 SER B O 1
ATOM 3499 N N . ARG B 1 223 ? -19.766 14.258 16.547 1 94.06 223 ARG B N 1
ATOM 3500 C CA . ARG B 1 223 ? -19.25 14.867 17.766 1 94.06 223 ARG B CA 1
ATOM 3501 C C . ARG B 1 223 ? -18.047 15.758 17.453 1 94.06 223 ARG B C 1
ATOM 3503 O O . ARG B 1 223 ? -17.906 16.844 18.031 1 94.06 223 ARG B O 1
ATOM 3510 N N . ILE B 1 224 ? -17.203 15.297 16.578 1 94.19 224 ILE B N 1
ATOM 3511 C CA . ILE B 1 224 ? -16.031 16.078 16.188 1 94.19 224 ILE B CA 1
ATOM 3512 C C . ILE B 1 224 ? -16.469 17.344 15.438 1 94.19 224 ILE B C 1
ATOM 3514 O O . ILE B 1 224 ? -15.945 18.422 15.68 1 94.19 224 ILE B O 1
ATOM 3518 N N . LYS B 1 225 ? -17.469 17.203 14.617 1 91.19 225 LYS B N 1
ATOM 3519 C CA . LYS B 1 225 ? -17.938 18.328 13.812 1 91.19 225 LYS B CA 1
ATOM 3520 C C . LYS B 1 225 ? -18.656 19.359 14.688 1 91.19 225 LYS B C 1
ATOM 3522 O O . LYS B 1 225 ? -18.531 20.578 14.453 1 91.19 225 LYS B O 1
ATOM 3527 N N . GLN B 1 226 ? -19.375 18.859 15.609 1 88.19 226 GLN B N 1
ATOM 3528 C CA . GLN B 1 226 ? -20.031 19.75 16.547 1 88.19 226 GLN B CA 1
ATOM 3529 C C . GLN B 1 226 ? -19 20.562 17.328 1 88.19 226 GLN B C 1
ATOM 3531 O O . GLN B 1 226 ? -19.172 21.781 17.531 1 88.19 226 GLN B O 1
ATOM 3536 N N . PHE B 1 227 ? -18.031 19.859 17.703 1 85.56 227 PHE B N 1
ATOM 3537 C CA . PHE B 1 227 ? -16.953 20.547 18.422 1 85.56 227 PHE B CA 1
ATOM 3538 C C . PHE B 1 227 ? -16.281 21.594 17.531 1 85.56 227 PHE B C 1
ATOM 3540 O O . PHE B 1 227 ? -16.031 22.703 17.969 1 85.56 227 PHE B O 1
ATOM 3547 N N . GLY B 1 228 ? -15.953 21.25 16.312 1 80.5 228 GLY B N 1
ATOM 3548 C CA . GLY B 1 228 ? -15.312 22.172 15.375 1 80.5 228 GLY B CA 1
ATOM 3549 C C . GLY B 1 228 ? -16.141 23.391 15.07 1 80.5 228 GLY B C 1
ATOM 3550 O O . GLY B 1 228 ? -15.602 24.484 14.867 1 80.5 228 GLY B O 1
ATOM 3551 N N . GLY B 1 229 ? -17.5 23.188 14.961 1 74.31 229 GLY B N 1
ATOM 3552 C CA . GLY B 1 229 ? -18.406 24.297 14.742 1 74.31 229 GLY B CA 1
ATOM 3553 C C . GLY B 1 229 ? -18.469 25.266 15.914 1 74.31 229 GLY B C 1
ATOM 3554 O O . GLY B 1 229 ? -18.562 26.484 15.727 1 74.31 229 GLY B O 1
ATOM 3555 N N . ILE B 1 230 ? -18.406 24.797 17.078 1 63.88 230 ILE B N 1
ATOM 3556 C CA . ILE B 1 230 ? -18.469 25.594 18.297 1 63.88 230 ILE B CA 1
ATOM 3557 C C . ILE B 1 230 ? -17.172 26.406 18.453 1 63.88 230 ILE B C 1
ATOM 3559 O O . ILE B 1 230 ? -17.219 27.578 18.812 1 63.88 230 ILE B O 1
ATOM 3563 N N . SER B 1 231 ? -16.078 25.703 18.172 1 61.69 231 SER B N 1
ATOM 3564 C CA . SER B 1 231 ? -14.781 26.344 18.344 1 61.69 231 SER B CA 1
ATOM 3565 C C . SER B 1 231 ? -14.617 27.5 17.359 1 61.69 231 SER B C 1
ATOM 3567 O O . SER B 1 231 ? -13.883 28.453 17.641 1 61.69 231 SER B O 1
ATOM 3569 N N . ASP B 1 232 ? -15.289 27.453 16.203 1 59.53 232 ASP B N 1
ATOM 3570 C CA . ASP B 1 232 ? -15.266 28.547 15.25 1 59.53 232 ASP B CA 1
ATOM 3571 C C . ASP B 1 232 ? -16.062 29.75 15.766 1 59.53 232 ASP B C 1
ATOM 3573 O O . ASP B 1 232 ? -15.68 30.891 15.547 1 59.53 232 ASP B O 1
ATOM 3577 N N . ASP B 1 233 ? -17.312 29.484 16.391 1 47.03 233 ASP B N 1
ATOM 3578 C CA . ASP B 1 233 ? -18.172 30.547 16.891 1 47.03 233 ASP B CA 1
ATOM 3579 C C . ASP B 1 233 ? -17.594 31.188 18.141 1 47.03 233 ASP B C 1
ATOM 3581 O O . ASP B 1 233 ? -17.938 32.312 18.484 1 47.03 233 ASP B O 1
ATOM 3585 N N . GLY B 1 234 ? -16.875 30.578 18.922 1 41.53 234 GLY B N 1
ATOM 3586 C CA . GLY B 1 234 ? -16.391 31.188 20.141 1 41.53 234 GLY B CA 1
ATOM 3587 C C . GLY B 1 234 ? -15.383 32.312 19.875 1 41.53 234 GLY B C 1
ATOM 3588 O O . GLY B 1 234 ? -14.961 33 20.812 1 41.53 234 GLY B O 1
ATOM 3589 N N . ASN B 1 235 ? -14.477 32.219 18.875 1 36.78 235 ASN B N 1
ATOM 3590 C CA . ASN B 1 235 ? -13.633 33.406 18.688 1 36.78 235 ASN B CA 1
ATOM 3591 C C . ASN B 1 235 ? -14.422 34.562 18.109 1 36.78 235 ASN B C 1
ATOM 3593 O O . ASN B 1 235 ? -14.25 34.906 16.938 1 36.78 235 ASN B O 1
ATOM 3597 N N . ILE B 1 236 ? -15.742 34.719 18.172 1 31.39 236 ILE B N 1
ATOM 3598 C CA . ILE B 1 236 ? -16.25 36.062 18.047 1 31.39 236 ILE B CA 1
ATOM 3599 C C . ILE B 1 236 ? -16.062 36.812 19.375 1 31.39 236 ILE B C 1
ATOM 3601 O O . ILE B 1 236 ? -16.344 36.25 20.438 1 31.39 236 ILE B O 1
#

Nearest PDB structures (foldseek):
  4r9x-assembly1_B-2  TM=9.620E-01  e=1.058E-24  Bacillus anthracis
  3iwp-assembly5_D  TM=9.100E-01  e=1.142E-22  Homo sapiens
  3iwp-assembly4_A  TM=8.979E-01  e=1.076E-22  Homo sapiens
  1twd-assembly1_B  TM=8.988E-01  e=7.796E-22  Shigella flexneri
  1twd-assembly1_A  TM=8.911E-01  e=1.233E-20  Shigella flexneri

pLDDT: mean 95.42, std 8.98, range [31.39, 98.94]

Solvent-accessible surface area (backbone atoms only — not comparable to full-atom values): 23812 Å² total; per-residue (Å²): 82,45,39,31,37,63,28,68,43,43,68,49,42,43,50,41,49,72,69,60,44,54,29,35,34,39,28,26,50,64,94,60,74,42,23,32,42,25,54,19,44,50,49,48,34,66,72,64,45,88,58,56,59,29,35,33,56,34,93,63,75,86,66,43,60,71,51,71,70,49,47,52,26,49,53,42,36,51,51,50,40,45,75,66,72,44,55,34,33,30,36,53,48,27,38,94,82,27,41,70,27,59,65,62,53,47,60,54,39,69,76,42,72,79,32,41,28,30,33,30,54,57,55,39,62,32,78,42,57,67,61,45,49,60,58,46,41,80,40,32,87,28,32,49,26,35,33,28,17,43,57,39,94,19,31,80,79,8,34,69,50,35,24,53,49,33,51,49,20,65,75,64,70,35,32,40,47,26,45,27,44,88,41,32,65,89,45,43,66,67,48,39,75,64,28,62,55,62,31,40,35,37,55,43,55,36,17,37,90,51,28,88,87,60,45,72,23,67,66,40,41,47,49,46,49,52,49,32,54,49,60,52,59,62,77,106,83,46,39,30,36,64,30,68,43,43,68,52,42,43,50,42,49,72,67,59,44,52,29,35,34,39,29,26,51,64,93,59,75,42,24,32,42,25,56,17,44,49,50,47,32,65,73,65,46,88,57,56,58,28,36,32,57,35,95,61,75,85,66,44,59,71,50,73,69,50,47,53,26,49,51,42,37,50,52,51,39,45,74,68,71,42,54,34,32,30,37,53,46,27,38,94,80,28,40,72,28,59,65,62,53,49,60,54,39,70,76,42,71,80,30,41,28,30,33,29,55,55,54,37,62,32,77,42,58,68,62,45,49,60,57,45,42,78,39,33,87,28,32,50,28,35,32,29,17,42,57,40,92,20,31,79,78,8,34,68,50,35,23,51,48,32,52,50,20,64,75,64,71,36,32,40,48,27,46,28,43,87,42,33,66,89,46,43,66,68,49,39,74,64,28,62,55,62,32,39,36,36,54,43,54,37,18,36,91,52,28,88,88,58,45,70,23,69,66,40,42,48,49,46,50,52,51,31,55,48,61,50,60,62,76,106

Secondary structure (DSSP, 8-state):
-EEEEEESSHHHHHHHHHTT-SEEEE-B-GGGT-BPPPHHHHHHHHHH-SS-EEEE--S-SS-S---HHHHHHHHHHHHHHHHTT--EEEE--B-TTSSB-HHHHHHHHHH-TT-EEEE-GGGGGSS-HHHHHHHHHTTTTTEEEEEESSSSSSTTTTHHHHHHHHHHHHHHT-SEEEEBSS--TTTHHHHHHHH--SEEEE-GGGBGGG-TTS-B-HHHHHHHHHHHHHHHHTT-/-EEEEEESSHHHHHHHHHTT-SEEEE-B-GGGT-BPPPHHHHHHHHHH-SS-EEEE--S-SS-S---HHHHHHHHHHHHHHHHTT--EEEE--B-TTSSB-HHHHHHHHHH-TT-EEEE-GGGGGSS-HHHHHHHHHTTTTTEEEEEESSSSSSTTTTHHHHHHHHHHHHHHT-SEEEEBSS--TTTHHHHHHHH--SEEEE-GGGBGGG-TTS-B-HHHHHHHHHHHHHHHHT--